Protein 1VGP (pdb70)

InterPro domains:
  IPR002020 Citrate synthase [PF00285] (6-356)
  IPR002020 Citrate synthase [PR00143] (120-133)
  IPR002020 Citrate synthase [PR00143] (169-184)
  IPR002020 Citrate synthase [PR00143] (191-219)
  IPR002020 Citrate synthase [PR00143] (244-264)
  IPR002020 Citrate synthase [PR00143] (306-322)
  IPR002020 Citrate synthase [PR00143] (326-340)
  IPR002020 Citrate synthase [PTHR11739] (3-372)
  IPR011278 2-methylcitrate synthase/citrate synthase type I [TIGR01800] (5-373)
  IPR016142 Citrate synthase-like, large alpha subdomain [G3DSA:1.10.580.10] (18-345)
  IPR016143 Citrate synthase-like, small alpha subdomain [G3DSA:1.10.230.10] (217-320)
  IPR019810 Citrate synthase active site [PS00480] (251-263)
  IPR024176 Citrate synthase, bacterial-type [PIRSF001369] (1-373)
  IPR036969 Citrate synthase superfamily [SSF48256] (4-373)

Secondary structure (DSSP, 8-state):
----TT-TT------SSEEEETTTTEEEETTEEHHHHHHH--HHHHHHHHHHSS---HHHHHHHHHHHHHT-PPPHHHHHHHHHS-TTS-HHHHHHHHHHHHHHH----SS-HHHHHHHHHHHHHHHHHHHHHHHTT-------TTS-HHHHHHHHHHSSPPPHHHHHHHHHHHHTTS--S--HHHHHHHHHHTTT--HHHHHHHHHHHHT-TTSSS---HHHHHHHHS-SSSSHHHHHHHHHHTT---TTB--SS-SS--HHHHHHHHHHHHHHHHH-SHHHHHHHHHHHHHHHHHHHHGGGT--B-HHHHHHHHHHHTT--GGGHHHHHHHHHHHHHHHHHHHHGGG-----------S--------STT-

B-factor: mean 41.41, std 12.24, range [12.58, 98.93]

CATH classification: 1.10.580.10 (+1 more: 1.10.230.10)

Radius of gyration: 22.1 Å; Cα contacts (8 Å, |Δi|>4): 525; chains: 1; bounding box: 68×58×56 Å

Sequence (373 aa):
MEIKKGLEDVYVKETEITYIDGELGRLYYRGYSIYDLAEFSNFEEVSYLILYGKLPNREELNWFQEKLREERYLPDFIIKFLREVRKDAQPMDILRTAVSLLGIEDSKNDERTDIKGIKLISKFPTIVANYARLRKGLDIIEPDPKLSHSENFLYMLYGDRPNEIKSKAMDVTLILHIDHEMNASTFASLVVASTFSDLYSSIVAGISALKGPLHGGANYEALKMFKEIGSPEKVNDYILNRLSNKQRIMGFGHRVYKTYDPRARILKQYAKLLAEKEGGEIYTLYQIAEKVEEIGIKYLGPKGIYPNVDFFSSIVFYSLGFEPDFFPAVFASARVVGWVAHIMEYIKDNKIIRPKAYYKGEIGKKYIPIDSR

Foldseek 3Di:
DDDCPPCVPPDPDDDQAWDAQLEVQFIDGLNHGLVCCLVPHWLLQLLCCRQPSHGDDPVRSVVRLLLLLVQQDADPVLLCVLLVDDLVDQLLVNLLVSLVVVVVVDDPPVDDLVSVLSNNLSNLLLSLLQNLQSSVVHHQDDFDSPDGRQQSSLCRNPVHGDDDLLSSLSTSLLSLLQDDDDFQLLVQLQLCLLVVDHNSVSLSSSSVRLPDQVTPDPPLCLLVVLVVQPALVSQVVVVVVCPVVPHDRPQKFDPRHLAENPLLVSSLVSLQVLLVVVPPSLVRSNVSLVSCQVVVCVVCVVVSMHGYNSNRLSSSCVSSPDDSSSSSSSSSSSHSSVSSSVSSVQPVVRDNDDDDDDDDDDDDDDDDDPVVD

Nearest PDB structures (foldseek):
  1vgp-assembly1_A-2  TM=1.003E+00  e=7.234E-57  Sulfurisphaera tokodaii
  1o7x-assembly2_D  TM=9.650E-01  e=1.429E-30  Saccharolobus solfataricus
  6abw-assembly1_A  TM=9.590E-01  e=2.821E-30  Metallosphaera sedula DSM 5348
  1vgm-assembly1_B  TM=9.555E-01  e=1.192E-30  Sulfurisphaera tokodaii
  8an1-assembly1_L  TM=9.464E-01  e=3.491E-27  Synechococcus elongatus PCC 7942 = FACHB-805

Organism: Sulfurisphaera tokodaii (strain DSM 16993 / JCM 10545 / NBRC 100140 / 7) (NCBI:txid273063)

Solvent-accessible surface area: 18914 Å² total; per-residue (Å²): 236,129,129,102,185,65,69,133,146,56,210,47,36,168,64,143,1,19,130,28,27,7,122,101,10,110,4,62,0,44,63,92,27,0,89,75,7,3,116,162,11,50,0,6,38,0,0,14,0,0,6,61,31,99,68,16,81,218,144,45,30,100,80,1,35,89,53,1,52,97,57,2,99,13,41,122,108,0,41,110,43,0,116,123,32,172,63,107,16,102,8,8,31,5,1,82,48,0,0,52,24,2,18,129,81,29,89,110,134,150,45,142,56,7,24,25,0,2,18,0,2,0,6,0,2,2,1,4,0,1,1,7,34,16,62,100,67,82,85,27,26,122,10,33,57,171,6,46,3,4,26,1,0,0,40,0,8,70,24,103,150,12,69,140,55,46,15,72,0,0,15,0,0,1,0,0,2,0,1,9,37,70,23,62,0,3,40,25,0,1,51,40,3,2,72,133,49,71,15,9,38,1,0,32,20,0,0,49,26,3,60,26,132,180,23,60,27,22,78,17,72,1,4,96,1,0,95,92,3,48,44,24,140,128,1,68,113,46,0,62,90,48,44,86,86,202,78,110,0,45,7,11,13,52,172,39,4,98,44,21,1,1,12,0,123,8,0,55,97,24,0,87,58,3,0,81,149,86,49,36,136,19,74,50,6,5,64,1,0,62,83,0,13,115,12,0,52,145,97,8,3,104,143,18,46,62,1,11,5,4,0,0,0,0,0,0,1,68,10,0,33,7,69,71,64,2,0,26,1,0,11,0,1,0,5,0,0,0,0,0,1,8,5,36,25,26,41,164,126,47,160,70,39,186,112,198,103,161,144,183,49,100,153,82,154,187,175,76,74,129,128,75,162

Structure (mmCIF, N/CA/C/O backbone):
data_1VGP
#
_entry.id   1VGP
#
_cell.length_a   121.600
_cell.length_b   121.600
_cell.length_c   108.830
_cell.angle_alpha   90.00
_cell.angle_beta   90.00
_cell.angle_gamma   90.00
#
_symmetry.space_group_name_H-M   'P 41 21 2'
#
loop_
_entity.id
_entity.type
_entity.pdbx_description
1 polymer '373aa long hypothetical citrate synthase'
2 water water
#
loop_
_atom_site.group_PDB
_atom_site.id
_atom_site.type_symbol
_atom_site.label_atom_id
_atom_site.label_alt_id
_atom_site.label_comp_id
_atom_site.label_asym_id
_atom_site.label_entity_id
_atom_site.label_seq_id
_atom_site.pdbx_PDB_ins_code
_atom_site.Cartn_x
_atom_site.Cartn_y
_atom_site.Cartn_z
_atom_site.occupancy
_atom_site.B_iso_or_equiv
_atom_site.auth_seq_id
_atom_site.auth_comp_id
_atom_site.auth_asym_id
_atom_site.auth_atom_id
_atom_site.pdbx_PDB_model_num
ATOM 1 N N . MET A 1 1 ? 13.124 96.968 23.956 1.00 84.82 1 MET A N 1
ATOM 2 C CA . MET A 1 1 ? 12.748 96.788 22.524 1.00 85.35 1 MET A CA 1
ATOM 3 C C . MET A 1 1 ? 13.801 97.349 21.570 1.00 82.67 1 MET A C 1
ATOM 4 O O . MET A 1 1 ? 13.665 97.224 20.348 1.00 82.18 1 MET A O 1
ATOM 9 N N . GLU A 1 2 ? 14.847 97.969 22.111 1.00 78.36 2 GLU A N 1
ATOM 10 C CA . GLU A 1 2 ? 15.958 98.376 21.262 1.00 73.56 2 GLU A CA 1
ATOM 11 C C . GLU A 1 2 ? 17.198 97.539 21.466 1.00 69.32 2 GLU A C 1
ATOM 12 O O . GLU A 1 2 ? 17.816 97.561 22.529 1.00 69.53 2 GLU A O 1
ATOM 18 N N . ILE A 1 3 ? 17.566 96.805 20.429 1.00 64.78 3 ILE A N 1
ATOM 19 C CA . ILE A 1 3 ? 18.716 95.925 20.501 1.00 60.89 3 ILE A CA 1
ATOM 20 C C . ILE A 1 3 ? 19.989 96.753 20.377 1.00 56.67 3 ILE A C 1
ATOM 21 O O . ILE A 1 3 ? 20.196 97.458 19.389 1.00 55.15 3 ILE A O 1
ATOM 26 N N . LYS A 1 4 ? 20.821 96.683 21.409 1.00 52.37 4 LYS A N 1
ATOM 27 C CA . LYS A 1 4 ? 22.043 97.470 21.490 1.00 48.22 4 LYS A CA 1
ATOM 28 C C . LYS A 1 4 ? 23.247 96.611 21.092 1.00 45.29 4 LYS A C 1
ATOM 29 O O . LYS A 1 4 ? 24.191 96.448 21.865 1.00 44.28 4 LYS A O 1
ATOM 35 N N . LYS A 1 5 ? 23.196 96.063 19.883 1.00 41.83 5 LYS A N 1
ATOM 36 C CA . LYS A 1 5 ? 24.220 95.165 19.386 1.00 38.81 5 LYS A CA 1
ATOM 37 C C . LYS A 1 5 ? 25.522 95.914 19.133 1.00 40.30 5 LYS A C 1
ATOM 38 O O . LYS A 1 5 ? 25.551 96.900 18.391 1.00 40.89 5 LYS A O 1
A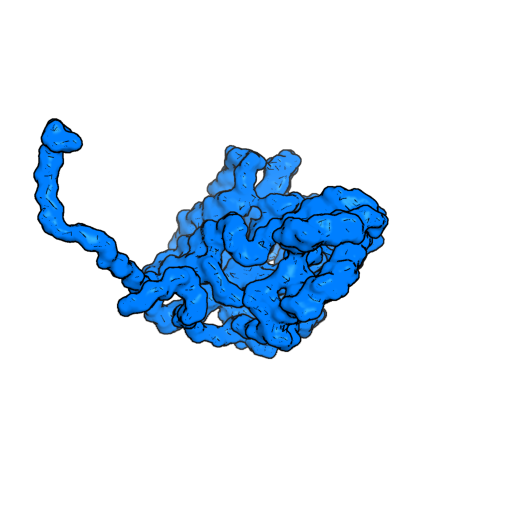TOM 44 N N . GLY A 1 6 ? 26.597 95.440 19.753 1.00 40.38 6 GLY A N 1
ATOM 45 C CA . GLY A 1 6 ? 27.868 96.132 19.673 1.00 40.11 6 GLY A CA 1
ATOM 46 C C . GLY A 1 6 ? 28.163 96.833 20.979 1.00 41.56 6 GLY A C 1
ATOM 47 O O . GLY A 1 6 ? 29.326 97.040 21.339 1.00 42.26 6 GLY A O 1
ATOM 48 N N . LEU A 1 7 ? 27.098 97.194 21.689 1.00 42.82 7 LEU A N 1
ATOM 49 C CA . LEU A 1 7 ? 27.208 97.839 22.987 1.00 45.45 7 LEU A CA 1
ATOM 50 C C . LEU A 1 7 ? 28.007 99.126 22.882 1.00 48.63 7 LEU A C 1
ATOM 51 O O . LEU A 1 7 ? 28.416 99.705 23.888 1.00 48.02 7 LEU A O 1
ATOM 56 N N . GLU A 1 8 ? 28.234 99.568 21.651 1.00 54.56 8 GLU A N 1
ATOM 57 C CA . GLU A 1 8 ? 28.665 100.940 21.398 1.00 60.02 8 GLU A CA 1
ATOM 58 C C . GLU A 1 8 ? 27.691 101.865 22.123 1.00 60.19 8 GLU A C 1
ATOM 59 O O . GLU A 1 8 ? 26.468 101.730 22.003 1.00 62.17 8 GLU A O 1
ATOM 65 N N . ASP A 1 9 ? 28.232 102.795 22.895 1.00 56.38 9 ASP A N 1
ATOM 66 C CA . ASP A 1 9 ? 27.388 103.723 23.654 1.00 55.64 9 ASP A CA 1
ATOM 67 C C . ASP A 1 9 ? 26.464 103.043 24.662 1.00 51.44 9 ASP A C 1
ATOM 68 O O . ASP A 1 9 ? 25.327 103.454 24.832 1.00 51.56 9 ASP A O 1
ATOM 73 N N . VAL A 1 10 ? 26.970 102.017 25.337 1.00 47.68 10 VAL A N 1
ATOM 74 C CA . VAL A 1 10 ? 26.397 101.566 26.600 1.00 42.55 10 VAL A CA 1
ATOM 75 C C . VAL A 1 10 ? 27.519 101.504 27.626 1.00 41.17 10 VAL A C 1
ATOM 76 O O . VAL A 1 10 ? 28.620 101.078 27.310 1.00 39.36 10 VAL A O 1
ATOM 80 N N . TYR A 1 11 ? 27.246 101.953 28.845 1.00 41.50 11 TYR A N 1
ATOM 81 C CA . TYR A 1 11 ? 28.276 101.996 29.884 1.00 40.18 11 TYR A CA 1
ATOM 82 C C . TYR A 1 11 ? 28.139 100.749 30.731 1.00 38.46 11 TYR A C 1
ATOM 83 O O . TYR A 1 11 ? 27.062 100.464 31.239 1.00 38.62 11 TYR A O 1
ATOM 92 N N . VAL A 1 12 ? 29.221 99.996 30.889 1.00 38.04 12 VAL A N 1
ATOM 93 C CA . VAL A 1 12 ? 29.133 98.742 31.633 1.00 34.48 12 VAL A CA 1
ATOM 94 C C . VAL A 1 12 ? 29.832 98.832 32.986 1.00 35.13 12 VAL A C 1
ATOM 95 O O . VAL A 1 12 ? 29.746 97.915 33.791 1.00 35.57 12 VAL A O 1
ATOM 99 N N . LYS A 1 13 ? 30.515 99.941 33.236 1.00 36.76 13 LYS A N 1
ATOM 100 C CA . LYS A 1 13 ? 31.010 100.200 34.574 1.00 38.23 13 LYS A CA 1
ATOM 101 C C . LYS A 1 13 ? 31.421 101.649 34.758 1.00 38.33 13 LYS A C 1
ATOM 102 O O . LYS A 1 13 ? 31.666 102.358 33.786 1.00 38.48 13 LYS A O 1
ATOM 108 N N . GLU A 1 14 ? 31.485 102.085 36.013 1.00 38.78 14 GLU A N 1
ATOM 109 C CA . GLU A 1 14 ? 32.234 103.278 36.361 1.00 37.81 14 GLU A CA 1
ATOM 110 C C . GLU A 1 14 ? 33.679 102.869 36.597 1.00 35.12 14 GLU A C 1
ATOM 111 O O . GLU A 1 14 ? 33.954 101.719 36.929 1.00 32.88 14 GLU A O 1
ATOM 117 N N . THR A 1 15 ? 34.598 103.812 36.437 1.00 34.10 15 THR A N 1
ATOM 118 C CA . THR A 1 15 ? 36.001 103.501 36.599 1.00 33.63 15 THR A CA 1
ATOM 119 C C . THR A 1 15 ? 36.797 104.685 37.131 1.00 34.81 15 THR A C 1
ATOM 120 O O . THR A 1 15 ? 36.404 105.839 36.961 1.00 36.27 15 THR A O 1
ATOM 124 N N . GLU A 1 16 ? 37.922 104.390 37.774 1.00 33.35 16 GLU A N 1
ATOM 125 C CA . GLU A 1 16 ? 38.815 105.434 38.250 1.00 35.33 16 GLU A CA 1
ATOM 126 C C . GLU A 1 16 ? 40.197 105.250 37.653 1.00 35.69 16 GLU A C 1
ATOM 127 O O . GLU A 1 16 ? 41.104 106.034 37.917 1.00 37.52 16 GLU A O 1
ATOM 133 N N . ILE A 1 17 ? 40.345 104.212 36.836 1.00 35.55 17 ILE A N 1
ATOM 134 C CA . ILE A 1 17 ? 41.655 103.778 36.367 1.00 34.45 17 ILE A CA 1
ATOM 135 C C . ILE A 1 17 ? 42.235 104.639 35.241 1.00 34.58 17 ILE A C 1
ATOM 136 O O . ILE A 1 17 ? 43.303 105.231 35.404 1.00 38.31 17 ILE A O 1
ATOM 141 N N . THR A 1 18 ? 41.552 104.700 34.104 1.00 31.68 18 THR A N 1
ATOM 142 C CA . THR A 1 18 ? 42.096 105.398 32.942 1.00 29.79 18 THR A CA 1
ATOM 143 C C . THR A 1 18 ? 41.069 106.377 32.386 1.00 30.06 18 THR A C 1
ATOM 144 O O . THR A 1 18 ? 39.887 106.041 32.283 1.00 31.16 18 THR A O 1
ATOM 148 N N . TYR A 1 19 ? 41.523 107.585 32.048 1.00 29.40 19 TYR A N 1
ATOM 149 C CA . TYR A 1 19 ? 40.679 108.601 31.428 1.00 30.45 19 TYR A CA 1
ATOM 150 C C . TYR A 1 19 ? 41.290 109.088 30.129 1.00 31.90 19 TYR A C 1
ATOM 151 O O . TYR A 1 19 ? 42.464 109.466 30.081 1.00 34.16 19 TYR A O 1
ATOM 160 N N . ILE A 1 20 ? 40.486 109.094 29.075 1.00 32.22 20 ILE A N 1
ATOM 161 C CA . ILE A 1 20 ? 40.927 109.576 27.771 1.00 32.40 20 ILE A CA 1
ATOM 162 C C . ILE A 1 20 ? 40.061 110.751 27.346 1.00 35.87 20 ILE A C 1
ATOM 163 O O . ILE A 1 20 ? 38.844 110.637 27.281 1.00 37.50 20 ILE A O 1
ATOM 168 N N . ASP A 1 21 ? 40.690 111.880 27.049 1.00 39.48 21 ASP A N 1
ATOM 169 C CA . ASP A 1 21 ? 40.013 112.965 26.349 1.00 42.65 21 ASP A CA 1
ATOM 170 C C . ASP A 1 21 ? 40.434 112.918 24.890 1.00 44.80 21 ASP A C 1
ATOM 171 O O . ASP A 1 21 ? 41.485 113.451 24.527 1.00 46.86 21 ASP A O 1
ATOM 176 N N . GLY A 1 22 ? 39.620 112.272 24.059 1.00 46.22 22 GLY A N 1
ATOM 177 C CA . GLY A 1 22 ? 39.935 112.168 22.647 1.00 46.11 22 GLY A CA 1
ATOM 178 C C . GLY A 1 22 ? 39.851 113.503 21.939 1.00 47.53 22 GLY A C 1
ATOM 179 O O . GLY A 1 22 ? 40.385 113.660 20.845 1.00 48.48 22 GLY A O 1
ATOM 180 N N . GLU A 1 23 ? 39.178 114.467 22.561 1.00 49.00 23 GLU A N 1
ATOM 181 C CA . GLU A 1 23 ? 39.040 115.804 21.993 1.00 50.39 23 GLU A CA 1
ATOM 182 C C . GLU A 1 23 ? 40.320 116.605 22.174 1.00 47.84 23 GLU A C 1
ATOM 183 O O . GLU A 1 23 ? 40.758 117.303 21.260 1.00 49.18 23 GLU A O 1
ATOM 189 N N . LEU A 1 24 ? 40.918 116.507 23.354 1.00 43.17 24 LEU A N 1
ATOM 190 C CA . LEU A 1 24 ? 42.102 117.296 23.655 1.00 40.40 24 LEU A CA 1
ATOM 191 C C . LEU A 1 24 ? 43.385 116.491 23.507 1.00 39.04 24 LEU A C 1
ATOM 192 O O . LEU A 1 24 ? 44.484 117.026 23.654 1.00 36.72 24 LEU A O 1
ATOM 197 N N . GLY A 1 25 ? 43.245 115.204 23.212 1.00 38.09 25 GLY A N 1
ATOM 198 C CA . GLY A 1 25 ? 44.414 114.352 23.084 1.00 37.59 25 GLY A CA 1
ATOM 199 C C . GLY A 1 25 ? 45.111 114.130 24.411 1.00 36.76 25 GLY A C 1
ATOM 200 O O . GLY A 1 25 ? 46.337 114.199 24.503 1.00 35.81 25 GLY A O 1
ATOM 201 N N . ARG A 1 26 ? 44.322 113.861 25.443 1.00 36.81 26 ARG A N 1
ATOM 202 C CA . ARG A 1 26 ? 44.860 113.707 26.785 1.00 39.32 26 ARG A CA 1
ATOM 203 C C . ARG A 1 26 ? 44.621 112.290 27.320 1.00 37.13 26 ARG A C 1
ATOM 204 O O . ARG A 1 26 ? 43.611 111.647 26.997 1.00 37.60 26 ARG A O 1
ATOM 212 N N . LEU A 1 27 ? 45.558 111.795 28.126 1.00 33.41 27 LEU A N 1
ATOM 213 C CA . LEU A 1 27 ? 45.464 110.433 28.641 1.00 31.35 27 LEU A CA 1
ATOM 214 C C . LEU A 1 27 ? 46.001 110.360 30.064 1.00 28.03 27 LEU A C 1
ATOM 215 O O . LEU A 1 27 ? 47.154 110.717 30.307 1.00 30.03 27 LEU A O 1
ATOM 220 N N . TYR A 1 28 ? 45.176 109.904 31.001 0.60 22.98 28 TYR A N 1
ATOM 221 C CA . TYR A 1 28 ? 45.600 109.822 32.394 0.60 18.85 28 TYR A CA 1
ATOM 222 C C . TYR A 1 28 ? 45.433 108.425 32.978 0.60 18.99 28 TYR A C 1
ATOM 223 O O . TYR A 1 28 ? 44.446 107.743 32.721 0.60 17.70 28 TYR A O 1
ATOM 232 N N . TYR A 1 29 ? 46.423 108.006 33.758 1.00 19.69 29 TYR A N 1
ATOM 233 C CA . TYR A 1 29 ? 46.339 106.789 34.561 1.00 23.27 29 TYR A CA 1
ATOM 234 C C . TYR A 1 29 ? 46.180 107.247 36.006 1.00 26.01 29 TYR A C 1
ATOM 235 O O . TYR A 1 29 ? 47.068 107.922 36.543 1.00 27.31 29 TYR A O 1
ATOM 244 N N . ARG A 1 30 ? 45.066 106.893 36.638 1.00 25.15 30 ARG A N 1
ATOM 245 C CA . ARG A 1 30 ? 44.807 107.354 38.002 1.00 28.18 30 ARG A CA 1
ATOM 246 C C . ARG A 1 30 ? 44.965 108.874 38.152 1.00 28.82 30 ARG A C 1
ATOM 247 O O . ARG A 1 30 ? 45.410 109.354 39.197 1.00 29.31 30 ARG A O 1
ATOM 255 N N . GLY A 1 31 ? 44.598 109.622 37.111 1.00 27.61 31 GLY A N 1
ATOM 256 C CA . GLY A 1 31 ? 44.678 111.070 37.174 1.00 28.04 31 GLY A CA 1
ATOM 257 C C . GLY A 1 31 ? 46.069 111.620 36.910 1.00 31.64 31 GLY A C 1
ATOM 258 O O . GLY A 1 31 ? 46.291 112.831 36.960 1.00 31.95 31 GLY A O 1
ATOM 259 N N . TYR A 1 32 ? 47.019 110.735 36.629 1.00 33.09 32 TYR A N 1
ATOM 260 C CA . TYR A 1 32 ? 48.355 111.177 36.276 1.00 31.61 32 TYR A CA 1
ATOM 261 C C . TYR A 1 32 ? 48.563 111.170 34.771 1.00 31.58 32 TYR A C 1
ATOM 262 O O . TYR A 1 32 ? 48.129 110.250 34.077 1.00 31.25 32 TYR A O 1
ATOM 271 N N . SER A 1 33 ? 49.216 112.215 34.273 1.00 32.36 33 SER A N 1
ATOM 272 C CA . SER A 1 33 ? 49.419 112.390 32.840 1.00 32.26 33 SER A CA 1
ATOM 273 C C . SER A 1 33 ? 50.415 111.370 32.299 1.00 31.63 33 SER A C 1
ATOM 274 O O . SER A 1 33 ? 51.486 111.157 32.879 1.00 28.34 33 SER A O 1
ATOM 277 N N . ILE A 1 34 ? 50.060 110.747 31.180 1.00 30.27 34 ILE A N 1
ATOM 278 C CA . ILE A 1 34 ? 50.912 109.721 30.612 1.00 29.94 34 ILE A CA 1
ATOM 279 C C . ILE A 1 34 ? 52.256 110.313 30.196 1.00 31.07 34 ILE A C 1
ATOM 280 O O . ILE A 1 34 ? 53.280 109.632 30.216 1.00 31.55 34 ILE A O 1
ATOM 285 N N . TYR A 1 35 ? 52.254 111.596 29.845 1.00 31.11 35 TYR A N 1
ATOM 286 C CA . TYR A 1 35 ? 53.505 112.283 29.566 1.00 30.48 35 TYR A CA 1
ATOM 287 C C . TYR A 1 35 ? 54.438 112.228 30.773 1.00 32.25 35 TYR A C 1
ATOM 288 O O . TYR A 1 35 ? 55.596 111.831 30.646 1.00 34.53 35 TYR A O 1
ATOM 297 N N . ASP A 1 36 ? 53.928 112.623 31.939 1.00 33.78 36 ASP A N 1
ATOM 298 C CA . ASP A 1 36 ? 54.708 112.598 33.180 1.00 33.72 36 ASP A CA 1
ATOM 299 C C . ASP A 1 36 ? 55.112 111.196 33.584 1.00 33.40 36 ASP A C 1
ATOM 300 O O . ASP A 1 36 ? 56.207 110.978 34.097 1.00 34.07 36 ASP A O 1
ATOM 305 N N . LEU A 1 37 ? 54.223 110.238 33.371 1.00 32.01 37 LEU A N 1
ATOM 306 C CA . 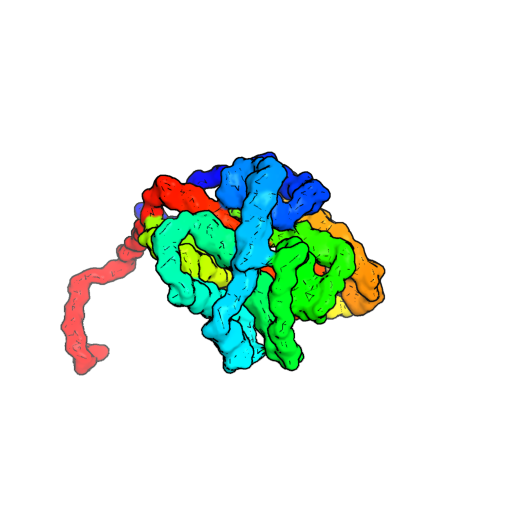LEU A 1 37 ? 54.544 108.873 33.736 1.00 31.42 37 LEU A CA 1
ATOM 307 C C . LEU A 1 37 ? 55.638 108.363 32.816 1.00 31.49 37 LEU A C 1
ATOM 308 O O . LEU A 1 37 ? 56.633 107.809 33.279 1.00 31.56 37 LEU A O 1
ATOM 313 N N . ALA A 1 38 ? 55.465 108.571 31.513 1.00 29.34 38 ALA A N 1
ATOM 314 C CA . ALA A 1 38 ? 56.488 108.160 30.558 1.00 33.15 38 ALA A CA 1
ATOM 315 C C . ALA A 1 38 ? 57.836 108.747 30.954 1.00 33.98 38 ALA A C 1
ATOM 316 O O . ALA A 1 38 ? 58.854 108.061 30.910 1.00 35.02 38 ALA A O 1
ATOM 318 N N . GLU A 1 39 ? 57.841 110.015 31.345 1.00 33.65 39 GLU A N 1
ATOM 319 C CA . GLU A 1 39 ? 59.084 110.737 31.586 1.00 34.93 39 GLU A CA 1
ATOM 320 C C . GLU A 1 39 ? 59.682 110.438 32.967 1.00 33.39 39 GLU A C 1
ATOM 321 O O . GLU A 1 39 ? 60.894 110.322 33.100 1.00 34.49 39 GLU A O 1
ATOM 327 N N . PHE A 1 40 ? 58.840 110.310 33.989 1.00 31.19 40 PHE A N 1
ATOM 328 C CA . PHE A 1 40 ? 59.341 110.262 35.356 1.00 31.25 40 PHE A CA 1
ATOM 329 C C . PHE A 1 40 ? 59.179 108.916 36.041 1.00 31.90 40 PHE A C 1
ATOM 330 O O . PHE A 1 40 ? 59.812 108.655 37.066 1.00 32.76 40 PHE A O 1
ATOM 338 N N . SER A 1 41 ? 58.331 108.057 35.489 1.00 31.15 41 SER A N 1
ATOM 339 C CA . SER A 1 41 ? 58.057 106.772 36.126 1.00 28.56 41 SER A CA 1
ATOM 340 C C . SER A 1 41 ? 58.703 105.594 35.397 1.00 28.77 41 SER A C 1
ATOM 341 O O . SER A 1 41 ? 59.572 105.775 34.534 1.00 26.57 41 SER A O 1
ATOM 344 N N . ASN A 1 42 ? 58.266 104.391 35.767 1.00 28.42 42 ASN A N 1
ATOM 345 C CA . ASN A 1 42 ? 58.659 103.156 35.096 1.00 28.95 42 ASN A CA 1
ATOM 346 C C . ASN A 1 42 ? 57.515 102.159 35.122 1.00 30.83 42 ASN A C 1
ATOM 347 O O . ASN A 1 42 ? 56.467 102.403 35.750 1.00 27.98 42 ASN A O 1
ATOM 352 N N . PHE A 1 43 ? 57.721 101.021 34.459 1.00 30.95 43 PHE A N 1
ATOM 353 C CA . PHE A 1 43 ? 56.663 100.020 34.353 1.00 30.73 43 PHE A CA 1
ATOM 354 C C . PHE A 1 43 ? 56.166 99.570 35.721 1.00 29.93 43 PHE A C 1
ATOM 355 O O . PHE A 1 43 ? 54.966 99.557 35.970 1.00 29.10 43 PHE A O 1
ATOM 363 N N . GLU A 1 44 ? 57.094 99.197 36.597 1.00 30.75 44 GLU A N 1
ATOM 364 C CA . GLU A 1 44 ? 56.740 98.753 37.938 1.00 32.70 44 GLU A CA 1
ATOM 365 C C . GLU A 1 44 ? 55.915 99.770 38.716 1.00 32.93 44 GLU A C 1
ATOM 366 O O . GLU A 1 44 ? 54.864 99.426 39.269 1.00 33.42 44 GLU A O 1
ATOM 372 N N . GLU A 1 45 ? 56.376 101.019 38.765 1.00 31.36 45 GLU A N 1
ATOM 373 C CA . GLU A 1 45 ? 55.653 102.046 39.502 1.00 30.90 45 GLU A CA 1
ATOM 374 C C . GLU A 1 45 ? 54.293 102.320 38.879 1.00 31.76 45 GLU A C 1
ATOM 375 O O . GLU A 1 45 ? 53.294 102.426 39.594 1.00 32.78 45 GLU A O 1
ATOM 381 N N . VAL A 1 46 ? 54.247 102.433 37.553 1.00 31.59 46 VAL A N 1
ATOM 382 C CA . VAL A 1 46 ? 52.979 102.674 36.858 1.00 31.00 46 VAL A CA 1
ATOM 383 C C . VAL A 1 46 ? 51.978 101.535 37.054 1.00 30.99 46 VAL A C 1
ATOM 384 O O . VAL A 1 46 ? 50.771 101.770 37.184 1.00 32.30 46 VAL A O 1
ATOM 388 N N . SER A 1 47 ? 52.475 100.305 37.086 1.00 29.67 47 SER A N 1
ATOM 389 C CA . SER A 1 47 ? 51.620 99.156 37.350 1.00 31.58 47 SER A CA 1
ATOM 390 C C . SER A 1 47 ? 50.980 99.227 38.738 1.00 32.06 47 SER A C 1
ATOM 391 O O . SER A 1 47 ? 49.782 98.957 38.897 1.00 34.28 47 SER A O 1
ATOM 394 N N . TYR A 1 48 ? 51.776 99.588 39.740 1.00 31.08 48 TYR A N 1
ATOM 395 C CA . TYR A 1 48 ? 51.272 99.761 41.098 1.00 31.82 48 TYR A CA 1
ATOM 396 C C . TYR A 1 48 ? 50.220 100.872 41.140 1.00 31.64 48 TYR A C 1
ATOM 397 O O . TYR A 1 48 ? 49.161 100.718 41.752 1.00 29.37 48 TYR A O 1
ATOM 406 N N . LEU A 1 49 ? 50.524 101.992 40.490 1.00 31.15 49 LEU A N 1
ATOM 407 C CA . LEU A 1 49 ? 49.586 103.101 40.404 1.00 31.50 49 LEU A CA 1
ATOM 408 C C . LEU A 1 49 ? 48.247 102.583 39.917 1.00 33.16 49 LEU A C 1
ATOM 409 O O . LEU A 1 49 ? 47.189 102.902 40.461 1.00 31.70 49 LEU A O 1
ATOM 414 N N . ILE A 1 50 ? 48.305 101.768 38.876 1.00 34.60 50 ILE A N 1
ATOM 415 C CA . ILE A 1 50 ? 47.106 101.390 38.165 1.00 34.03 50 ILE A CA 1
ATOM 416 C C . ILE A 1 50 ? 46.361 100.300 38.915 1.00 34.60 50 ILE A C 1
ATOM 417 O O . ILE A 1 50 ? 45.136 100.333 38.985 1.00 35.26 50 ILE A O 1
ATOM 422 N N . LEU A 1 51 ? 47.088 99.354 39.502 1.00 33.67 51 LEU A N 1
ATOM 423 C CA . LEU A 1 51 ? 46.432 98.331 40.312 1.00 35.11 51 LEU A CA 1
ATOM 424 C C . LEU A 1 51 ? 45.798 98.919 41.578 1.00 35.15 51 LEU A C 1
ATOM 425 O O . LEU A 1 51 ? 44.686 98.560 41.943 1.00 35.80 51 LEU A O 1
ATOM 430 N N . TYR A 1 52 ? 46.504 99.819 42.251 1.00 36.03 52 TYR A N 1
ATOM 431 C CA . TYR A 1 52 ? 46.098 100.238 43.590 1.00 35.48 52 TYR A CA 1
ATOM 432 C C . TYR A 1 52 ? 45.569 101.662 43.668 1.00 35.29 52 TYR A C 1
ATOM 433 O O . TYR A 1 52 ? 45.041 102.069 44.694 1.00 37.13 52 TYR A O 1
ATOM 442 N N . GLY A 1 53 ? 45.720 102.427 42.592 1.00 35.15 53 GLY A N 1
ATOM 443 C CA . GLY A 1 53 ? 45.077 103.731 42.531 1.00 35.12 53 GLY A CA 1
ATOM 444 C C . GLY A 1 53 ? 45.864 104.870 43.159 1.00 35.89 53 GLY A C 1
ATOM 445 O O . GLY A 1 53 ? 45.336 105.966 43.318 1.00 36.55 53 GLY A O 1
ATOM 446 N N . LYS A 1 54 ? 47.121 104.630 43.518 1.00 37.03 54 LYS A N 1
ATOM 447 C CA . LYS A 1 54 ? 47.984 105.726 43.946 1.00 37.92 54 LYS A CA 1
ATOM 448 C C . LYS A 1 54 ? 49.458 105.379 43.769 1.00 36.70 54 LYS A C 1
ATOM 449 O O . LYS A 1 54 ? 49.823 104.203 43.749 1.00 36.08 54 LYS A O 1
ATOM 455 N N . LEU A 1 55 ? 50.293 106.408 43.627 1.00 35.26 55 LEU A N 1
ATOM 456 C CA . LEU A 1 55 ? 51.735 106.219 43.549 1.00 34.05 55 LEU A CA 1
ATOM 457 C C . LEU A 1 55 ? 52.206 105.623 44.863 1.00 35.51 55 LEU A C 1
ATOM 458 O O . LEU A 1 55 ? 51.759 106.044 45.930 1.00 34.22 55 LEU A O 1
ATOM 463 N N . PRO A 1 56 ? 53.107 104.626 44.803 1.00 37.44 56 PRO A N 1
ATOM 464 C CA . PRO A 1 56 ? 53.621 103.922 45.986 1.00 39.63 56 PRO A CA 1
ATOM 465 C C . PRO A 1 56 ? 54.700 104.746 46.683 1.00 42.00 56 PRO A C 1
ATOM 466 O O . PRO A 1 56 ? 55.451 105.465 46.021 1.00 45.46 56 PRO A O 1
ATOM 470 N N . ASN A 1 57 ? 54.795 104.649 48.004 1.00 41.70 57 ASN A N 1
ATOM 471 C CA . ASN A 1 57 ? 55.983 105.163 48.673 1.00 44.20 57 ASN A CA 1
ATOM 472 C C . ASN A 1 57 ? 57.086 104.127 48.536 1.00 46.47 57 ASN A C 1
ATOM 473 O O . ASN A 1 57 ? 56.852 103.037 48.022 1.00 46.69 57 ASN A O 1
ATOM 478 N N . ARG A 1 58 ? 58.286 104.465 48.993 1.00 49.37 58 ARG A N 1
ATOM 479 C CA . ARG A 1 58 ? 59.449 103.621 48.742 1.00 52.04 58 ARG A CA 1
ATOM 480 C C . ARG A 1 58 ? 59.288 102.199 49.272 1.00 51.66 58 ARG A C 1
ATOM 481 O O . ARG A 1 58 ? 59.801 101.249 48.676 1.00 50.84 58 ARG A O 1
ATOM 489 N N . GLU A 1 59 ? 58.583 102.049 50.390 1.00 51.80 59 GLU A N 1
ATOM 490 C CA . GLU A 1 59 ? 58.391 100.732 50.988 1.00 52.52 59 GLU A CA 1
ATOM 491 C C . GLU A 1 59 ? 57.357 99.922 50.220 1.00 50.98 59 GLU A C 1
ATOM 492 O O . GLU A 1 59 ? 57.529 98.717 50.018 1.00 49.91 59 GLU A O 1
ATOM 498 N N . GLU A 1 60 ? 56.283 100.582 49.794 1.00 49.14 60 GLU A N 1
ATOM 499 C CA . GLU A 1 60 ? 55.247 99.907 49.028 1.00 47.42 60 GLU A CA 1
ATOM 500 C C . GLU A 1 60 ? 55.792 99.424 47.684 1.00 48.07 60 GLU A C 1
ATOM 501 O O . GLU A 1 60 ? 55.630 98.254 47.325 1.00 49.87 60 GLU A O 1
ATOM 507 N N . LEU A 1 61 ? 56.453 100.310 46.946 1.00 46.02 61 LEU A N 1
ATOM 508 C CA . LEU A 1 61 ? 57.036 99.925 45.666 1.00 45.66 61 LEU A CA 1
ATOM 509 C C . LEU A 1 61 ? 58.086 98.830 45.831 1.00 48.66 61 LEU A C 1
ATOM 510 O O . LEU A 1 61 ? 58.239 97.959 44.972 1.00 48.64 61 LEU A O 1
ATOM 515 N N . ASN A 1 62 ? 58.821 98.887 46.935 1.00 51.00 62 ASN A N 1
ATOM 516 C CA . ASN A 1 62 ? 59.895 97.935 47.169 1.00 52.01 62 ASN A CA 1
ATOM 517 C C . ASN A 1 62 ? 59.280 96.555 47.372 1.00 51.38 62 ASN A C 1
ATOM 518 O O . ASN A 1 62 ? 59.789 95.556 46.860 1.00 50.45 62 ASN A O 1
ATOM 523 N N . TRP A 1 63 ? 58.178 96.513 48.116 1.00 50.04 63 TRP A N 1
ATOM 524 C CA . TRP A 1 63 ? 57.403 95.300 48.249 1.00 49.49 63 TRP A CA 1
ATOM 525 C C . TRP A 1 63 ? 56.886 94.852 46.890 1.00 48.95 63 TRP A C 1
ATOM 526 O O . TRP A 1 63 ? 56.851 93.659 46.586 1.00 49.17 63 TRP A O 1
ATOM 537 N N . PHE A 1 64 ? 56.480 95.819 46.075 1.00 47.71 64 PHE A N 1
ATOM 538 C CA . PHE A 1 64 ? 55.742 95.519 44.860 1.00 45.72 64 PHE A CA 1
ATOM 539 C C . PHE A 1 64 ? 56.639 94.905 43.802 1.00 46.27 64 PHE A C 1
ATOM 540 O O . PHE A 1 64 ? 56.308 93.881 43.212 1.00 45.87 64 PHE A O 1
ATOM 548 N N . GLN A 1 65 ? 57.781 95.529 43.553 1.00 48.01 65 GLN A N 1
ATOM 549 C CA . GLN A 1 65 ? 58.708 94.980 42.577 1.00 50.75 65 GLN A CA 1
ATOM 550 C C . GLN A 1 65 ? 59.456 93.788 43.143 1.00 50.76 65 GLN A C 1
ATOM 551 O O . GLN A 1 65 ? 60.188 93.118 42.429 1.00 51.53 65 GLN A O 1
ATOM 557 N N . GLU A 1 66 ? 59.273 93.516 44.425 1.00 52.35 66 GLU A N 1
ATOM 558 C CA . GLU A 1 66 ? 59.821 92.298 45.006 1.00 54.70 66 GLU A CA 1
ATOM 559 C C . GLU A 1 66 ? 58.979 91.109 44.546 1.00 54.95 66 GLU A C 1
ATOM 560 O O . GLU A 1 66 ? 59.512 90.103 44.085 1.00 54.21 66 GLU A O 1
ATOM 566 N N . LYS A 1 67 ? 57.661 91.243 44.659 1.00 55.21 67 LYS A N 1
ATOM 567 C CA . LYS A 1 67 ? 56.750 90.211 44.189 1.00 56.03 67 LYS A CA 1
ATOM 568 C C . LYS A 1 67 ? 56.965 89.967 42.696 1.00 56.14 67 LYS A C 1
ATOM 569 O O . LYS A 1 67 ? 56.821 88.840 42.205 1.00 56.30 67 LYS A O 1
ATOM 575 N N . LEU A 1 68 ? 57.319 91.033 41.986 1.00 55.37 68 LEU A N 1
ATOM 576 C CA . LEU A 1 68 ? 57.332 91.021 40.534 1.00 56.10 68 LEU A CA 1
ATOM 577 C C . LEU A 1 68 ? 58.515 90.241 39.968 1.00 58.24 68 LEU A C 1
ATOM 578 O O . LEU A 1 68 ? 58.396 89.624 38.905 1.00 59.77 68 LEU A O 1
ATOM 583 N N . ARG A 1 69 ? 59.652 90.272 40.665 1.00 59.29 69 ARG A N 1
ATOM 584 C CA . ARG A 1 69 ? 60.815 89.482 40.259 1.00 59.98 69 ARG A CA 1
ATOM 585 C C . ARG A 1 69 ? 60.738 88.077 40.842 1.00 60.28 69 ARG A C 1
ATOM 586 O O . ARG A 1 69 ? 61.256 87.120 40.259 1.00 59.34 69 ARG A O 1
ATOM 594 N N . GLU A 1 70 ? 60.089 87.970 41.998 1.00 60.96 70 GLU A N 1
ATOM 595 C CA . GLU A 1 70 ? 59.972 86.716 42.732 1.00 62.05 70 GLU A CA 1
ATOM 596 C C . GLU A 1 70 ? 59.271 85.632 41.919 1.00 61.71 70 GLU A C 1
ATOM 597 O O . GLU A 1 70 ? 59.562 84.452 42.080 1.00 62.93 70 GLU A O 1
ATOM 603 N N . GLU A 1 71 ? 58.349 86.026 41.047 1.00 60.60 71 GLU A N 1
ATOM 604 C CA . GLU A 1 71 ? 57.453 85.061 40.413 1.00 58.98 71 GLU A CA 1
ATOM 605 C C . GLU A 1 71 ? 57.542 85.039 38.890 1.00 55.44 71 GLU A C 1
ATOM 606 O O . GLU A 1 71 ? 56.557 84.748 38.220 1.00 55.63 71 GLU A O 1
ATOM 612 N N . ARG A 1 72 ? 58.714 85.342 38.346 1.00 52.63 72 ARG A N 1
ATOM 613 C CA . ARG A 1 72 ? 58.879 85.416 36.897 1.00 50.26 72 ARG A CA 1
ATOM 614 C C . ARG A 1 72 ? 59.046 84.032 36.300 1.00 49.05 72 ARG A C 1
ATOM 615 O O . ARG A 1 72 ? 58.881 83.841 35.094 1.00 48.62 72 ARG A O 1
ATOM 623 N N . TYR A 1 73 ? 59.383 83.068 37.148 1.00 47.32 73 TYR A N 1
ATOM 624 C CA . TYR A 1 73 ? 59.739 81.743 36.681 1.00 46.58 73 TYR A CA 1
ATOM 625 C C . TYR A 1 73 ? 58.486 80.956 36.307 1.00 45.18 73 TYR A C 1
ATOM 626 O O . TYR A 1 73 ? 57.492 80.971 37.037 1.00 45.00 73 TYR A O 1
ATOM 635 N N . LEU A 1 74 ? 58.536 80.281 35.162 1.00 42.87 74 LEU A N 1
ATOM 636 C CA . LEU A 1 74 ? 57.470 79.384 34.730 1.00 40.44 74 LEU A CA 1
ATOM 637 C C . LEU A 1 74 ? 57.691 77.971 35.271 1.00 41.33 74 LEU A C 1
ATOM 638 O O . LEU A 1 74 ? 58.830 77.499 35.347 1.00 38.60 74 LEU A O 1
ATOM 643 N N . PRO A 1 75 ? 56.606 77.271 35.654 1.00 43.03 75 PRO A N 1
ATOM 644 C CA . PRO A 1 75 ? 56.769 75.872 36.076 1.00 42.68 75 PRO A CA 1
ATOM 645 C C . PRO A 1 75 ? 57.191 74.971 34.923 1.00 44.13 75 PRO A C 1
ATOM 646 O O . PRO A 1 75 ? 57.022 75.320 33.752 1.00 46.90 75 PRO A O 1
ATOM 650 N N . ASP A 1 76 ? 57.743 73.811 35.256 1.00 44.31 76 ASP A N 1
ATOM 651 C CA . ASP A 1 76 ? 58.372 72.956 34.253 1.00 44.93 76 ASP A CA 1
ATOM 652 C C . ASP A 1 76 ? 57.387 72.482 33.192 1.00 43.77 76 ASP A C 1
ATOM 653 O O . ASP A 1 76 ? 57.747 72.337 32.017 1.00 43.48 76 ASP A O 1
ATOM 658 N N . PHE A 1 77 ? 56.152 72.228 33.613 1.00 42.50 77 PHE A N 1
ATOM 659 C CA . PHE A 1 77 ? 55.151 71.716 32.703 1.00 41.72 77 PHE A CA 1
ATOM 660 C C . PHE A 1 77 ? 54.952 72.687 31.547 1.00 41.19 77 PHE A C 1
ATOM 661 O O . PHE A 1 77 ? 55.000 72.288 30.384 1.00 39.81 77 PHE A O 1
ATOM 669 N N . ILE A 1 78 ? 54.753 73.966 31.854 1.00 40.99 78 ILE A N 1
ATOM 670 C CA . ILE A 1 78 ? 54.503 74.931 30.788 1.00 43.06 78 ILE A CA 1
ATOM 671 C C . ILE A 1 78 ? 55.769 75.213 29.962 1.00 41.04 78 ILE A C 1
ATOM 672 O O . ILE A 1 78 ? 55.696 75.424 28.745 1.00 40.89 78 ILE A O 1
ATOM 677 N N . ILE A 1 79 ? 56.933 75.180 30.604 1.00 39.60 79 ILE A N 1
ATOM 678 C CA . ILE A 1 79 ? 58.193 75.258 29.854 1.00 39.24 79 ILE A CA 1
ATOM 679 C C . ILE A 1 79 ? 58.345 74.061 28.914 1.00 38.70 79 ILE A C 1
ATOM 680 O O . ILE A 1 79 ? 58.823 74.193 27.783 1.00 37.36 79 ILE A O 1
ATOM 685 N N . LYS A 1 80 ? 57.919 72.896 29.391 1.00 38.51 80 LYS A N 1
ATOM 686 C CA . LYS A 1 80 ? 57.881 71.680 28.585 1.00 40.71 80 LYS A CA 1
ATOM 687 C C . LYS A 1 80 ? 56.955 71.883 27.392 1.00 42.54 80 LYS A C 1
ATOM 688 O O . LYS A 1 80 ? 57.262 71.498 26.258 1.00 42.20 80 LYS A O 1
ATOM 694 N N . PHE A 1 81 ? 55.812 72.497 27.675 1.00 42.42 81 PHE A N 1
ATOM 695 C CA . PHE A 1 81 ? 54.861 72.882 26.646 1.00 41.08 81 PHE A CA 1
ATOM 696 C C . PHE A 1 81 ? 55.542 73.714 25.568 1.00 39.42 81 PHE A C 1
ATOM 697 O O . PHE A 1 81 ? 55.371 73.460 24.375 1.00 36.07 81 PHE A O 1
ATOM 705 N N . LEU A 1 82 ? 56.309 74.712 25.998 1.00 39.44 82 LEU A N 1
ATOM 706 C CA . LEU A 1 82 ? 56.845 75.689 25.069 1.00 40.58 82 LEU A CA 1
ATOM 707 C C . LEU A 1 82 ? 57.804 75.032 24.080 1.00 43.11 82 LEU A C 1
ATOM 708 O O . LEU A 1 82 ? 57.669 75.202 22.860 1.00 42.74 82 LEU A O 1
ATOM 713 N N . ARG A 1 83 ? 58.761 74.262 24.595 1.00 44.48 83 ARG A N 1
ATOM 714 C CA . ARG A 1 83 ? 59.759 73.668 23.715 1.00 46.87 83 ARG A CA 1
ATOM 715 C C . ARG A 1 83 ? 59.240 72.452 22.956 1.00 46.72 83 ARG A C 1
ATOM 716 O O . ARG A 1 83 ? 59.810 72.062 21.938 1.00 52.56 83 ARG A O 1
ATOM 724 N N . GLU A 1 84 ? 58.151 71.868 23.440 1.00 44.56 84 GLU A N 1
ATOM 725 C CA . GLU A 1 84 ? 57.582 70.706 22.778 1.00 43.00 84 GLU A CA 1
ATOM 726 C C . GLU A 1 84 ? 56.601 71.091 21.676 1.00 41.43 84 GLU A C 1
ATOM 727 O O . GLU A 1 84 ? 56.360 70.312 20.759 1.00 40.49 84 GLU A O 1
ATOM 733 N N . VAL A 1 85 ? 56.055 72.299 21.764 1.00 40.36 85 VAL A N 1
ATOM 734 C CA . VAL A 1 85 ? 54.941 72.709 20.917 1.00 40.72 85 VAL A CA 1
ATOM 735 C C . VAL A 1 85 ? 55.323 73.016 19.459 1.00 43.33 85 VAL A C 1
ATOM 736 O O . VAL A 1 85 ? 56.452 73.415 19.159 1.00 42.64 85 VAL A O 1
ATOM 740 N N . ARG A 1 86 ? 54.368 72.807 18.558 1.00 46.22 86 ARG A N 1
ATOM 741 C CA . ARG A 1 86 ? 54.419 73.360 17.210 1.00 47.79 86 ARG A CA 1
ATOM 742 C C . ARG A 1 86 ? 55.115 74.717 17.238 1.00 48.89 86 ARG A C 1
ATOM 743 O O . ARG A 1 86 ? 54.748 75.594 18.018 1.00 49.70 86 ARG A O 1
ATOM 751 N N . LYS A 1 87 ? 56.129 74.896 16.398 1.00 49.55 87 LYS A N 1
ATOM 752 C CA . LYS A 1 87 ? 56.887 76.144 16.413 1.00 48.32 87 LYS A CA 1
ATOM 753 C C . LYS A 1 87 ? 56.436 77.121 15.337 1.00 46.96 87 LYS A C 1
ATOM 754 O O . LYS A 1 87 ? 57.019 78.193 15.183 1.00 47.72 87 LYS A O 1
ATOM 760 N N . ASP A 1 88 ? 55.387 76.761 14.604 1.00 45.30 88 ASP A N 1
ATOM 761 C CA . ASP A 1 88 ? 54.737 77.714 13.714 1.00 42.91 88 ASP A CA 1
ATOM 762 C C . ASP A 1 88 ? 53.402 78.152 14.307 1.00 40.92 88 ASP A C 1
ATOM 763 O O . ASP A 1 88 ? 52.502 78.585 13.588 1.00 38.99 88 ASP A O 1
ATOM 768 N N . ALA A 1 89 ? 53.282 78.027 15.626 1.00 38.72 89 ALA A N 1
ATOM 769 C CA . ALA A 1 89 ? 52.104 78.485 16.349 1.00 38.15 89 ALA A CA 1
ATOM 770 C C . ALA A 1 89 ? 52.089 80.007 16.455 1.00 37.83 89 ALA A C 1
ATOM 771 O O . ALA A 1 89 ? 53.142 80.640 16.520 1.00 39.39 89 ALA A O 1
ATOM 773 N N . GLN A 1 90 ? 50.893 80.587 16.471 1.00 35.87 90 GLN A N 1
ATOM 774 C CA . GLN A 1 90 ? 50.736 82.011 16.751 1.00 33.84 90 GLN A CA 1
ATOM 775 C C . GLN A 1 90 ? 51.133 82.323 18.187 1.00 32.28 90 GLN A C 1
ATOM 776 O O . GLN A 1 90 ? 50.606 81.730 19.126 1.00 33.53 90 GLN A O 1
ATOM 782 N N . PRO A 1 91 ? 52.080 83.260 18.380 1.00 31.79 91 PRO A N 1
ATOM 783 C CA . PRO A 1 91 ? 52.490 83.618 19.749 1.00 28.85 91 PRO A CA 1
ATOM 784 C C . PRO A 1 91 ? 51.317 83.920 20.700 1.00 28.11 91 PRO A C 1
ATOM 785 O O . PRO A 1 91 ? 51.392 83.619 21.887 1.00 27.65 91 PRO A O 1
ATOM 789 N N . MET A 1 92 ? 50.236 84.503 20.179 1.00 29.35 92 MET A N 1
ATOM 790 C CA . MET A 1 92 ? 49.043 84.747 20.996 1.00 29.46 92 MET A CA 1
ATOM 791 C C . MET A 1 92 ? 48.440 83.451 21.507 1.00 29.63 92 MET A C 1
ATOM 792 O O . MET A 1 92 ? 48.071 83.351 22.675 1.00 29.63 92 MET A O 1
ATOM 797 N N . ASP A 1 93 ? 48.338 82.460 20.628 1.00 31.11 93 ASP A N 1
ATOM 798 C CA . ASP A 1 93 ? 47.806 81.161 21.028 1.00 32.54 93 ASP A CA 1
ATOM 799 C C . ASP A 1 93 ? 48.745 80.481 22.023 1.00 33.45 93 ASP A C 1
ATOM 800 O O . ASP A 1 93 ? 48.300 79.759 22.924 1.00 34.04 93 ASP A O 1
ATOM 805 N N . ILE A 1 94 ? 50.041 80.717 21.874 1.00 30.71 94 ILE A N 1
ATOM 806 C CA . ILE A 1 94 ? 50.980 80.213 22.861 1.00 31.60 94 ILE A CA 1
ATOM 807 C C . ILE A 1 94 ? 50.652 80.854 24.201 1.00 32.40 94 ILE A C 1
ATOM 808 O O . ILE A 1 94 ? 50.520 80.169 25.219 1.00 34.43 94 ILE A O 1
ATOM 813 N N . LEU A 1 95 ? 50.508 82.174 24.182 1.00 30.83 95 LEU A N 1
ATOM 814 C CA . LEU A 1 95 ? 50.275 82.938 25.394 1.00 30.77 95 LEU A CA 1
ATOM 815 C C . LEU A 1 95 ? 48.967 82.502 26.071 1.00 30.53 95 LEU A C 1
ATOM 816 O O . LEU A 1 95 ? 48.904 82.324 27.294 1.00 31.64 95 LEU A O 1
ATOM 821 N N . ARG A 1 96 ? 47.930 82.333 25.263 1.00 28.78 96 ARG A N 1
ATOM 822 C CA . ARG A 1 96 ? 46.625 81.893 25.740 1.00 30.17 96 ARG A CA 1
ATOM 823 C C . ARG A 1 96 ? 46.730 80.556 26.465 1.00 30.70 96 ARG A C 1
ATOM 824 O O . ARG A 1 96 ? 46.254 80.398 27.594 1.00 30.53 96 ARG A O 1
ATOM 832 N N . THR A 1 97 ? 47.356 79.593 25.805 1.00 31.85 97 THR A N 1
ATOM 833 C CA . THR A 1 97 ? 47.486 78.260 26.353 1.00 32.06 97 THR A CA 1
ATOM 834 C C . THR A 1 97 ? 48.343 78.266 27.627 1.00 32.86 97 THR A C 1
ATOM 835 O O . THR A 1 97 ? 47.996 77.634 28.642 1.00 32.83 97 THR A O 1
ATOM 839 N N . ALA A 1 98 ? 49.459 78.987 27.584 1.00 30.46 98 ALA A N 1
ATOM 840 C CA . ALA A 1 98 ? 50.379 79.011 28.712 1.00 28.34 98 ALA A CA 1
ATOM 841 C C . ALA A 1 98 ? 49.690 79.582 29.950 1.00 30.01 98 ALA A C 1
ATOM 842 O O . ALA A 1 98 ? 49.836 79.057 31.056 1.00 29.43 98 ALA A O 1
ATOM 844 N N . VAL A 1 99 ? 48.942 80.666 29.771 1.00 31.17 99 VAL A N 1
ATOM 845 C CA . VAL A 1 99 ? 48.213 81.258 30.890 1.00 30.73 99 VAL A CA 1
ATOM 846 C C . VAL A 1 99 ? 47.188 80.257 31.431 1.00 30.48 99 VAL A C 1
ATOM 847 O O . VAL A 1 99 ? 46.984 80.144 32.637 1.00 29.37 99 VAL A O 1
ATOM 851 N N . SER A 1 100 ? 46.548 79.531 30.523 1.00 30.32 100 SER A N 1
ATOM 852 C CA . SER A 1 100 ? 45.591 78.503 30.903 1.00 30.41 100 SER A CA 1
ATOM 853 C C . SER A 1 100 ? 46.282 77.427 31.739 1.00 31.08 100 SER A C 1
ATOM 854 O O . SER A 1 100 ? 45.758 76.994 32.765 1.00 28.25 100 SER A O 1
ATOM 857 N N . LEU A 1 101 ? 47.461 77.000 31.289 1.00 32.31 101 LEU A N 1
ATOM 858 C CA . LEU A 1 101 ? 48.246 76.005 32.013 1.00 31.12 101 LEU A CA 1
ATOM 859 C C . LEU A 1 101 ? 48.674 76.550 33.368 1.00 32.01 101 LEU A C 1
ATOM 860 O O . LEU A 1 101 ? 48.635 75.845 34.379 1.00 33.85 101 LEU A O 1
ATOM 865 N N . LEU A 1 102 ? 49.075 77.814 33.395 1.00 32.32 102 LEU A N 1
ATOM 866 C CA . LEU A 1 102 ? 49.456 78.440 34.650 1.00 32.90 102 LEU A CA 1
ATOM 867 C C . LEU A 1 102 ? 48.335 78.298 35.672 1.00 33.28 102 LEU A C 1
ATOM 868 O O . LEU A 1 102 ? 48.591 78.068 36.855 1.00 34.74 102 LEU A O 1
ATOM 873 N N . GLY A 1 103 ? 47.094 78.423 35.208 1.00 32.81 103 GLY A N 1
ATOM 874 C CA . GLY A 1 103 ? 45.952 78.246 36.088 1.00 33.72 103 GLY A CA 1
ATOM 875 C C . GLY A 1 103 ? 45.906 76.870 36.726 1.00 34.26 103 GLY A C 1
ATOM 876 O O . GLY A 1 103 ? 45.707 76.733 37.933 1.00 35.24 103 GLY A O 1
ATOM 877 N N . ILE A 1 104 ? 46.098 75.841 35.910 1.00 35.51 104 ILE A N 1
ATOM 878 C CA . ILE A 1 104 ? 46.156 74.474 36.406 1.00 37.30 104 ILE A CA 1
ATOM 879 C C . ILE A 1 104 ? 47.256 74.272 37.446 1.00 39.25 104 ILE A C 1
ATOM 880 O O . ILE A 1 104 ? 47.032 73.640 38.481 1.00 40.46 104 ILE A O 1
ATOM 885 N N . GLU A 1 105 ? 48.439 74.813 37.180 1.00 42.01 105 GLU A N 1
ATOM 886 C CA . GLU A 1 105 ? 49.573 74.606 38.076 1.00 45.79 105 GLU A CA 1
ATOM 887 C C . GLU A 1 105 ? 49.465 75.403 39.369 1.00 46.82 105 GLU A C 1
ATOM 888 O O . GLU A 1 105 ? 50.207 75.151 40.316 1.00 49.60 105 GLU A O 1
ATOM 894 N N . ASP A 1 106 ? 48.541 76.358 39.411 1.00 47.70 106 ASP A N 1
ATOM 895 C CA . ASP A 1 106 ? 48.302 77.156 40.614 1.00 50.33 106 ASP A CA 1
ATOM 896 C C . ASP A 1 106 ? 47.270 76.493 41.532 1.00 52.96 106 ASP A C 1
ATOM 897 O O . ASP A 1 106 ? 46.144 76.204 41.122 1.00 53.21 106 ASP A O 1
ATOM 902 N N . SER A 1 107 ? 47.661 76.263 42.781 1.00 57.71 107 SER A N 1
ATOM 903 C CA . SER A 1 107 ? 46.804 75.578 43.744 1.00 62.31 107 SER A CA 1
ATOM 904 C C . SER A 1 107 ? 46.537 76.415 44.997 1.00 64.73 107 SER A C 1
ATOM 905 O O . SER A 1 107 ? 45.813 75.980 45.892 1.00 65.77 107 SER A O 1
ATOM 908 N N . LYS A 1 108 ? 47.126 77.608 45.061 1.00 66.92 108 LYS A N 1
ATOM 909 C CA . LYS A 1 108 ? 46.839 78.541 46.145 1.00 70.52 108 LYS A CA 1
ATOM 910 C C . LYS A 1 108 ? 45.498 79.208 45.884 1.00 73.61 108 LYS A C 1
ATOM 911 O O . LYS A 1 108 ? 45.358 79.964 44.921 1.00 76.06 108 LYS A O 1
ATOM 917 N N . ASN A 1 109 ? 44.512 78.932 46.731 1.00 76.86 109 ASN A N 1
ATOM 918 C CA . ASN A 1 109 ? 43.154 79.427 46.506 1.00 80.74 109 ASN A CA 1
ATOM 919 C C . ASN A 1 109 ? 42.819 80.458 47.565 1.00 82.38 109 ASN A C 1
ATOM 920 O O . ASN A 1 109 ? 41.744 81.058 47.558 1.00 84.71 109 ASN A O 1
ATOM 925 N N . ASP A 1 110 ? 43.768 80.648 48.470 1.00 82.96 110 ASP A N 1
ATOM 926 C CA . ASP A 1 110 ? 43.601 81.534 49.612 1.00 83.02 110 ASP A CA 1
ATOM 927 C C . ASP A 1 110 ? 44.187 82.887 49.232 1.00 80.85 110 ASP A C 1
ATOM 928 O O . ASP A 1 110 ? 44.214 83.821 50.039 1.00 81.23 110 ASP A O 1
ATOM 933 N N . GLU A 1 111 ? 44.649 82.979 47.988 1.00 76.48 111 GLU A N 1
ATOM 934 C CA . GLU A 1 111 ? 45.453 84.108 47.537 1.00 72.04 111 GLU A CA 1
ATOM 935 C C . GLU A 1 111 ? 44.606 85.273 47.077 1.00 68.79 111 GLU A C 1
ATOM 936 O O . GLU A 1 111 ? 43.729 85.115 46.230 1.00 69.24 111 GLU A O 1
ATOM 942 N N . ARG A 1 112 ? 44.889 86.445 47.640 1.00 64.95 112 ARG A N 1
ATOM 943 C CA . ARG A 1 112 ? 44.350 87.710 47.148 1.00 60.89 112 ARG A CA 1
ATOM 944 C C . ARG A 1 112 ? 44.464 87.804 45.630 1.00 57.54 112 ARG A C 1
ATOM 945 O O . ARG A 1 112 ? 45.502 87.473 45.051 1.00 56.35 112 ARG A O 1
ATOM 953 N N . THR A 1 113 ? 43.400 88.276 44.991 1.00 53.25 113 THR A N 1
ATOM 954 C CA . THR A 1 113 ? 43.384 88.381 43.542 1.00 50.89 113 THR A CA 1
ATOM 955 C C . THR A 1 113 ? 44.438 89.344 42.967 1.00 48.94 113 THR A C 1
ATOM 956 O O . THR A 1 113 ? 44.852 89.192 41.820 1.00 47.90 113 THR A O 1
ATOM 960 N N . ASP A 1 114 ? 44.899 90.319 43.751 1.00 46.62 114 ASP A N 1
ATOM 961 C CA . ASP A 1 114 ? 45.967 91.210 43.277 1.00 44.00 114 ASP A CA 1
ATOM 962 C C . ASP A 1 114 ? 47.346 90.548 43.309 1.00 43.36 114 ASP A C 1
ATOM 963 O O . ASP A 1 114 ? 48.156 90.748 42.406 1.00 41.37 114 ASP A O 1
ATOM 968 N N . ILE A 1 115 ? 47.606 89.759 44.346 1.00 43.46 115 ILE A N 1
ATOM 969 C CA . ILE A 1 115 ? 48.830 88.965 44.418 1.00 42.79 115 ILE A CA 1
ATOM 970 C C . ILE A 1 115 ? 48.906 87.958 43.280 1.00 41.39 115 ILE A C 1
ATOM 971 O O . ILE A 1 115 ? 49.922 87.863 42.595 1.00 42.86 115 ILE A O 1
ATOM 976 N N . LYS A 1 116 ? 47.830 87.199 43.101 1.00 40.65 116 LYS A N 1
ATOM 977 C CA . LYS A 1 116 ? 47.659 86.343 41.936 1.00 38.89 116 LYS A CA 1
ATOM 978 C C . LYS A 1 116 ? 47.914 87.160 40.660 1.00 38.75 116 LYS A C 1
ATOM 979 O O . LYS A 1 116 ? 48.581 86.702 39.733 1.00 39.23 116 LYS A O 1
ATOM 985 N N . GLY A 1 117 ? 47.400 88.385 40.628 1.00 38.56 117 GLY A N 1
ATOM 986 C CA . GLY A 1 117 ? 47.653 89.260 39.492 1.00 36.48 117 GLY A CA 1
ATOM 987 C C . GLY A 1 117 ? 49.118 89.597 39.243 1.00 35.31 117 GLY A C 1
ATOM 988 O O . GLY A 1 117 ? 49.575 89.504 38.104 1.00 34.12 117 GLY A O 1
ATOM 989 N N . ILE A 1 118 ? 49.845 89.997 40.288 1.00 33.85 118 ILE A N 1
ATOM 990 C CA . ILE A 1 118 ? 51.265 90.305 40.157 1.00 35.84 118 ILE A CA 1
ATOM 991 C C . ILE A 1 118 ? 51.996 89.174 39.451 1.00 38.40 118 ILE A C 1
ATOM 992 O O . ILE A 1 118 ? 52.687 89.384 38.450 1.00 35.90 118 ILE A O 1
ATOM 997 N N . LYS A 1 119 ? 51.844 87.965 39.985 1.00 40.69 119 LYS A N 1
ATOM 998 C CA . LYS A 1 119 ? 52.602 86.817 39.500 1.00 42.72 119 LYS A CA 1
ATOM 999 C C . LYS A 1 119 ? 52.292 86.525 38.028 1.00 40.10 119 LYS A C 1
ATOM 1000 O O . LYS A 1 119 ? 53.199 86.287 37.228 1.00 39.91 119 LYS A O 1
ATOM 1006 N N . LEU A 1 120 ? 51.015 86.557 37.669 1.00 37.68 120 LEU A N 1
ATOM 1007 C CA . LEU A 1 120 ? 50.623 86.416 36.273 1.00 36.18 120 LEU A CA 1
ATOM 1008 C C . LEU A 1 120 ? 51.335 87.440 35.395 1.00 36.04 120 LEU A C 1
ATOM 1009 O O . LEU A 1 120 ? 51.926 87.088 34.370 1.00 34.65 120 LEU A O 1
ATOM 1014 N N . ILE A 1 121 ? 51.265 88.705 35.811 1.00 34.79 121 ILE A N 1
ATOM 1015 C CA . ILE A 1 121 ? 51.807 89.824 35.044 1.00 34.95 121 ILE A CA 1
ATOM 1016 C C . ILE A 1 121 ? 53.305 89.620 34.799 1.00 36.14 121 ILE A C 1
ATOM 1017 O O . ILE A 1 121 ? 53.821 89.887 33.714 1.00 37.42 121 ILE A O 1
ATOM 1022 N N . SER A 1 122 ? 53.985 89.131 35.824 1.00 36.67 122 SER A N 1
ATOM 1023 C CA . SER A 1 122 ? 55.421 88.965 35.783 1.00 37.01 122 SER A CA 1
ATOM 1024 C C . SER A 1 122 ? 55.877 87.829 34.865 1.00 36.48 122 SER A C 1
ATOM 1025 O O . SER A 1 122 ? 57.018 87.827 34.390 1.00 37.95 122 SER A O 1
ATOM 1028 N N . LYS A 1 123 ? 54.994 86.869 34.610 1.00 34.09 123 LYS A N 1
ATOM 1029 C CA . LYS A 1 123 ? 55.354 85.715 33.792 1.00 31.53 123 LYS A CA 1
ATOM 1030 C C . LYS A 1 123 ? 55.114 85.911 32.300 1.00 32.30 123 LYS A C 1
ATOM 1031 O O . LYS A 1 123 ? 55.671 85.174 31.485 1.00 33.47 123 LYS A O 1
ATOM 1037 N N . PHE A 1 124 ? 54.283 86.886 31.933 1.00 32.84 124 PHE A N 1
ATOM 1038 C CA . PHE A 1 124 ? 53.973 87.107 30.521 1.00 30.75 124 PHE A CA 1
ATOM 1039 C C . PHE A 1 124 ? 55.255 87.281 29.724 1.00 29.82 124 PHE A C 1
ATOM 1040 O O . PHE A 1 124 ? 55.479 86.595 28.732 1.00 28.15 124 PHE A O 1
ATOM 1048 N N . PRO A 1 125 ? 56.130 88.198 30.161 1.00 30.70 125 PRO A N 1
ATOM 1049 C CA . PRO A 1 125 ? 57.371 88.392 29.401 1.00 31.86 125 PRO A CA 1
ATOM 1050 C C . PRO A 1 125 ? 58.225 87.120 29.289 1.00 31.40 125 PRO A C 1
ATOM 1051 O O . PRO A 1 125 ? 58.834 86.866 28.245 1.00 31.30 125 PRO A O 1
ATOM 1055 N N . THR A 1 126 ? 58.239 86.316 30.354 1.00 31.22 126 THR A N 1
ATOM 1056 C CA . THR A 1 126 ? 58.956 85.041 30.367 1.00 30.43 126 THR A CA 1
ATOM 1057 C C . THR A 1 126 ? 58.384 84.066 29.347 1.00 30.66 126 THR A C 1
ATOM 1058 O O . THR A 1 126 ? 59.133 83.387 28.644 1.00 31.46 126 THR A O 1
ATOM 1062 N N . ILE A 1 127 ? 57.056 83.986 29.273 1.00 30.22 127 ILE A N 1
ATOM 1063 C CA . ILE A 1 127 ? 56.404 83.168 28.246 1.00 29.33 127 ILE A CA 1
ATOM 1064 C C . ILE A 1 127 ? 56.799 83.676 26.861 1.00 30.42 127 ILE A C 1
ATOM 1065 O O . ILE A 1 127 ? 57.199 82.904 25.993 1.00 30.54 127 ILE A O 1
ATOM 1070 N N . VAL A 1 128 ? 56.689 84.985 26.665 1.00 29.56 128 VAL A N 1
ATOM 1071 C CA . VAL A 1 128 ? 56.903 85.556 25.350 1.00 32.76 128 VAL A CA 1
ATOM 1072 C C . VAL A 1 128 ? 58.358 85.372 24.906 1.00 35.11 128 VAL A C 1
ATOM 1073 O O . VAL A 1 128 ? 58.622 84.829 23.831 1.00 33.31 128 VAL A O 1
ATOM 1077 N N . ALA A 1 129 ? 59.303 85.804 25.735 1.00 35.71 129 ALA A N 1
ATOM 1078 C CA . ALA A 1 129 ? 60.714 85.715 25.361 1.00 35.94 129 ALA A CA 1
ATOM 1079 C C . ALA A 1 129 ? 61.149 84.260 25.133 1.00 36.95 129 ALA A C 1
ATOM 1080 O O . ALA A 1 129 ? 61.858 83.960 24.166 1.00 36.41 129 ALA A O 1
ATOM 1082 N N . ASN A 1 130 ? 60.715 83.363 26.020 1.00 37.18 130 ASN A N 1
ATOM 1083 C CA . ASN A 1 130 ? 61.086 81.953 25.940 1.00 36.42 130 ASN A CA 1
ATOM 1084 C C . ASN A 1 130 ? 60.619 81.335 24.634 1.00 36.01 130 ASN A C 1
ATOM 1085 O O . ASN A 1 130 ? 61.332 80.547 24.015 1.00 36.56 130 ASN A O 1
ATOM 1090 N N . TYR A 1 131 ? 59.418 81.693 24.204 1.00 36.50 131 TYR A N 1
ATOM 1091 C CA . TYR A 1 131 ? 58.900 81.120 22.976 1.00 37.17 131 TYR A CA 1
ATOM 1092 C C . TYR A 1 131 ? 59.663 81.638 21.766 1.00 37.98 131 TYR A C 1
ATOM 1093 O O . TYR A 1 131 ? 59.905 80.892 20.814 1.00 35.13 131 TYR A O 1
ATOM 1102 N N . ALA A 1 132 ? 60.035 82.916 21.811 1.00 39.25 132 ALA A N 1
ATOM 1103 C CA . ALA A 1 132 ? 60.740 83.553 20.711 1.00 40.20 132 ALA A CA 1
ATOM 1104 C C . ALA A 1 132 ? 62.108 82.903 20.471 1.00 42.20 132 ALA A C 1
ATOM 1105 O O . ALA A 1 132 ? 62.517 82.705 19.320 1.00 43.26 132 ALA A O 1
ATOM 1107 N N . ARG A 1 133 ? 62.807 82.568 21.555 1.00 41.28 133 ARG A N 1
ATOM 1108 C CA . ARG A 1 133 ? 64.089 81.877 21.459 1.00 42.10 133 ARG A CA 1
ATOM 1109 C C . ARG A 1 133 ? 63.895 80.466 20.929 1.00 41.15 133 ARG A C 1
ATOM 1110 O O . ARG A 1 133 ? 64.484 80.076 19.922 1.00 35.63 133 ARG A O 1
ATOM 1118 N N . LEU A 1 134 ? 63.064 79.700 21.626 1.00 43.06 134 LEU A N 1
ATOM 1119 C CA . LEU A 1 134 ? 62.741 78.336 21.217 1.00 45.40 134 LEU A CA 1
ATOM 1120 C C . LEU A 1 134 ? 62.329 78.278 19.750 1.00 46.65 134 LEU A C 1
ATOM 1121 O O . LEU A 1 134 ? 62.705 77.368 19.022 1.00 47.04 134 LEU A O 1
ATOM 1126 N N . ARG A 1 135 ? 61.547 79.256 19.323 1.00 49.45 135 ARG A N 1
ATOM 1127 C CA . ARG A 1 135 ? 61.062 79.283 17.958 1.00 51.23 135 ARG A CA 1
ATOM 1128 C C . ARG A 1 135 ? 62.242 79.469 17.011 1.00 52.36 135 ARG A C 1
ATOM 1129 O O . ARG A 1 135 ? 62.297 78.853 15.950 1.00 53.50 135 ARG A O 1
ATOM 1137 N N . LYS A 1 136 ? 63.188 80.317 17.406 1.00 52.89 136 LYS A N 1
ATOM 1138 C CA . LYS A 1 136 ? 64.372 80.581 16.595 1.00 53.39 136 LYS A CA 1
ATOM 1139 C C . LYS A 1 136 ? 65.456 79.531 16.820 1.00 53.72 136 LYS A C 1
ATOM 1140 O O . LYS A 1 136 ? 66.587 79.705 16.379 1.00 55.57 136 LYS A O 1
ATOM 1146 N N . GLY A 1 137 ? 65.115 78.446 17.509 1.00 53.51 137 GLY A N 1
ATOM 1147 C CA . GLY A 1 137 ? 66.055 77.352 17.674 1.00 53.54 137 GLY A CA 1
ATOM 1148 C C . GLY A 1 137 ? 67.119 77.597 18.731 1.00 54.02 137 GLY A C 1
ATOM 1149 O O . GLY A 1 137 ? 68.058 76.816 18.871 1.00 54.53 137 GLY A O 1
ATOM 1150 N N . LEU A 1 138 ? 66.982 78.688 19.475 1.00 54.98 138 LEU A N 1
ATOM 1151 C CA . LEU A 1 138 ? 67.885 78.980 20.583 1.00 54.26 138 LEU A CA 1
ATOM 1152 C C . LEU A 1 138 ? 67.339 78.318 21.838 1.00 54.96 138 LEU A C 1
ATOM 1153 O O . LEU A 1 138 ? 66.390 77.536 21.763 1.00 55.58 138 LEU A O 1
ATOM 1158 N N . ASP A 1 139 ? 67.926 78.622 22.989 1.00 54.64 139 ASP A N 1
ATOM 1159 C CA . ASP A 1 139 ? 67.455 78.007 24.219 1.00 56.27 139 ASP A CA 1
ATOM 1160 C C . ASP A 1 139 ? 66.865 78.997 25.206 1.00 54.93 139 ASP A C 1
ATOM 1161 O O . ASP A 1 139 ? 67.251 80.166 25.246 1.00 52.88 139 ASP A O 1
ATOM 1166 N N . ILE A 1 140 ? 65.916 78.515 25.999 1.00 54.22 140 ILE A N 1
ATOM 1167 C CA . ILE A 1 140 ? 65.407 79.288 27.116 1.00 53.66 140 ILE A CA 1
ATOM 1168 C C . ILE A 1 140 ? 66.581 79.881 27.875 1.00 54.14 140 ILE A C 1
ATOM 1169 O O . ILE A 1 140 ? 67.500 79.178 28.281 1.00 55.57 140 ILE A O 1
ATOM 1174 N N . ILE A 1 141 ? 66.544 81.189 28.041 1.00 52.94 141 ILE A N 1
ATOM 1175 C CA . ILE A 1 141 ? 67.472 81.870 28.902 1.00 53.20 141 ILE A CA 1
ATOM 1176 C C . ILE A 1 141 ? 66.622 82.463 30.017 1.00 53.02 141 ILE A C 1
ATOM 1177 O O . ILE A 1 141 ? 65.686 83.211 29.746 1.00 53.35 141 ILE A O 1
ATOM 1182 N N . GLU A 1 142 ? 66.926 82.098 31.262 1.00 53.32 142 GLU A N 1
ATOM 1183 C CA . GLU A 1 142 ? 66.011 82.307 32.387 1.00 53.20 142 GLU A CA 1
ATOM 1184 C C . GLU A 1 142 ? 65.924 83.753 32.868 1.00 51.33 142 GLU A C 1
ATOM 1185 O O . GLU A 1 142 ? 66.822 84.559 32.629 1.00 51.89 142 GLU A O 1
ATOM 1191 N N . PRO A 1 143 ? 64.835 84.099 33.565 1.00 48.95 143 PRO A N 1
ATOM 1192 C CA . PRO A 1 143 ? 64.756 85.460 34.083 1.00 48.64 143 PRO A CA 1
ATOM 1193 C C . PRO A 1 143 ? 65.797 85.700 35.160 1.00 49.25 143 PRO A C 1
ATOM 1194 O O . PRO A 1 143 ? 66.069 84.825 35.980 1.00 48.90 143 PRO A O 1
ATOM 1198 N N . ASP A 1 144 ? 66.367 86.903 35.138 1.00 48.71 144 ASP A N 1
ATOM 1199 C CA . ASP A 1 144 ? 67.409 87.352 36.061 1.00 46.81 144 ASP A CA 1
ATOM 1200 C C . ASP A 1 144 ? 66.710 88.166 37.149 1.00 47.77 144 ASP A C 1
ATOM 1201 O O . ASP A 1 144 ? 66.242 89.269 36.892 1.00 45.27 144 ASP A O 1
ATOM 1206 N N . PRO A 1 145 ? 66.636 87.640 38.384 1.00 50.25 145 PRO A N 1
ATOM 1207 C CA . PRO A 1 145 ? 65.846 88.370 39.382 1.00 51.51 145 PRO A CA 1
ATOM 1208 C C . PRO A 1 145 ? 66.440 89.737 39.702 1.00 52.34 145 PRO A C 1
ATOM 1209 O O . PRO A 1 145 ? 65.735 90.655 40.123 1.00 52.73 145 PRO A O 1
ATOM 1213 N N . LYS A 1 146 ? 67.743 89.865 39.491 1.00 53.86 146 LYS A N 1
ATOM 1214 C CA . LYS A 1 146 ? 68.450 91.111 39.753 1.00 54.97 146 LYS A CA 1
ATOM 1215 C C . LYS A 1 146 ? 67.945 92.276 38.896 1.00 53.53 146 LYS A C 1
ATOM 1216 O O . LYS A 1 146 ? 68.015 93.426 39.315 1.00 53.59 146 LYS A O 1
ATOM 1222 N N . LEU A 1 147 ? 67.445 91.983 37.698 1.00 51.56 147 LEU A N 1
ATOM 1223 C CA . LEU A 1 147 ? 67.056 93.034 36.759 1.00 48.55 147 LEU A CA 1
ATOM 1224 C C . LEU A 1 147 ? 65.635 93.558 36.981 1.00 47.71 147 LEU A C 1
ATOM 1225 O O . LEU A 1 147 ? 64.808 92.905 37.612 1.00 46.17 147 LEU A O 1
ATOM 1230 N N . SER A 1 148 ? 65.362 94.748 36.455 1.00 47.28 148 SER A N 1
ATOM 1231 C CA . SER A 1 148 ? 64.022 95.331 36.515 1.00 44.71 148 SER A CA 1
ATOM 1232 C C . SER A 1 148 ? 63.192 94.797 35.351 1.00 43.10 148 SER A C 1
ATOM 1233 O O . SER A 1 148 ? 63.738 94.236 34.401 1.00 42.04 148 SER A O 1
ATOM 1236 N N . HIS A 1 149 ? 61.879 94.984 35.434 1.00 41.37 149 HIS A N 1
ATOM 1237 C CA . HIS A 1 149 ? 60.938 94.303 34.553 1.00 38.70 149 HIS A CA 1
ATOM 1238 C C . HIS A 1 149 ? 61.316 94.425 33.085 1.00 37.91 149 HIS A C 1
ATOM 1239 O O . HIS A 1 149 ? 61.483 93.421 32.393 1.00 36.60 149 HIS A O 1
ATOM 1246 N N . SER A 1 150 ? 61.453 95.662 32.611 1.00 38.96 150 SER A N 1
ATOM 1247 C CA . SER A 1 150 ? 61.633 95.923 31.188 1.00 38.37 150 SER A CA 1
ATOM 1248 C C . SER A 1 150 ? 63.004 95.520 30.681 1.00 36.81 150 SER A C 1
ATOM 1249 O O . SER A 1 150 ? 63.134 95.031 29.560 1.00 35.76 150 SER A O 1
ATOM 1252 N N . GLU A 1 151 ? 64.028 95.729 31.500 1.00 37.60 151 GLU A N 1
ATOM 1253 C CA . GLU A 1 151 ? 65.369 95.297 31.144 1.00 36.75 151 GLU A CA 1
ATOM 1254 C C . GLU A 1 151 ? 65.398 93.780 31.005 1.00 36.82 151 GLU A C 1
ATOM 1255 O O . GLU A 1 151 ? 65.970 93.243 30.043 1.00 35.56 151 GLU A O 1
ATOM 1261 N N . ASN A 1 152 ? 64.765 93.092 31.954 1.00 35.41 152 ASN A N 1
ATOM 1262 C CA . ASN A 1 152 ? 64.781 91.631 31.976 1.00 35.11 152 ASN A CA 1
ATOM 1263 C C . ASN A 1 152 ? 64.056 91.046 30.767 1.00 35.30 152 ASN A C 1
ATOM 1264 O O . ASN A 1 152 ? 64.450 90.003 30.242 1.00 33.57 152 ASN A O 1
ATOM 1269 N N . PHE A 1 153 ? 62.998 91.722 30.328 1.00 35.80 153 PHE A N 1
ATOM 1270 C CA . PHE A 1 153 ? 62.295 91.302 29.124 1.00 36.36 153 PHE A CA 1
ATOM 1271 C C . PHE A 1 153 ? 63.276 91.212 27.966 1.00 34.82 153 PHE A C 1
ATOM 1272 O O . PHE A 1 153 ? 63.382 90.177 27.320 1.00 35.99 153 PHE A O 1
ATOM 1280 N N . LEU A 1 154 ? 64.003 92.291 27.710 1.00 35.42 154 LEU A N 1
ATOM 1281 C CA . LEU A 1 154 ? 64.944 92.314 26.595 1.00 36.72 154 LEU A CA 1
ATOM 1282 C C . LEU A 1 154 ? 66.109 91.357 26.844 1.00 37.75 154 LEU A C 1
ATOM 1283 O O . LEU A 1 154 ? 66.616 90.712 25.915 1.00 35.10 154 LEU A O 1
ATOM 1288 N N . TYR A 1 155 ? 66.522 91.268 28.105 1.00 38.06 155 TYR A N 1
ATOM 1289 C CA . TYR A 1 155 ? 67.533 90.303 28.504 1.00 38.32 155 TYR A CA 1
ATOM 1290 C C . TYR A 1 155 ? 67.182 88.887 28.051 1.00 38.44 155 TYR A C 1
ATOM 1291 O O . TYR A 1 155 ? 67.992 88.222 27.392 1.00 37.53 155 TYR A O 1
ATOM 1300 N N . MET A 1 156 ? 65.984 88.428 28.415 1.00 37.50 156 MET A N 1
ATOM 1301 C CA . MET A 1 156 ? 65.570 87.060 28.115 1.00 37.03 156 MET A CA 1
ATOM 1302 C C . MET A 1 156 ? 65.371 86.863 26.620 1.00 36.46 156 MET A C 1
ATOM 1303 O O . MET A 1 156 ? 65.267 85.740 26.149 1.00 35.28 156 MET A O 1
ATOM 1308 N N . LEU A 1 157 ? 65.312 87.958 25.875 1.00 38.25 157 LEU A N 1
ATOM 1309 C CA . LEU A 1 157 ? 65.152 87.871 24.431 1.00 40.61 157 LEU A CA 1
ATOM 1310 C C . LEU A 1 157 ? 66.519 87.767 23.782 1.00 43.23 157 LEU A C 1
ATOM 1311 O O . LEU A 1 157 ? 66.755 86.888 22.947 1.00 41.78 157 LEU A O 1
ATOM 1316 N N . TYR A 1 158 ? 67.429 88.659 24.176 1.00 45.97 158 TYR A N 1
ATOM 1317 C CA . TYR A 1 158 ? 68.764 88.715 23.565 1.00 47.38 158 TYR A CA 1
ATOM 1318 C C . TYR A 1 158 ? 69.731 87.674 24.167 1.00 47.77 158 TYR A C 1
ATOM 1319 O O . TYR A 1 158 ? 70.641 87.197 23.490 1.00 47.63 158 TYR A O 1
ATOM 1328 N N . GLY A 1 159 ? 69.552 87.350 25.443 1.00 47.11 159 GLY A N 1
ATOM 1329 C CA . GLY A 1 159 ? 70.560 86.567 26.127 1.00 49.13 159 GLY A CA 1
ATOM 1330 C C . GLY A 1 159 ? 71.600 87.424 26.826 1.00 50.75 159 GLY A C 1
ATOM 1331 O O . GLY A 1 159 ? 72.329 86.945 27.692 1.00 51.78 159 GLY A O 1
ATOM 1332 N N . ASP A 1 160 ? 71.665 88.697 26.451 1.00 52.38 160 ASP A N 1
ATOM 1333 C CA . ASP A 1 160 ? 72.553 89.657 27.101 1.00 52.45 160 ASP A CA 1
ATOM 1334 C C . ASP A 1 160 ? 71.778 90.873 27.590 1.00 51.72 160 ASP A C 1
ATOM 1335 O O . ASP A 1 160 ? 70.684 91.153 27.096 1.00 51.80 160 ASP A O 1
ATOM 1340 N N . ARG A 1 161 ? 72.345 91.599 28.550 1.00 51.12 161 ARG A N 1
ATOM 1341 C CA . ARG A 1 161 ? 71.715 92.821 29.028 1.00 50.12 161 ARG A CA 1
ATOM 1342 C C . ARG A 1 161 ? 71.640 93.814 27.878 1.00 49.40 161 ARG A C 1
ATOM 1343 O O . ARG A 1 161 ? 72.596 93.974 27.118 1.00 49.25 161 ARG A O 1
ATOM 1351 N N . PRO A 1 162 ? 70.485 94.473 27.720 1.00 47.08 162 PRO A N 1
ATOM 1352 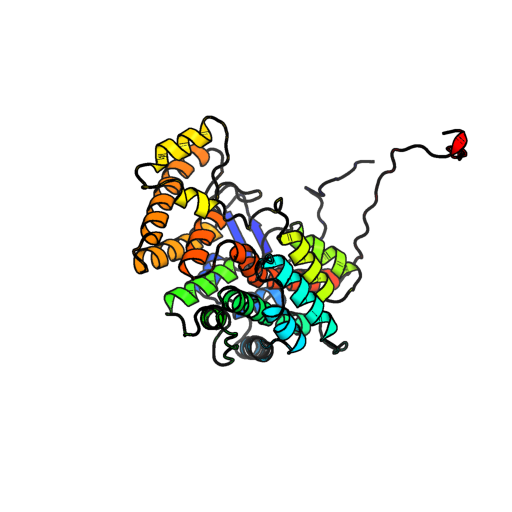C CA . PRO A 1 162 ? 70.326 95.510 26.699 1.00 46.32 162 PRO A CA 1
ATOM 1353 C C . PRO A 1 162 ? 70.961 96.826 27.134 1.00 44.60 162 PRO A C 1
ATOM 1354 O O . PRO A 1 162 ? 71.003 97.128 28.323 1.00 44.79 162 PRO A O 1
ATOM 1358 N N . ASN A 1 163 ? 71.450 97.604 26.168 1.00 43.17 163 ASN A N 1
ATOM 1359 C CA . ASN A 1 163 ? 71.915 98.953 26.461 1.00 45.14 163 ASN A CA 1
ATOM 1360 C C . ASN A 1 163 ? 70.768 99.786 27.007 1.00 44.31 163 ASN A C 1
ATOM 1361 O O . ASN A 1 163 ? 69.603 99.436 26.842 1.00 44.20 163 ASN A O 1
ATOM 1366 N N . GLU A 1 164 ? 71.088 100.897 27.653 1.00 43.11 164 GLU A N 1
ATOM 1367 C CA . GLU A 1 164 ? 70.093 101.578 28.454 1.00 42.82 164 GLU A CA 1
ATOM 1368 C C . GLU A 1 164 ? 69.006 102.301 27.668 1.00 41.53 164 GLU A C 1
ATOM 1369 O O . GLU A 1 164 ? 67.917 102.507 28.195 1.00 41.90 164 GLU A O 1
ATOM 1375 N N . ILE A 1 165 ? 69.276 102.692 26.422 1.00 40.66 165 ILE A N 1
ATOM 1376 C CA . ILE A 1 165 ? 68.235 103.358 25.644 1.00 40.42 165 ILE A CA 1
ATOM 1377 C C . ILE A 1 165 ? 67.184 102.337 25.239 1.00 37.28 165 ILE A C 1
ATOM 1378 O O . ILE A 1 165 ? 65.991 102.638 25.178 1.00 35.54 165 ILE A O 1
ATOM 1383 N N . LYS A 1 166 ? 67.629 101.116 24.978 1.00 35.19 166 LYS A N 1
ATOM 1384 C CA . LYS A 1 166 ? 66.719 100.067 24.539 1.00 33.89 166 LYS A CA 1
ATOM 1385 C C . LYS A 1 166 ? 65.737 99.684 25.645 1.00 32.82 166 LYS A C 1
ATOM 1386 O O . LYS A 1 166 ? 64.548 99.503 25.395 1.00 32.07 166 LYS A O 1
ATOM 1392 N N . SER A 1 167 ? 66.241 99.567 26.868 1.00 33.07 167 SER A N 1
ATOM 1393 C CA . SER A 1 167 ? 65.405 99.151 27.983 1.00 32.65 167 SER A CA 1
ATOM 1394 C C . SER A 1 167 ? 64.523 100.299 28.471 1.00 31.75 167 SER A C 1
ATOM 1395 O O . SER A 1 167 ? 63.459 100.073 29.034 1.00 31.92 167 SER A O 1
ATOM 1398 N N . LYS A 1 168 ? 64.976 101.529 28.264 1.00 30.66 168 LYS A N 1
ATOM 1399 C CA . LYS A 1 168 ? 64.155 102.704 28.536 1.00 29.87 168 LYS A CA 1
ATOM 1400 C C . LYS A 1 168 ? 62.957 102.670 27.605 1.00 29.87 168 LYS A C 1
ATOM 1401 O O . LYS A 1 168 ? 61.801 102.779 28.037 1.00 25.57 168 LYS A O 1
ATOM 1407 N N . ALA A 1 169 ? 63.273 102.516 26.320 1.00 30.48 169 ALA A N 1
ATOM 1408 C CA . ALA A 1 169 ? 62.298 102.461 25.248 1.00 30.90 169 ALA A CA 1
ATOM 1409 C C . ALA A 1 169 ? 61.313 101.332 25.491 1.00 32.52 169 ALA A C 1
ATOM 1410 O O . ALA A 1 169 ? 60.104 101.503 25.330 1.00 33.99 169 ALA A O 1
ATOM 1412 N N . MET A 1 170 ? 61.826 100.174 25.883 1.00 32.31 170 MET A N 1
ATOM 1413 C CA . MET A 1 170 ? 60.950 99.053 26.176 1.00 32.55 170 MET A CA 1
ATOM 1414 C C . MET A 1 170 ? 60.016 99.449 27.313 1.00 31.53 170 MET A C 1
ATOM 1415 O O . MET A 1 170 ? 58.806 99.216 27.254 1.00 31.54 170 MET A O 1
ATOM 1420 N N . ASP A 1 171 ? 60.592 100.062 28.340 1.00 30.76 171 ASP A N 1
ATOM 1421 C CA . ASP A 1 171 ? 59.855 100.390 29.544 1.00 29.85 171 ASP A CA 1
ATOM 1422 C C . ASP A 1 171 ? 58.744 101.398 29.238 1.00 31.24 171 ASP A C 1
ATOM 1423 O O . ASP A 1 171 ? 57.585 101.228 29.647 1.00 28.72 171 ASP A O 1
ATOM 1428 N N . VAL A 1 172 ? 59.095 102.451 28.509 1.00 30.95 172 VAL A N 1
ATOM 1429 C CA . VAL A 1 172 ? 58.110 103.459 28.203 1.00 31.58 172 VAL A CA 1
ATOM 1430 C C . VAL A 1 172 ? 57.074 102.853 27.257 1.00 30.55 172 VAL A C 1
ATOM 1431 O O . VAL A 1 172 ? 55.888 103.152 27.366 1.00 32.76 172 VAL A O 1
ATOM 1435 N N . THR A 1 173 ? 57.507 101.976 26.357 1.00 29.96 173 THR A N 1
ATOM 1436 C CA . THR A 1 173 ? 56.582 101.357 25.413 1.00 29.70 173 THR A CA 1
ATOM 1437 C C . THR A 1 173 ? 55.527 100.529 26.135 1.00 30.33 173 THR A C 1
ATOM 1438 O O . THR A 1 173 ? 54.331 100.574 25.799 1.00 29.39 173 THR A O 1
ATOM 1442 N N . LEU A 1 174 ? 55.964 99.760 27.127 1.00 29.35 174 LEU A N 1
ATOM 1443 C CA . LEU A 1 174 ? 55.020 98.954 27.900 1.00 27.56 174 LEU A CA 1
ATOM 1444 C C . LEU A 1 174 ? 54.103 99.853 28.729 1.00 29.07 174 LEU A C 1
ATOM 1445 O O . LEU A 1 174 ? 52.915 99.567 28.856 1.00 28.67 174 LEU A O 1
ATOM 1450 N N . ILE A 1 175 ? 54.655 100.933 29.289 1.00 27.88 175 ILE A N 1
ATOM 1451 C CA . ILE A 1 175 ? 53.861 101.877 30.070 1.00 25.48 175 ILE A CA 1
ATOM 1452 C C . ILE A 1 175 ? 52.696 102.389 29.220 1.00 26.61 175 ILE A C 1
ATOM 1453 O O . ILE A 1 175 ? 51.547 102.417 29.669 1.00 24.16 175 ILE A O 1
ATOM 1458 N N . LEU A 1 176 ? 53.013 102.768 27.984 1.00 26.68 176 LEU A N 1
ATOM 1459 C CA . LEU A 1 176 ? 52.034 103.325 27.060 1.00 27.05 176 LEU A CA 1
ATOM 1460 C C . LEU A 1 176 ? 50.923 102.347 26.673 1.00 27.72 176 LEU A C 1
ATOM 1461 O O . LEU A 1 176 ? 49.913 102.757 26.103 1.00 28.39 176 LEU A O 1
ATOM 1466 N N . HIS A 1 177 ? 51.101 101.062 26.974 1.00 28.85 177 HIS A N 1
ATOM 1467 C CA . HIS A 1 177 ? 50.103 100.060 26.596 1.00 28.44 177 HIS A CA 1
ATOM 1468 C C . HIS A 1 177 ? 49.361 99.396 27.759 1.00 29.23 177 HIS A C 1
ATOM 1469 O O . HIS A 1 177 ? 48.515 98.538 27.541 1.00 28.66 177 HIS A O 1
ATOM 1476 N N . ILE A 1 178 ? 49.670 99.795 28.989 1.00 28.65 178 ILE A N 1
ATOM 1477 C CA . ILE A 1 178 ? 49.092 99.134 30.151 1.00 27.86 178 ILE A CA 1
ATOM 1478 C C . ILE A 1 178 ? 47.552 99.156 30.126 1.00 30.56 178 ILE A C 1
ATOM 1479 O O . ILE A 1 178 ? 46.906 98.117 30.304 1.00 28.83 178 ILE A O 1
ATOM 1484 N N . ASP A 1 179 ? 46.964 100.326 29.887 1.00 32.59 179 ASP A N 1
ATOM 1485 C CA . ASP A 1 179 ? 45.516 100.421 29.749 1.00 32.93 179 ASP A CA 1
ATOM 1486 C C . ASP A 1 179 ? 45.079 101.527 28.792 1.00 34.12 179 ASP A C 1
ATOM 1487 O O . ASP A 1 179 ? 45.862 102.408 28.466 1.00 35.37 179 ASP A O 1
ATOM 1492 N N . HIS A 1 180 ? 43.828 101.473 28.345 1.00 35.31 180 HIS A N 1
ATOM 1493 C CA . HIS A 1 180 ? 43.263 102.496 27.471 1.00 39.60 180 HIS A CA 1
ATOM 1494 C C . HIS A 1 180 ? 41.741 102.443 27.532 1.00 43.02 180 HIS A C 1
ATOM 1495 O O . HIS A 1 180 ? 41.186 102.127 28.582 1.00 44.93 180 HIS A O 1
ATOM 1502 N N . GLU A 1 181 ? 41.042 102.740 26.441 1.00 47.52 181 GLU A N 1
ATOM 1503 C CA . GLU A 1 181 ? 39.580 102.792 26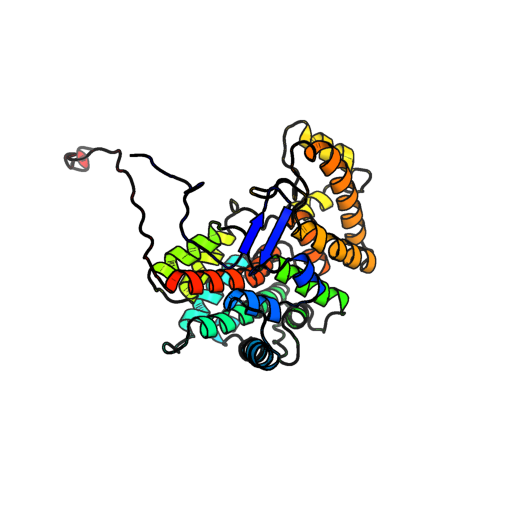.489 1.00 54.92 181 GLU A CA 1
ATOM 1504 C C . GLU A 1 181 ? 38.937 101.400 26.569 1.00 53.99 181 GLU A C 1
ATOM 1505 O O . GLU A 1 181 ? 39.425 100.445 25.958 1.00 55.64 181 GLU A O 1
ATOM 1511 N N . MET A 1 182 ? 37.846 101.287 27.328 1.00 49.17 182 MET A N 1
ATOM 1512 C CA . MET A 1 182 ? 37.052 100.069 27.370 1.00 44.15 182 MET A CA 1
ATOM 1513 C C . MET A 1 182 ? 36.927 99.471 25.973 1.00 43.29 182 MET A C 1
ATOM 1514 O O . MET A 1 182 ? 36.620 100.178 25.020 1.00 43.16 182 MET A O 1
ATOM 1519 N N . ASN A 1 183 ? 37.169 98.166 25.865 1.00 39.78 183 ASN A N 1
ATOM 1520 C CA . ASN A 1 183 ? 37.168 97.486 24.579 1.00 39.09 183 ASN A CA 1
ATOM 1521 C C . ASN A 1 183 ? 36.813 96.012 24.701 1.00 38.01 183 ASN A C 1
ATOM 1522 O O . ASN A 1 183 ? 36.577 95.509 25.796 1.00 39.23 183 ASN A O 1
ATOM 1527 N N . ALA A 1 184 ? 36.791 95.328 23.559 1.00 36.73 184 ALA A N 1
ATOM 1528 C CA . ALA A 1 184 ? 36.391 93.929 23.500 1.00 35.34 184 ALA A CA 1
ATOM 1529 C C . ALA A 1 184 ? 37.193 93.058 24.459 1.00 35.46 184 ALA A C 1
ATOM 1530 O O . ALA A 1 184 ? 36.625 92.215 25.151 1.00 36.65 184 ALA A O 1
ATOM 1532 N N . SER A 1 185 ? 38.509 93.253 24.509 1.00 34.91 185 SER A N 1
ATOM 1533 C CA . SER A 1 185 ? 39.358 92.348 25.282 1.00 34.81 185 SER A CA 1
ATOM 1534 C C . SER A 1 185 ? 39.286 92.614 26.789 1.00 34.53 185 SER A C 1
ATOM 1535 O O . SER A 1 185 ? 39.207 91.685 27.587 1.00 34.24 185 SER A O 1
ATOM 1538 N N . THR A 1 186 ? 39.309 93.881 27.179 1.00 33.53 186 THR A N 1
ATOM 1539 C CA . THR A 1 186 ? 39.147 94.229 28.583 1.00 32.68 186 THR A CA 1
ATOM 1540 C C . THR A 1 186 ? 37.772 93.788 29.050 1.00 32.36 186 THR A C 1
ATOM 1541 O O . THR A 1 186 ? 37.599 93.356 30.190 1.00 34.41 186 THR A O 1
ATOM 1545 N N . PHE A 1 187 ? 36.795 93.900 28.162 1.00 29.90 187 PHE A N 1
ATOM 1546 C CA . PHE A 1 187 ? 35.425 93.560 28.503 1.00 30.63 187 PHE A CA 1
ATOM 1547 C C . PHE A 1 187 ? 35.231 92.031 28.554 1.00 31.36 187 PHE A C 1
ATOM 1548 O O . PHE A 1 187 ? 34.511 91.511 29.413 1.00 30.25 187 PHE A O 1
ATOM 1556 N N . ALA A 1 188 ? 35.880 91.314 27.641 1.00 30.46 188 ALA A N 1
ATOM 1557 C CA . ALA A 1 188 ? 35.826 89.855 27.659 1.00 30.57 188 ALA A CA 1
ATOM 1558 C C . ALA A 1 188 ? 36.338 89.354 29.008 1.00 30.68 188 ALA A C 1
ATOM 1559 O O . ALA A 1 188 ? 35.753 88.444 29.599 1.00 30.11 188 ALA A O 1
ATOM 1561 N N . SER A 1 189 ? 37.426 89.964 29.480 1.00 27.91 189 SER A N 1
ATOM 1562 C CA . SER A 1 189 ? 37.973 89.727 30.818 1.00 28.97 189 SER A CA 1
ATOM 1563 C C . SER A 1 189 ? 36.909 89.884 31.892 1.00 28.91 189 SER A C 1
ATOM 1564 O O . SER A 1 189 ? 36.738 89.018 32.748 1.00 27.66 189 SER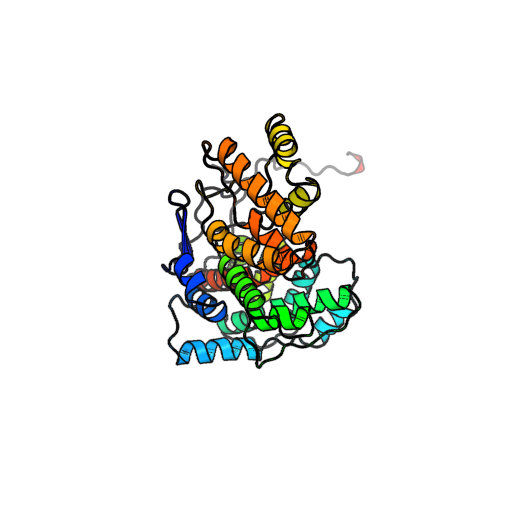 A O 1
ATOM 1567 N N . LEU A 1 190 ? 36.223 91.023 31.838 1.00 28.29 190 LEU A N 1
ATOM 1568 C CA . LEU A 1 190 ? 35.267 91.409 32.855 1.00 27.53 190 LEU A CA 1
ATOM 1569 C C . LEU A 1 190 ? 34.063 90.455 32.858 1.00 26.92 190 LEU A C 1
ATOM 1570 O O . LEU A 1 190 ? 33.524 90.121 33.920 1.00 27.31 190 LEU A O 1
ATOM 1575 N N . VAL A 1 191 ? 33.647 90.015 31.677 1.00 22.49 191 VAL A N 1
ATOM 1576 C CA . VAL A 1 191 ? 32.540 89.087 31.598 1.00 25.60 191 VAL A CA 1
ATOM 1577 C C . VAL A 1 191 ? 32.873 87.806 32.354 1.00 27.94 191 VAL A C 1
ATOM 1578 O O . VAL A 1 191 ? 32.072 87.310 33.154 1.00 28.61 191 VAL A O 1
ATOM 1582 N N . VAL A 1 192 ? 34.058 87.263 32.105 1.00 26.71 192 VAL A N 1
ATOM 1583 C CA . VAL A 1 192 ? 34.472 86.057 32.801 1.00 27.89 192 VAL A CA 1
ATOM 1584 C C . VAL A 1 192 ? 34.651 86.352 34.297 1.00 29.52 192 VAL A C 1
ATOM 1585 O O . VAL A 1 192 ? 34.180 85.595 35.152 1.00 30.91 192 VAL A O 1
ATOM 1589 N N . ALA A 1 193 ? 35.312 87.460 34.612 1.00 27.78 193 ALA A N 1
ATOM 1590 C CA . ALA A 1 193 ? 35.575 87.787 35.999 1.00 28.04 193 ALA A CA 1
ATOM 1591 C C . ALA A 1 193 ? 34.279 87.961 36.789 1.00 29.38 193 ALA A C 1
ATOM 1592 O O . ALA A 1 193 ? 34.226 87.657 37.981 1.00 30.82 193 ALA A O 1
ATOM 1594 N N . SER A 1 194 ? 33.228 88.438 36.131 1.00 31.36 194 SER A N 1
ATOM 1595 C CA . SER A 1 194 ? 32.009 88.799 36.846 1.00 31.83 194 SER A CA 1
ATOM 1596 C C . SER A 1 194 ? 31.231 87.565 37.268 1.00 32.72 194 SER A C 1
ATOM 1597 O O . SER A 1 194 ? 30.232 87.666 37.978 1.00 33.92 194 SER A O 1
ATOM 1600 N N . THR A 1 195 ? 31.686 86.395 36.830 1.00 33.75 195 THR A N 1
ATOM 1601 C CA . THR A 1 195 ? 31.116 85.135 37.307 1.00 32.68 195 THR A CA 1
ATOM 1602 C C . THR A 1 195 ? 31.994 84.572 38.417 1.00 32.99 195 THR A C 1
ATOM 1603 O O . THR A 1 195 ? 31.728 83.493 38.946 1.00 35.51 195 THR A O 1
ATOM 1607 N N . PHE A 1 196 ? 33.042 85.320 38.753 1.00 31.48 196 PHE A N 1
ATOM 1608 C CA . PHE A 1 196 ? 33.997 84.936 39.784 1.00 31.46 196 PHE A CA 1
ATOM 1609 C C . PHE A 1 196 ? 34.761 83.674 39.446 1.00 30.30 196 PHE A C 1
ATOM 1610 O O . PHE A 1 196 ? 35.317 83.024 40.331 1.00 30.91 196 PHE A O 1
ATOM 1618 N N . SER A 1 197 ? 34.801 83.340 38.160 1.00 28.78 197 SER A N 1
ATOM 1619 C CA . SER A 1 197 ? 35.795 82.402 37.654 1.00 27.08 197 SER A CA 1
ATOM 1620 C C . SER A 1 197 ? 37.184 82.891 38.051 1.00 27.24 197 SER A C 1
ATOM 1621 O O . SER A 1 197 ? 37.358 84.046 38.457 1.00 26.53 197 SER A O 1
ATOM 1624 N N . ASP A 1 198 ? 38.175 82.015 37.946 1.00 25.48 198 ASP A N 1
ATOM 1625 C CA . ASP A 1 198 ? 39.521 82.346 38.408 1.00 24.67 198 ASP A CA 1
ATOM 1626 C C . ASP A 1 198 ? 40.201 83.363 37.504 1.00 25.67 198 ASP A C 1
ATOM 1627 O O . ASP A 1 198 ? 39.866 83.501 36.323 1.00 26.41 198 ASP A O 1
ATOM 1632 N N . LEU A 1 199 ? 41.190 84.046 38.061 1.00 25.85 199 LEU A N 1
ATOM 1633 C CA . LEU A 1 199 ? 41.914 85.077 37.336 1.00 27.00 199 LEU A CA 1
ATOM 1634 C C . LEU A 1 199 ? 42.462 84.572 36.011 1.00 27.54 199 LEU A C 1
ATOM 1635 O O . LEU A 1 199 ? 42.392 85.272 35.008 1.00 29.29 199 LEU A O 1
ATOM 1640 N N . TYR A 1 200 ? 43.006 83.362 36.007 1.00 27.93 200 TYR A N 1
ATOM 1641 C CA . TYR A 1 200 ? 43.624 82.831 34.796 1.00 30.12 200 TYR A CA 1
ATOM 1642 C C . TYR A 1 200 ? 42.581 82.733 33.697 1.00 31.83 200 TYR A C 1
ATOM 1643 O O . TYR A 1 200 ? 42.849 83.066 32.536 1.00 34.72 200 TYR A O 1
ATOM 1652 N N . SER A 1 201 ? 41.387 82.282 34.068 1.00 29.60 201 SER A N 1
ATOM 1653 C CA . SER A 1 201 ? 40.295 82.191 33.122 1.00 28.72 201 SER A CA 1
ATOM 1654 C C . SER A 1 201 ? 40.048 83.560 32.480 1.00 28.52 201 SER A C 1
ATOM 1655 O O . SER A 1 201 ? 39.969 83.685 31.257 1.00 27.43 201 SER A O 1
ATOM 1658 N N . SER A 1 202 ? 39.932 84.584 33.316 1.00 27.18 202 SER A N 1
ATOM 1659 C CA . SER A 1 202 ? 39.592 85.917 32.856 1.00 27.05 202 SER A CA 1
ATOM 1660 C C . SER A 1 202 ? 40.621 86.428 31.862 1.00 29.32 202 SER A C 1
ATOM 1661 O O . SER A 1 202 ? 40.276 86.997 30.820 1.00 27.90 202 SER A O 1
ATOM 1664 N N . ILE A 1 203 ? 41.893 86.227 32.203 1.00 29.30 203 ILE A N 1
ATOM 1665 C CA . ILE A 1 203 ? 43.010 86.663 31.376 1.00 27.40 203 ILE A CA 1
ATOM 1666 C C . ILE A 1 203 ? 43.104 85.889 30.065 1.00 26.52 203 ILE A C 1
ATOM 1667 O O . ILE A 1 203 ? 43.492 86.452 29.035 1.00 27.24 203 ILE A O 1
ATOM 1672 N N . VAL A 1 204 ? 42.754 84.604 30.101 1.00 24.40 204 VAL A N 1
ATOM 1673 C CA . VAL A 1 204 ? 42.653 83.804 28.880 1.00 25.39 204 VAL A CA 1
ATOM 1674 C C . VAL A 1 204 ? 41.618 84.411 27.931 1.00 25.39 204 VAL A C 1
ATOM 1675 O O . VAL A 1 204 ? 41.830 84.465 26.714 1.00 23.82 204 VAL A O 1
ATOM 1679 N N . ALA A 1 205 ? 40.497 84.860 28.493 1.00 25.74 205 ALA A N 1
ATOM 1680 C CA . ALA A 1 205 ? 39.456 85.516 27.702 1.00 25.64 205 ALA A CA 1
ATOM 1681 C C . ALA A 1 205 ? 39.969 86.846 27.141 1.00 26.47 205 ALA A C 1
ATOM 1682 O O . ALA A 1 205 ? 39.704 87.177 25.989 1.00 27.02 205 ALA A O 1
ATOM 1684 N N . GLY A 1 206 ? 40.716 87.589 27.956 1.00 25.77 206 GLY A N 1
ATOM 1685 C CA . GLY A 1 206 ? 41.318 88.824 27.491 1.00 27.16 206 GLY A CA 1
ATOM 1686 C C . GLY A 1 206 ? 42.202 88.635 26.270 1.00 30.42 206 GLY A C 1
ATOM 1687 O O . GLY A 1 206 ? 42.025 89.308 25.248 1.00 29.82 206 GLY A O 1
ATOM 1688 N N . ILE A 1 207 ? 43.164 87.720 26.374 1.00 31.46 207 ILE A N 1
ATOM 1689 C CA . ILE A 1 207 ? 44.026 87.371 25.246 1.00 29.57 207 ILE A CA 1
ATOM 1690 C C . ILE A 1 207 ? 43.216 86.878 24.046 1.00 28.85 207 ILE A C 1
ATOM 1691 O O . ILE A 1 207 ? 43.499 87.250 22.910 1.00 29.01 207 ILE A O 1
ATOM 1696 N N . SER A 1 208 ? 42.214 86.041 24.306 1.00 27.81 208 SER A N 1
ATOM 1697 C CA . SER A 1 208 ? 41.412 85.442 23.246 1.00 27.60 208 SER A CA 1
ATOM 1698 C C . SER A 1 208 ? 40.713 86.506 22.419 1.00 28.34 208 SER A C 1
ATOM 1699 O O . SER A 1 208 ? 40.508 86.336 21.217 1.00 28.62 208 SER A O 1
ATOM 1702 N N . ALA A 1 209 ? 40.339 87.605 23.067 1.00 26.13 209 ALA A N 1
ATOM 1703 C CA . ALA A 1 209 ? 39.686 88.700 22.365 1.00 25.81 209 ALA A CA 1
ATOM 1704 C C . ALA A 1 209 ? 40.728 89.603 21.714 1.00 24.90 209 ALA A C 1
ATOM 1705 O O . ALA A 1 209 ? 40.558 90.035 20.573 1.00 23.09 209 ALA A O 1
ATOM 1707 N N . LEU A 1 210 ? 41.807 89.885 22.434 1.00 24.89 210 LEU A N 1
ATOM 1708 C CA . LEU A 1 210 ? 42.813 90.814 21.943 1.00 26.18 210 LEU A CA 1
ATOM 1709 C C . LEU A 1 210 ? 43.424 90.388 20.604 1.00 28.46 210 LEU A C 1
ATOM 1710 O O . LEU A 1 210 ? 43.725 91.240 19.763 1.00 28.15 210 LEU A O 1
ATOM 1715 N N . LYS A 1 211 ? 43.594 89.083 20.398 1.00 28.79 211 LYS A N 1
ATOM 1716 C CA . LYS A 1 211 ? 44.194 88.597 19.166 1.00 30.70 211 LYS A CA 1
ATOM 1717 C C . LYS A 1 211 ? 43.213 88.647 18.001 1.00 31.83 211 LYS A C 1
ATOM 1718 O O . LYS A 1 211 ? 43.590 88.390 16.866 1.00 32.86 211 LYS A O 1
ATOM 1724 N N . GLY A 1 212 ? 41.955 88.971 18.277 1.00 33.80 212 GLY A N 1
ATOM 1725 C CA . GLY A 1 212 ? 40.995 89.145 17.202 1.00 36.18 212 GLY A CA 1
ATOM 1726 C C . GLY A 1 212 ? 41.459 90.203 16.211 1.00 38.27 212 GLY A C 1
ATOM 1727 O O . GLY A 1 212 ? 41.940 91.268 16.610 1.00 40.21 212 GLY A O 1
ATOM 1728 N N . PRO A 1 213 ? 41.336 89.941 14.901 1.00 38.88 213 PRO A N 1
ATOM 1729 C CA . PRO A 1 213 ? 41.767 90.878 13.851 1.00 38.80 213 PRO A CA 1
ATOM 1730 C C . PRO A 1 213 ? 40.947 92.165 13.800 1.00 40.38 213 PRO A C 1
ATOM 1731 O O . PRO A 1 213 ? 41.434 93.193 13.358 1.00 43.87 213 PRO A O 1
ATOM 1735 N N . LEU A 1 214 ? 39.706 92.097 14.268 1.00 42.71 214 LEU A N 1
ATOM 1736 C CA . LEU A 1 214 ? 38.788 93.232 14.202 1.00 42.38 214 LEU A CA 1
ATOM 1737 C C . LEU A 1 214 ? 39.002 94.210 15.358 1.00 43.94 214 LEU A C 1
ATOM 1738 O O . LEU A 1 214 ? 38.354 95.251 15.422 1.00 45.58 214 LEU A O 1
ATOM 1743 N N . HIS A 1 215 ? 39.909 93.857 16.264 1.00 45.88 215 HIS A N 1
ATOM 1744 C CA . HIS A 1 215 ? 40.141 94.609 17.495 1.00 49.31 215 HIS A CA 1
ATOM 1745 C C . HIS A 1 215 ? 40.900 95.901 17.179 1.00 52.27 215 HIS A C 1
ATOM 1746 O O . HIS A 1 215 ? 41.864 95.880 16.420 1.00 53.29 215 HIS A O 1
ATOM 1753 N N . GLY A 1 216 ? 40.464 97.019 17.752 1.00 55.13 216 GLY A N 1
ATOM 1754 C CA . GLY A 1 216 ? 41.200 98.260 17.577 1.00 59.59 216 GLY A CA 1
ATOM 1755 C C . GLY A 1 216 ? 42.611 98.154 18.130 1.00 62.40 216 GLY A C 1
ATOM 1756 O O . GLY A 1 216 ? 42.850 97.429 19.091 1.00 65.00 216 GLY A O 1
ATOM 1757 N N . GLY A 1 217 ? 43.548 98.873 17.515 1.00 62.72 217 GLY A N 1
ATOM 1758 C CA . GLY A 1 217 ? 44.942 98.749 17.904 1.00 63.67 217 GLY A CA 1
ATOM 1759 C C . GLY A 1 217 ? 45.525 97.363 17.712 1.00 64.67 217 GLY A C 1
ATOM 1760 O O . GLY A 1 217 ? 44.846 96.445 17.245 1.00 66.03 217 GLY A O 1
ATOM 1761 N N . ALA A 1 218 ? 46.794 97.215 18.087 1.00 64.97 218 ALA A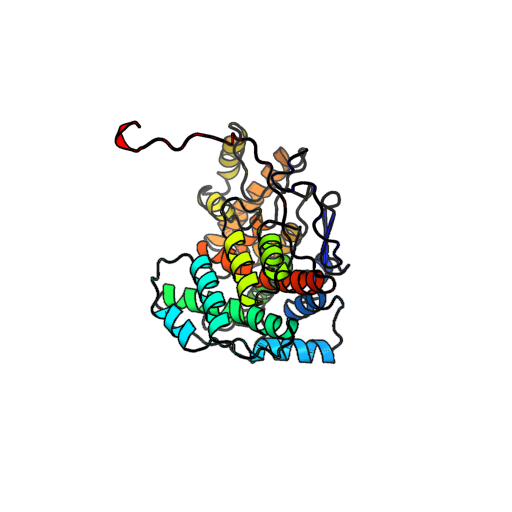 N 1
ATOM 1762 C CA . ALA A 1 218 ? 47.562 95.999 17.806 1.00 66.68 218 ALA A CA 1
ATOM 1763 C C . ALA A 1 218 ? 47.532 95.691 16.328 1.00 66.45 218 ALA A C 1
ATOM 1764 O O . ALA A 1 218 ? 47.151 94.591 15.925 1.00 65.35 218 ALA A O 1
ATOM 1766 N N . ASN A 1 219 ? 47.927 96.662 15.512 1.00 67.22 219 ASN A N 1
ATOM 1767 C CA . ASN A 1 219 ? 47.776 96.522 14.074 1.00 69.41 219 ASN A CA 1
ATOM 1768 C C . ASN A 1 219 ? 49.078 96.124 13.427 1.00 69.75 219 ASN A C 1
ATOM 1769 O O . ASN A 1 219 ? 49.207 95.007 12.916 1.00 72.24 219 ASN A O 1
ATOM 1774 N N . TYR A 1 220 ? 50.053 97.029 13.454 1.00 66.80 220 TYR A N 1
ATOM 1775 C CA . TYR A 1 220 ? 51.420 96.694 13.028 1.00 63.65 220 TYR A CA 1
ATOM 1776 C C . TYR A 1 220 ? 51.500 96.402 11.534 1.00 61.52 220 TYR A C 1
ATOM 1777 O O . TYR A 1 220 ? 52.486 95.849 11.051 1.00 59.47 220 TYR A O 1
ATOM 1786 N N . GLU A 1 221 ? 50.455 96.795 10.810 1.00 59.83 221 GLU A N 1
ATOM 1787 C CA . GLU A 1 221 ? 50.478 96.768 9.356 1.00 57.51 221 GLU A CA 1
ATOM 1788 C C . GLU A 1 221 ? 51.316 97.942 8.866 1.00 54.21 221 GLU A C 1
ATOM 1789 O O . GLU A 1 221 ? 51.721 97.990 7.703 1.00 53.91 221 GLU A O 1
ATOM 1795 N N . ALA A 1 222 ? 51.582 98.875 9.779 1.00 50.37 222 ALA A N 1
ATOM 1796 C CA . ALA A 1 222 ? 52.370 100.072 9.505 1.00 47.14 222 ALA A CA 1
ATOM 1797 C C . ALA A 1 222 ? 53.813 99.763 9.135 1.00 45.68 222 ALA A C 1
ATOM 1798 O O . ALA A 1 222 ? 54.369 100.381 8.223 1.00 45.06 222 ALA A O 1
ATOM 1800 N N . LEU A 1 223 ? 54.422 98.818 9.849 1.00 45.50 223 LEU A N 1
ATOM 1801 C CA . LEU A 1 223 ? 55.771 98.358 9.528 1.00 44.62 223 LEU A CA 1
ATOM 1802 C C . LEU A 1 223 ? 55.810 97.802 8.110 1.00 45.57 223 LEU A C 1
ATOM 1803 O O . LEU A 1 223 ? 56.754 98.051 7.358 1.00 43.47 223 LEU A O 1
ATOM 1808 N N . LYS A 1 224 ? 54.769 97.048 7.761 1.00 47.61 224 LYS A N 1
ATOM 1809 C CA . LYS A 1 224 ? 54.636 96.445 6.439 1.00 50.16 224 LYS A CA 1
ATOM 1810 C C . LYS A 1 224 ? 54.573 97.535 5.378 1.00 49.60 224 LYS A C 1
ATOM 1811 O O . LYS A 1 224 ? 55.231 97.449 4.337 1.00 47.29 224 LYS A O 1
ATOM 1817 N N . MET A 1 225 ? 53.782 98.567 5.655 1.00 49.25 225 MET A N 1
ATOM 1818 C CA . MET A 1 225 ? 53.668 99.699 4.748 1.00 48.15 225 MET A CA 1
ATOM 1819 C C . MET A 1 225 ? 55.009 100.400 4.531 1.00 48.18 225 MET A C 1
ATOM 1820 O O . MET A 1 225 ? 55.400 100.659 3.392 1.00 48.41 225 MET A O 1
ATOM 1825 N N . PHE A 1 226 ? 55.716 100.710 5.616 1.00 46.31 226 PHE A N 1
ATOM 1826 C CA . PHE A 1 226 ? 57.036 101.323 5.485 1.00 46.58 226 PHE A CA 1
ATOM 1827 C C . PHE A 1 226 ? 57.937 100.436 4.629 1.00 45.90 226 PHE A C 1
ATOM 1828 O O . PHE A 1 226 ? 58.759 100.925 3.863 1.00 43.56 226 PHE A O 1
ATOM 1836 N N . LYS A 1 227 ? 57.786 99.126 4.780 1.00 47.25 227 LYS A N 1
ATOM 1837 C CA . LYS A 1 227 ? 58.625 98.192 4.055 1.00 48.61 227 LYS A CA 1
ATOM 1838 C C . LYS A 1 227 ? 58.357 98.259 2.555 1.00 49.21 227 LYS A C 1
ATOM 1839 O O . LYS A 1 227 ? 59.293 98.362 1.762 1.00 47.67 227 LYS A O 1
ATOM 1845 N N . GLU A 1 228 ? 57.086 98.222 2.156 1.00 49.36 228 GLU A N 1
ATOM 1846 C CA . GLU A 1 228 ? 56.786 98.175 0.734 1.00 51.63 228 GLU A CA 1
ATOM 1847 C C . GLU A 1 228 ? 56.967 99.509 0.014 1.00 52.84 228 GLU A C 1
ATOM 1848 O O . GLU A 1 228 ? 57.313 99.531 -1.165 1.00 54.47 228 GLU A O 1
ATOM 1854 N N . ILE A 1 229 ? 56.762 100.623 0.711 1.00 53.25 229 ILE A N 1
ATOM 1855 C CA . ILE A 1 229 ? 57.347 101.884 0.246 1.00 54.06 229 ILE A CA 1
ATOM 1856 C C . ILE A 1 229 ? 58.855 101.722 0.322 1.00 56.46 229 ILE A C 1
ATOM 1857 O O . ILE A 1 229 ? 59.413 101.603 1.406 1.00 61.94 229 ILE A O 1
ATOM 1862 N N . GLY A 1 230 ? 59.530 101.711 -0.816 1.00 56.51 230 GLY A N 1
ATOM 1863 C CA . GLY A 1 230 ? 60.935 101.333 -0.784 1.00 56.95 230 GLY A CA 1
ATOM 1864 C C . GLY A 1 230 ? 61.853 102.412 -0.231 1.00 54.72 230 GLY A C 1
ATOM 1865 O O . GLY A 1 230 ? 62.382 102.300 0.872 1.00 51.44 230 GLY A O 1
ATOM 1866 N N . SER A 1 231 ? 62.055 103.450 -1.033 1.00 55.96 231 SER A N 1
ATOM 1867 C CA . SER A 1 231 ? 62.744 104.648 -0.603 1.00 54.00 231 SER A CA 1
ATOM 1868 C C . SER A 1 231 ? 61.712 105.562 0.051 1.00 52.75 231 SER A C 1
ATOM 1869 O O . SER A 1 231 ? 60.517 105.287 0.016 1.00 51.25 231 SER A O 1
ATOM 1872 N N . PRO A 1 232 ? 62.170 106.651 0.681 1.00 52.53 232 PRO A N 1
ATOM 1873 C CA . PRO A 1 232 ? 61.264 107.701 1.148 1.00 53.44 232 PRO A CA 1
ATOM 1874 C C . PRO A 1 232 ? 61.069 108.764 0.072 1.00 53.90 232 PRO A C 1
ATOM 1875 O O . PRO A 1 232 ? 60.678 109.885 0.359 1.00 57.68 232 PRO A O 1
ATOM 1879 N N . GLU A 1 233 ? 61.370 108.399 -1.165 1.00 55.61 233 GLU A N 1
ATOM 1880 C CA . GLU A 1 233 ? 61.202 109.290 -2.308 1.00 57.79 233 GLU A CA 1
ATOM 1881 C C . GLU A 1 233 ? 59.918 108.826 -2.961 1.00 56.79 233 GLU A C 1
ATOM 1882 O O . GLU A 1 233 ? 59.323 109.498 -3.802 1.00 57.13 233 GLU A O 1
ATOM 1888 N N . LYS A 1 234 ? 59.493 107.663 -2.492 1.00 55.46 234 LYS A N 1
ATOM 1889 C CA . LYS A 1 234 ? 58.528 106.806 -3.152 1.00 54.98 234 LYS A CA 1
ATOM 1890 C C . LYS A 1 234 ? 57.214 106.988 -2.396 1.00 52.41 234 LYS A C 1
ATOM 1891 O O . LYS A 1 234 ? 56.143 106.585 -2.857 1.00 50.22 234 LYS A O 1
ATOM 1897 N N . VAL A 1 235 ? 57.324 107.621 -1.230 1.00 50.92 235 VAL A N 1
ATOM 1898 C CA . VAL A 1 235 ? 56.277 107.604 -0.222 1.00 49.86 235 VAL A CA 1
ATOM 1899 C C . VAL A 1 235 ? 55.055 108.408 -0.656 1.00 48.65 235 VAL A C 1
ATOM 1900 O O . VAL A 1 235 ? 53.916 107.972 -0.472 1.00 48.65 235 VAL A O 1
ATOM 1904 N N . ASN A 1 236 ? 55.282 109.572 -1.252 1.00 47.86 236 ASN A N 1
ATOM 1905 C CA . ASN A 1 236 ? 54.162 110.410 -1.669 1.00 47.38 236 ASN A CA 1
ATOM 1906 C C . ASN A 1 236 ? 53.275 109.820 -2.768 1.00 47.25 236 ASN A C 1
ATOM 1907 O O . ASN A 1 236 ? 52.062 110.007 -2.716 1.00 47.44 236 ASN A O 1
ATOM 1912 N N . ASP A 1 237 ? 53.837 109.118 -3.757 1.00 45.05 237 ASP A N 1
ATOM 1913 C CA . ASP A 1 237 ? 52.973 108.492 -4.763 1.00 43.55 237 ASP A CA 1
ATOM 1914 C C . ASP A 1 237 ? 52.214 107.353 -4.109 1.00 41.82 237 ASP A C 1
ATOM 1915 O O . ASP A 1 237 ? 51.037 107.135 -4.394 1.00 42.37 237 ASP A O 1
ATOM 1920 N N . TYR A 1 238 ? 52.900 106.627 -3.234 1.00 39.37 238 TYR A N 1
ATOM 1921 C CA . TYR A 1 238 ? 52.305 105.489 -2.551 1.00 39.40 238 TYR A CA 1
ATOM 1922 C C . TYR A 1 238 ? 51.064 105.937 -1.775 1.00 40.70 238 TYR A C 1
ATOM 1923 O O . TYR A 1 238 ? 49.973 105.409 -1.978 1.00 42.42 238 TYR A O 1
ATOM 1932 N N . ILE A 1 239 ? 51.237 106.924 -0.899 1.00 40.90 239 ILE A N 1
ATOM 1933 C CA . ILE A 1 239 ? 50.167 107.348 -0.014 1.00 39.31 239 ILE A CA 1
ATOM 1934 C C . ILE A 1 239 ? 49.052 108.020 -0.797 1.00 38.44 239 ILE A C 1
ATOM 1935 O O . ILE A 1 239 ? 47.865 107.784 -0.544 1.00 38.51 239 ILE A O 1
ATOM 1940 N N . LEU A 1 240 ? 49.427 108.860 -1.752 1.00 36.98 240 LEU A N 1
ATOM 1941 C CA . LEU A 1 240 ? 48.435 109.568 -2.541 1.00 35.64 240 LEU A CA 1
ATOM 1942 C C . LEU A 1 240 ? 47.665 108.584 -3.399 1.00 36.07 240 LEU A C 1
ATOM 1943 O O . LEU A 1 240 ? 46.463 108.743 -3.631 1.00 36.22 240 LEU A O 1
ATOM 1948 N N . ASN A 1 241 ? 48.342 107.539 -3.853 1.00 37.72 241 ASN A N 1
ATOM 1949 C CA . ASN A 1 241 ? 47.644 106.488 -4.567 1.00 38.67 241 ASN A CA 1
ATOM 1950 C C . ASN A 1 241 ? 46.637 105.804 -3.654 1.00 39.05 241 ASN A C 1
ATOM 1951 O O . ASN A 1 241 ? 45.524 105.474 -4.065 1.00 40.53 241 ASN A O 1
ATOM 1956 N N . ARG A 1 242 ? 47.036 105.592 -2.411 1.00 38.27 242 ARG A N 1
ATOM 1957 C CA . ARG A 1 242 ? 46.196 104.899 -1.459 1.00 38.58 242 ARG A CA 1
ATOM 1958 C C . ARG A 1 242 ? 44.931 105.724 -1.199 1.00 40.06 242 ARG A C 1
ATOM 1959 O O 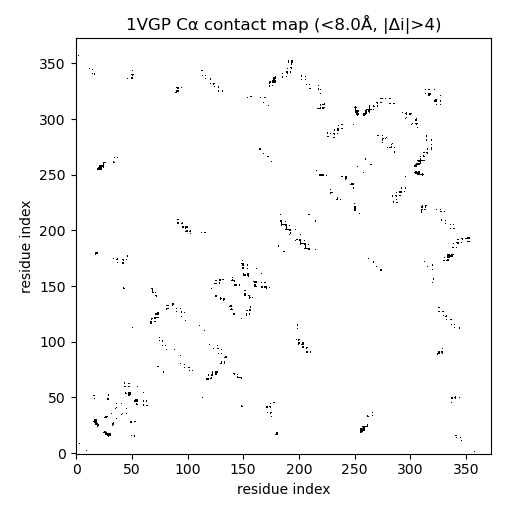. ARG A 1 242 ? 43.820 105.193 -1.166 1.00 39.13 242 ARG A O 1
ATOM 1967 N N . LEU A 1 243 ? 45.106 107.031 -1.036 1.00 41.62 243 LEU A N 1
ATOM 1968 C CA . LEU A 1 243 ? 44.005 107.910 -0.655 1.00 41.69 243 LEU A CA 1
ATOM 1969 C C . LEU A 1 243 ? 42.997 108.072 -1.782 1.00 44.72 243 LEU A C 1
ATOM 1970 O O . LEU A 1 243 ? 41.796 108.221 -1.545 1.00 45.36 243 LEU A O 1
ATOM 1975 N N . SER A 1 244 ? 43.492 108.041 -3.013 1.00 47.46 244 SER A N 1
ATOM 1976 C CA . SER A 1 244 ? 42.661 108.330 -4.172 1.00 48.85 244 SER A CA 1
ATOM 1977 C C . SER A 1 244 ? 41.628 107.242 -4.412 1.00 48.05 244 SER A C 1
ATOM 1978 O O . SER A 1 244 ? 40.546 107.513 -4.923 1.00 49.78 244 SER A O 1
ATOM 1981 N N . ASN A 1 245 ? 41.953 106.003 -4.065 1.00 46.07 245 ASN A N 1
ATOM 1982 C CA . ASN A 1 245 ? 40.940 104.956 -4.117 1.00 47.14 245 ASN A CA 1
ATOM 1983 C C . ASN A 1 245 ? 40.692 104.381 -2.756 1.00 45.45 245 ASN A C 1
ATOM 1984 O O . ASN A 1 245 ? 41.182 103.307 -2.403 1.00 46.14 245 ASN A O 1
ATOM 1989 N N . LYS A 1 246 ? 39.843 105.073 -2.015 1.00 45.22 246 LYS A N 1
ATOM 1990 C CA . LYS A 1 246 ? 39.963 105.332 -0.598 1.00 44.12 246 LYS A CA 1
ATOM 1991 C C . LYS A 1 246 ? 40.426 104.175 0.274 1.00 42.74 246 LYS A C 1
ATOM 1992 O O . LYS A 1 246 ? 39.606 103.452 0.851 1.00 40.11 246 LYS A O 1
ATOM 1998 N N . GLN A 1 247 ? 41.739 103.994 0.403 1.00 42.67 247 GLN A N 1
ATOM 1999 C CA . GLN A 1 247 ? 42.313 102.966 1.252 1.00 42.41 247 GLN A CA 1
ATOM 2000 C C . GLN A 1 247 ? 42.934 103.573 2.513 1.00 45.82 247 GLN A C 1
ATOM 2001 O O . GLN A 1 247 ? 43.531 104.651 2.464 1.00 45.39 247 GLN A O 1
ATOM 2007 N N . ARG A 1 248 ? 42.795 102.879 3.643 1.00 46.66 248 ARG A N 1
ATOM 2008 C CA . ARG A 1 248 ? 43.306 103.369 4.927 1.00 48.05 248 ARG A CA 1
ATOM 2009 C C . ARG A 1 248 ? 44.822 103.625 4.909 1.00 46.00 248 ARG A C 1
ATOM 2010 O O . ARG A 1 248 ? 45.560 103.019 4.137 1.00 44.90 248 ARG A O 1
ATOM 2018 N N . ILE A 1 249 ? 45.280 104.537 5.760 1.00 44.31 249 ILE A N 1
ATOM 2019 C CA . ILE A 1 249 ? 46.709 104.706 5.994 1.00 42.59 249 ILE A CA 1
ATOM 2020 C C . ILE A 1 249 ? 47.063 104.110 7.343 1.00 42.17 249 ILE A C 1
ATOM 2021 O O . ILE A 1 249 ? 46.664 104.638 8.374 1.00 44.67 249 ILE A O 1
ATOM 2026 N N . MET A 1 250 ? 47.804 103.006 7.327 1.00 41.09 250 MET A N 1
ATOM 2027 C CA . MET A 1 250 ? 48.133 102.268 8.543 1.00 39.32 250 MET A CA 1
ATOM 2028 C C . MET A 1 250 ? 48.798 103.163 9.570 1.00 38.42 250 MET A C 1
ATOM 2029 O O . MET A 1 250 ? 49.687 103.951 9.241 1.00 37.92 250 MET A O 1
ATOM 2034 N N . GLY A 1 251 ? 48.358 103.038 10.818 1.00 37.61 251 GLY A N 1
ATOM 2035 C CA . GLY A 1 251 ? 48.916 103.839 11.892 1.00 37.45 251 GLY A CA 1
ATOM 2036 C C . GLY A 1 251 ? 48.304 105.223 11.978 1.00 37.85 251 GLY A C 1
ATOM 2037 O O . GLY A 1 251 ? 48.811 106.095 12.687 1.00 37.29 251 GLY A O 1
ATOM 2038 N N . PHE A 1 252 ? 47.213 105.436 11.253 1.00 37.66 252 PHE A N 1
ATOM 2039 C CA . PHE A 1 252 ? 46.498 106.699 11.343 1.00 38.06 252 PHE A CA 1
ATOM 2040 C C . PHE A 1 252 ? 45.075 106.476 11.811 1.00 39.67 252 PHE A C 1
ATOM 2041 O O . PHE A 1 252 ? 44.563 105.363 11.750 1.00 41.89 252 PHE A O 1
ATOM 2049 N N . GLY A 1 253 ? 44.437 107.541 12.277 1.00 43.39 253 GLY A N 1
ATOM 2050 C CA . GLY A 1 253 ? 43.053 107.445 12.692 1.00 44.00 253 GLY A CA 1
ATOM 2051 C C . GLY A 1 253 ? 42.903 106.769 14.036 1.00 44.02 253 GLY A C 1
ATOM 2052 O O . GLY A 1 253 ? 43.771 106.007 14.457 1.00 44.11 253 GLY A O 1
ATOM 2053 N N . HIS A 1 254 ? 41.803 107.055 14.721 1.00 44.72 254 HIS A N 1
ATOM 2054 C CA . HIS A 1 254 ? 41.537 106.442 16.010 1.00 43.06 254 HIS A CA 1
ATOM 2055 C C . HIS A 1 254 ? 40.103 106.653 16.482 1.00 42.82 254 HIS A C 1
ATOM 2056 O O . HIS A 1 254 ? 39.531 107.728 16.317 1.00 43.14 254 HIS A O 1
ATOM 2063 N N . ARG A 1 255 ? 39.540 105.609 17.079 1.00 42.94 255 ARG A N 1
ATOM 2064 C CA . ARG A 1 255 ? 38.148 105.605 17.493 1.00 43.35 255 ARG A CA 1
ATOM 2065 C C . ARG A 1 255 ? 37.832 106.713 18.494 1.00 43.02 255 ARG A C 1
ATOM 2066 O O . ARG A 1 255 ? 36.708 107.205 18.541 1.00 43.00 255 ARG A O 1
ATOM 2074 N N . VAL A 1 256 ? 38.818 107.105 19.296 1.00 41.87 256 VAL A N 1
ATOM 2075 C CA . VAL A 1 256 ? 38.569 108.084 20.342 1.00 39.92 256 VAL A CA 1
ATOM 2076 C C . VAL A 1 256 ? 39.343 109.370 20.120 1.00 40.45 256 VAL A C 1
ATOM 2077 O O . VAL A 1 256 ? 38.773 110.459 20.233 1.00 40.56 256 VAL A O 1
ATOM 2081 N N . TYR A 1 257 ? 40.633 109.254 19.810 1.00 40.37 257 TYR A N 1
ATOM 2082 C CA . TYR A 1 257 ? 41.445 110.444 19.574 1.00 40.68 257 TYR A CA 1
ATOM 2083 C C . TYR A 1 257 ? 41.058 111.095 18.252 1.00 42.20 257 TYR A C 1
ATOM 2084 O O . TYR A 1 257 ? 40.927 110.429 17.224 1.00 40.94 257 TYR A O 1
ATOM 2093 N N . LYS A 1 258 ? 40.860 112.406 18.300 1.00 43.58 258 LYS A N 1
ATOM 2094 C CA . LYS A 1 258 ? 40.634 113.184 17.099 1.00 45.56 258 LYS A CA 1
ATOM 2095 C C . LYS A 1 258 ? 41.832 114.102 16.916 1.00 44.16 258 LYS A C 1
ATOM 2096 O O . LYS A 1 258 ? 41.818 115.028 16.116 1.00 44.20 258 LYS A O 1
ATOM 2102 N N . THR A 1 259 ? 42.877 113.814 17.681 1.00 43.53 259 THR A N 1
ATOM 2103 C CA . THR A 1 259 ? 44.132 114.550 17.622 1.00 40.79 259 THR A CA 1
ATOM 2104 C C . THR A 1 259 ? 45.289 113.551 17.515 1.00 39.68 259 THR A C 1
ATOM 2105 O O . THR A 1 259 ? 45.075 112.338 17.490 1.00 41.68 259 THR A O 1
ATOM 2109 N N . TYR A 1 260 ? 46.514 114.058 17.447 1.00 37.19 260 TYR A N 1
ATOM 2110 C CA . TYR A 1 260 ? 47.701 113.206 17.564 1.00 34.05 260 TYR A CA 1
ATOM 2111 C C . TYR A 1 260 ? 47.584 112.389 18.851 1.00 31.53 260 TYR A C 1
ATOM 2112 O O . TYR A 1 260 ? 47.269 112.934 19.908 1.00 28.78 260 TYR A O 1
ATOM 2121 N N . ASP A 1 261 ? 47.827 111.088 18.752 1.00 30.20 261 ASP A N 1
ATOM 2122 C CA . ASP A 1 261 ? 47.737 110.188 19.894 1.00 29.60 261 ASP A CA 1
ATOM 2123 C C . ASP A 1 261 ? 48.857 110.549 20.853 1.00 28.90 261 ASP A C 1
ATOM 2124 O O . ASP A 1 261 ? 50.025 110.537 20.469 1.00 28.03 261 ASP A O 1
ATOM 2129 N N . PRO A 1 262 ? 48.526 110.885 22.112 1.00 29.13 262 PRO A N 1
ATOM 2130 C CA . PRO A 1 262 ? 49.586 111.267 23.051 1.00 27.89 262 PRO A CA 1
ATOM 2131 C C . PRO A 1 262 ? 50.636 110.172 23.220 1.00 28.12 262 PRO A C 1
ATOM 2132 O O . PRO A 1 262 ? 51.812 110.456 23.422 1.00 27.90 262 PRO A O 1
ATOM 2136 N N . ARG A 1 263 ? 50.205 108.920 23.123 1.00 28.69 263 ARG A N 1
ATOM 2137 C CA . ARG A 1 263 ? 51.128 107.788 23.191 1.00 27.13 263 ARG A CA 1
ATOM 2138 C C . ARG A 1 263 ? 52.063 107.759 21.979 1.00 27.42 263 ARG A C 1
ATOM 2139 O O . ARG A 1 263 ? 53.243 107.468 22.107 1.00 26.26 263 ARG A O 1
ATOM 2147 N N . ALA A 1 264 ? 51.528 108.077 20.805 1.00 27.08 264 ALA A N 1
ATOM 2148 C CA . ALA A 1 264 ? 52.343 108.178 19.600 1.00 25.88 264 ALA A CA 1
ATOM 2149 C C . ALA A 1 264 ? 53.364 109.303 19.720 1.00 28.32 264 ALA A C 1
ATOM 2150 O O . ALA A 1 264 ? 54.528 109.146 19.335 1.00 29.24 264 ALA A O 1
ATOM 2152 N N . ARG A 1 265 ? 52.934 110.441 20.252 1.00 29.51 265 ARG A N 1
ATOM 2153 C CA . ARG A 1 265 ? 53.843 111.566 20.398 1.00 32.29 265 ARG A CA 1
ATOM 2154 C C . ARG A 1 265 ? 55.019 111.169 21.290 1.00 32.20 265 ARG A C 1
ATOM 2155 O O . ARG A 1 265 ? 56.172 111.452 20.975 1.00 32.29 265 ARG A O 1
ATOM 2163 N N . ILE A 1 266 ? 54.721 110.493 22.395 1.00 31.42 266 ILE A N 1
ATOM 2164 C CA . ILE A 1 266 ? 55.752 110.069 23.328 1.00 32.06 266 ILE A CA 1
ATOM 2165 C C . ILE A 1 266 ? 56.652 109.003 22.708 1.00 33.90 266 ILE A C 1
ATOM 2166 O O . ILE A 1 266 ? 57.870 109.055 22.857 1.00 37.13 266 ILE A O 1
ATOM 2171 N N . LEU A 1 267 ? 56.050 108.045 22.012 1.00 32.20 267 LEU A N 1
ATOM 2172 C CA . LEU A 1 267 ? 56.794 106.919 21.469 1.00 33.10 267 LEU A CA 1
ATOM 2173 C C . LEU A 1 267 ? 57.675 107.326 20.285 1.00 33.40 267 LEU A C 1
ATOM 2174 O O . LEU A 1 267 ? 58.701 106.691 20.014 1.00 32.19 267 LEU A O 1
ATOM 2179 N N . LYS A 1 268 ? 57.277 108.384 19.583 1.00 34.37 268 LYS A N 1
ATOM 2180 C CA . LYS A 1 268 ? 58.020 108.835 18.409 1.00 35.29 268 LYS A CA 1
ATOM 2181 C C . LYS A 1 268 ? 59.478 109.134 18.729 1.00 35.54 268 LYS A C 1
ATOM 2182 O O . LYS A 1 268 ? 60.362 108.906 17.904 1.00 35.72 268 LYS A O 1
ATOM 2188 N N . GLN A 1 269 ? 59.731 109.654 19.923 1.00 36.45 269 GLN A N 1
ATOM 2189 C CA . GLN A 1 269 ? 61.087 110.052 20.270 1.00 37.56 269 GLN A CA 1
ATOM 2190 C C . GLN A 1 269 ? 61.984 108.823 20.326 1.00 34.37 269 GLN A C 1
ATOM 2191 O O . GLN A 1 269 ? 63.155 108.888 19.952 1.00 35.60 269 GLN A O 1
ATOM 2197 N N . TYR A 1 270 ? 61.429 107.699 20.776 1.00 31.71 270 TYR A N 1
ATOM 2198 C CA . TYR A 1 270 ? 62.211 106.461 20.919 1.00 31.38 270 TYR A CA 1
ATOM 2199 C C . TYR A 1 270 ? 62.333 105.697 19.604 1.00 30.17 270 TYR A C 1
ATOM 2200 O O . TYR A 1 270 ? 63.344 105.044 19.350 1.00 28.21 270 TYR A O 1
ATOM 2209 N N . ALA A 1 271 ? 61.300 105.781 18.773 1.00 30.69 271 ALA A N 1
ATOM 2210 C CA . ALA A 1 271 ? 61.373 105.225 17.432 1.00 31.41 271 ALA A CA 1
ATOM 2211 C C . ALA A 1 271 ? 62.555 105.887 16.727 1.00 31.62 271 ALA A C 1
ATOM 2212 O O . ALA A 1 271 ? 63.449 105.230 16.206 1.00 31.46 271 ALA A O 1
ATOM 2214 N N . LYS A 1 272 ? 62.547 107.210 16.748 1.00 32.20 272 LYS A N 1
ATOM 2215 C CA . LYS A 1 272 ? 63.600 108.008 16.158 1.00 32.43 272 LYS A CA 1
ATOM 2216 C C . LYS A 1 272 ? 64.980 107.701 16.754 1.00 34.79 272 LYS A C 1
ATOM 2217 O O . LYS A 1 272 ? 65.938 107.490 16.008 1.00 36.36 272 LYS A O 1
ATOM 2223 N N . LEU A 1 273 ? 65.096 107.671 18.083 1.00 35.06 273 LEU A N 1
ATOM 2224 C CA . LEU A 1 273 ? 66.398 107.433 18.715 1.00 34.76 273 LEU A CA 1
ATOM 2225 C C . LEU A 1 273 ? 66.948 106.056 18.365 1.00 34.19 273 LEU A C 1
ATOM 2226 O O . LEU A 1 273 ? 68.095 105.931 17.945 1.00 34.59 273 LEU A O 1
ATOM 2231 N N . LEU A 1 274 ? 66.127 105.028 18.545 1.00 34.13 274 LEU A N 1
ATOM 2232 C CA . LEU A 1 274 ? 66.534 103.660 18.254 1.00 33.65 274 LEU A CA 1
ATOM 2233 C C . LEU A 1 274 ? 66.967 103.529 16.795 1.00 33.99 274 LEU A C 1
ATOM 2234 O O . LEU A 1 274 ? 68.036 102.985 16.494 1.00 33.42 274 LEU A O 1
ATOM 2239 N N . ALA A 1 275 ? 66.131 104.043 15.898 1.00 32.81 275 ALA A N 1
ATOM 2240 C CA . ALA A 1 275 ? 66.389 103.956 14.473 1.00 32.25 275 ALA A CA 1
ATOM 2241 C C . ALA A 1 275 ? 67.738 104.558 14.136 1.00 33.22 275 ALA A C 1
ATOM 2242 O O . ALA A 1 275 ? 68.556 103.925 13.471 1.00 32.60 275 ALA A O 1
ATOM 2244 N N . GLU A 1 276 ? 67.977 105.783 14.587 1.00 33.69 276 GLU A N 1
ATOM 2245 C CA . GLU A 1 276 ? 69.180 106.472 14.175 1.00 36.61 276 GLU A CA 1
ATOM 2246 C C . GLU A 1 276 ? 70.419 105.919 14.880 1.00 36.45 276 GLU A C 1
ATOM 2247 O O . GLU A 1 276 ? 71.551 106.164 14.467 1.00 37.65 276 GLU A O 1
ATOM 2253 N N . LYS A 1 277 ? 70.203 105.138 15.926 1.00 38.44 277 LYS A N 1
ATOM 2254 C CA . LYS A 1 277 ? 71.303 104.467 16.606 1.00 40.63 277 LYS A CA 1
ATOM 2255 C C . LYS A 1 277 ? 71.587 103.105 15.970 1.00 43.55 277 LYS A C 1
ATOM 2256 O O . LYS A 1 277 ? 72.678 102.564 16.123 1.00 45.19 277 LYS A O 1
ATOM 2262 N N . GLU A 1 278 ? 70.601 102.553 15.263 1.00 46.49 278 GLU A N 1
ATOM 2263 C CA . GLU A 1 278 ? 70.786 101.327 14.481 1.00 48.29 278 GLU A CA 1
ATOM 2264 C C . GLU A 1 278 ? 71.431 101.653 13.145 1.00 49.56 278 GLU A C 1
ATOM 2265 O O . GLU A 1 278 ? 72.427 101.053 12.758 1.00 49.27 278 GLU A O 1
ATOM 2271 N N . GLY A 1 279 ? 70.833 102.600 12.434 1.00 51.31 279 GLY A N 1
ATOM 2272 C CA . GLY A 1 279 ? 71.454 103.146 11.244 1.00 53.54 279 GLY A CA 1
ATOM 2273 C C . GLY A 1 279 ? 71.208 102.369 9.960 1.00 55.45 279 GLY A C 1
ATOM 2274 O O . GLY A 1 279 ? 71.660 102.785 8.887 1.00 57.80 279 GLY A O 1
ATOM 2275 N N . GLY A 1 280 ? 70.498 101.249 10.042 1.00 53.42 280 GLY A N 1
ATOM 2276 C CA . GLY A 1 280 ? 70.469 100.363 8.892 1.00 53.45 280 GLY A CA 1
ATOM 2277 C C . GLY A 1 280 ? 69.280 100.501 7.959 1.00 52.32 280 GLY A C 1
ATOM 2278 O O . GLY A 1 280 ? 68.838 101.596 7.623 1.00 51.50 280 GLY A O 1
ATOM 2279 N N . GLU A 1 281 ? 68.771 99.359 7.524 1.00 53.29 281 GLU A N 1
ATOM 2280 C CA . GLU A 1 281 ? 67.521 99.308 6.791 1.00 56.11 281 GLU A CA 1
ATOM 2281 C C . GLU A 1 281 ? 66.429 99.894 7.687 1.00 55.01 281 GLU A C 1
ATOM 2282 O O . GLU A 1 281 ? 65.379 100.345 7.217 1.00 54.16 281 GLU A O 1
ATOM 2288 N N . ILE A 1 282 ? 66.697 99.896 8.986 1.00 53.35 282 ILE A N 1
ATOM 2289 C CA . ILE A 1 282 ? 65.686 100.247 9.968 1.00 51.15 282 ILE A CA 1
ATOM 2290 C C . ILE A 1 282 ? 65.688 101.754 10.217 1.00 47.93 282 ILE A C 1
ATOM 2291 O O . ILE A 1 282 ? 64.702 102.318 10.671 1.00 47.02 282 ILE A O 1
ATOM 2296 N N . TYR A 1 283 ? 66.796 102.407 9.894 1.00 45.57 283 TYR A N 1
ATOM 2297 C CA . TYR A 1 283 ? 66.818 103.859 9.904 1.00 43.30 283 TYR A CA 1
ATOM 2298 C C . TYR A 1 283 ? 66.111 104.397 8.672 1.00 43.28 283 TYR A C 1
ATOM 2299 O O . TYR A 1 283 ? 65.460 105.445 8.721 1.00 43.04 283 TYR A O 1
ATOM 2308 N N . THR A 1 284 ? 66.233 103.688 7.556 1.00 40.84 284 THR A N 1
ATOM 2309 C CA . THR A 1 284 ? 65.545 104.136 6.356 1.00 41.51 284 THR A CA 1
ATOM 2310 C C . THR A 1 284 ? 64.038 103.952 6.508 1.00 39.52 284 THR A C 1
ATOM 2311 O O . THR A 1 284 ? 63.262 104.785 6.057 1.00 40.12 284 THR A O 1
ATOM 2315 N N . LEU A 1 285 ? 63.621 102.881 7.172 1.00 38.12 285 LEU A N 1
ATOM 2316 C CA . LEU A 1 285 ? 62.216 102.735 7.537 1.00 39.43 285 LEU A CA 1
ATOM 2317 C C . LEU A 1 285 ? 61.708 103.952 8.297 1.00 40.81 285 LEU A C 1
ATOM 2318 O O . LEU A 1 285 ? 60.613 104.458 8.034 1.00 42.34 285 LEU A O 1
ATOM 2323 N N . TYR A 1 286 ? 62.499 104.411 9.263 1.00 39.97 286 TYR A N 1
ATOM 2324 C CA . TYR A 1 286 ? 62.072 105.537 10.068 1.00 39.17 286 TYR A CA 1
ATOM 2325 C C . TYR A 1 286 ? 61.942 106.777 9.187 1.00 40.28 286 TYR A C 1
ATOM 2326 O O . TYR A 1 286 ? 61.005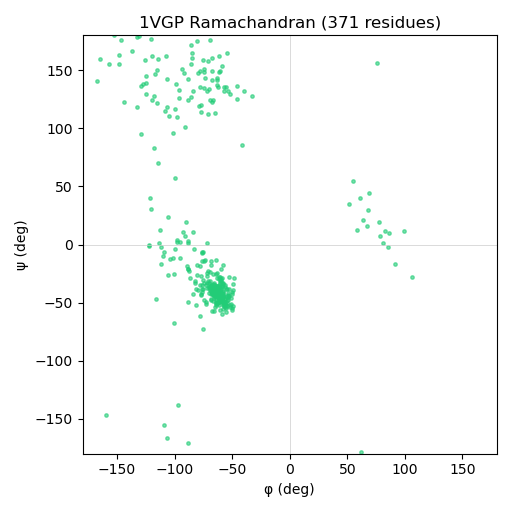 107.570 9.343 1.00 39.84 286 TYR A O 1
ATOM 2335 N N . GLN A 1 287 ? 62.875 106.935 8.252 1.00 40.58 287 GLN A N 1
ATOM 2336 C CA . GLN A 1 287 ? 62.809 108.046 7.312 1.00 41.08 287 GLN A CA 1
ATOM 2337 C C . GLN A 1 287 ? 61.546 107.980 6.464 1.00 40.46 287 GLN A C 1
ATOM 2338 O O . GLN A 1 287 ? 60.911 109.005 6.224 1.00 41.31 287 GLN A O 1
ATOM 2344 N N . ILE A 1 288 ? 61.193 106.775 6.010 1.00 40.69 288 ILE A N 1
ATOM 2345 C CA . ILE A 1 288 ? 59.909 106.523 5.342 1.00 39.83 288 ILE A CA 1
ATOM 2346 C C . ILE A 1 288 ? 58.780 107.075 6.196 1.00 38.42 288 ILE A C 1
ATOM 2347 O O . ILE A 1 288 ? 57.916 107.815 5.721 1.00 35.81 288 ILE A O 1
ATOM 2352 N N . ALA A 1 289 ? 58.801 106.690 7.468 1.00 38.83 289 ALA A N 1
ATOM 2353 C CA . ALA A 1 289 ? 57.712 106.953 8.402 1.00 39.59 289 ALA A CA 1
ATOM 2354 C C . ALA A 1 289 ? 57.493 108.453 8.633 1.00 40.04 289 ALA A C 1
ATOM 2355 O O . ALA A 1 289 ? 56.355 108.924 8.711 1.00 39.64 289 ALA A O 1
ATOM 2357 N N . GLU A 1 290 ? 58.578 109.208 8.741 1.00 40.30 290 GLU A N 1
ATOM 2358 C CA . GLU A 1 290 ? 58.446 110.647 8.895 1.00 42.18 290 GLU A CA 1
ATOM 2359 C C . GLU A 1 290 ? 57.804 111.257 7.661 1.00 40.14 290 GLU A C 1
ATOM 2360 O O . GLU A 1 290 ? 56.872 112.053 7.764 1.00 41.51 290 GLU A O 1
ATOM 2366 N N . LYS A 1 291 ? 58.297 110.863 6.495 1.00 38.70 291 LYS A N 1
ATOM 2367 C CA . LYS A 1 291 ? 57.704 111.280 5.235 1.00 37.09 291 LYS A CA 1
ATOM 2368 C C . LYS A 1 291 ? 56.208 110.973 5.166 1.00 34.25 291 LYS A C 1
ATOM 2369 O O . LYS A 1 291 ? 55.410 111.811 4.731 1.00 31.28 291 LYS A O 1
ATOM 2375 N N . VAL A 1 292 ? 55.831 109.772 5.590 1.00 31.49 292 VAL A N 1
ATOM 2376 C CA . VAL A 1 292 ? 54.423 109.388 5.633 1.00 32.54 292 VAL A CA 1
ATOM 2377 C C . VAL A 1 292 ? 53.662 110.219 6.667 1.00 33.42 292 VAL A C 1
ATOM 2378 O O . VAL A 1 292 ? 52.544 110.657 6.401 1.00 33.35 292 VAL A O 1
ATOM 2382 N N . GLU A 1 293 ? 54.272 110.437 7.835 1.00 32.15 293 GLU A N 1
ATOM 2383 C CA . GLU A 1 293 ? 53.657 111.250 8.878 1.00 31.80 293 GLU A CA 1
ATOM 2384 C C . GLU A 1 293 ? 53.363 112.642 8.335 1.00 32.23 293 GLU A C 1
ATOM 2385 O O . GLU A 1 293 ? 52.280 113.204 8.540 1.00 30.48 293 GLU A O 1
ATOM 2391 N N . GLU A 1 294 ? 54.348 113.191 7.635 1.00 33.17 294 GLU A N 1
ATOM 2392 C CA . GLU A 1 294 ? 54.257 114.538 7.095 1.00 33.60 294 GLU A CA 1
ATOM 2393 C C . GLU A 1 294 ? 53.064 114.666 6.143 1.00 33.94 294 GLU A C 1
ATOM 2394 O O . GLU A 1 294 ? 52.155 115.469 6.379 1.00 33.04 294 GLU A O 1
ATOM 2400 N N . ILE A 1 295 ? 53.060 113.871 5.075 1.00 33.21 295 ILE A N 1
ATOM 2401 C CA . ILE A 1 295 ? 52.017 113.989 4.057 1.00 33.18 295 ILE A CA 1
ATOM 2402 C C . ILE A 1 295 ? 50.690 113.468 4.606 1.00 34.24 295 ILE A C 1
ATOM 2403 O O . ILE A 1 295 ? 49.613 113.958 4.236 1.00 33.70 295 ILE A O 1
ATOM 2408 N N . GLY A 1 296 ? 50.778 112.481 5.494 1.00 32.53 296 GLY A N 1
ATOM 2409 C CA . GLY A 1 296 ? 49.586 111.943 6.120 1.00 31.67 296 GLY A CA 1
ATOM 2410 C C . GLY A 1 296 ? 48.845 112.985 6.931 1.00 33.56 296 GLY A C 1
ATOM 2411 O O . GLY A 1 296 ? 47.636 113.173 6.754 1.00 32.16 296 GLY A O 1
ATOM 2412 N N . ILE A 1 297 ? 49.565 113.664 7.822 1.00 33.24 297 ILE A N 1
ATOM 2413 C CA . ILE A 1 297 ? 48.971 114.753 8.597 1.00 33.81 297 ILE A CA 1
ATOM 2414 C C . ILE A 1 297 ? 48.405 115.855 7.685 1.00 34.02 297 ILE A C 1
ATOM 2415 O O . ILE A 1 297 ? 47.322 116.386 7.936 1.00 34.04 297 ILE A O 1
ATOM 2420 N N . LYS A 1 298 ? 49.141 116.177 6.624 1.00 34.33 298 LYS A N 1
ATOM 2421 C CA . LYS A 1 298 ? 48.716 117.199 5.678 1.00 33.89 298 LYS A CA 1
ATOM 2422 C C . LYS A 1 298 ? 47.331 116.891 5.124 1.00 34.54 298 LYS A C 1
ATOM 2423 O O . LYS A 1 298 ? 46.409 117.692 5.271 1.00 35.42 298 LYS A O 1
ATOM 2429 N N . TYR A 1 299 ? 47.175 115.728 4.497 1.00 34.34 299 TYR A N 1
ATOM 2430 C CA . TYR A 1 299 ? 45.912 115.383 3.844 1.00 34.78 299 TYR A CA 1
ATOM 2431 C C . TYR A 1 299 ? 44.805 114.926 4.786 1.00 36.18 299 TYR A C 1
ATOM 2432 O O . TYR A 1 299 ? 43.629 115.210 4.554 1.00 35.91 299 TYR A O 1
ATOM 2441 N N . LEU A 1 300 ? 45.171 114.224 5.852 1.00 38.50 300 LEU A N 1
ATOM 2442 C CA . LEU A 1 300 ? 44.181 113.594 6.721 1.00 37.37 300 LEU A CA 1
ATOM 2443 C C . LEU A 1 300 ? 43.917 114.397 7.980 1.00 37.36 300 LEU A C 1
ATOM 2444 O O . LEU A 1 300 ? 42.846 114.291 8.585 1.00 33.89 300 LEU A O 1
ATOM 2449 N N . GLY A 1 301 ? 44.899 115.200 8.385 1.00 38.01 301 GLY A N 1
ATOM 2450 C CA . GLY A 1 301 ? 44.803 115.907 9.659 1.00 38.38 301 GLY A CA 1
ATOM 2451 C C . GLY A 1 301 ? 43.554 116.764 9.769 1.00 38.27 301 GLY A C 1
ATOM 2452 O O . GLY A 1 301 ? 42.877 116.733 10.787 1.00 37.11 301 GLY A O 1
ATOM 2453 N N . PRO A 1 302 ? 43.233 117.556 8.733 1.00 37.65 302 PRO A N 1
ATOM 2454 C CA . PRO A 1 302 ? 42.011 118.361 8.715 1.00 37.56 302 PRO A CA 1
ATOM 2455 C C . PRO A 1 302 ? 40.702 117.587 8.873 1.00 37.63 302 PRO A C 1
ATOM 2456 O O . PRO A 1 302 ? 39.673 118.182 9.189 1.00 38.54 302 PRO A O 1
ATOM 2460 N N . LYS A 1 303 ? 40.731 116.271 8.658 1.00 38.77 303 LYS A N 1
ATOM 2461 C CA . LYS A 1 303 ? 39.580 115.429 8.995 1.00 38.60 303 LYS A CA 1
ATOM 2462 C C . LYS A 1 303 ? 39.715 114.859 10.400 1.00 37.84 303 LYS A C 1
ATOM 2463 O O . LYS A 1 303 ? 38.957 113.973 10.796 1.00 39.92 303 LYS A O 1
ATOM 2469 N N . GLY A 1 304 ? 40.689 115.366 11.147 1.00 35.12 304 GLY A N 1
ATOM 2470 C CA . GLY A 1 304 ? 40.882 114.916 12.509 1.00 35.70 304 GLY A CA 1
ATOM 2471 C C . GLY A 1 304 ? 41.358 113.478 12.620 1.00 38.84 304 GLY A C 1
ATOM 2472 O O . GLY A 1 304 ? 41.059 112.799 13.601 1.00 39.64 304 GLY A O 1
ATOM 2473 N N . ILE A 1 305 ? 42.102 112.998 11.630 1.00 39.29 305 ILE A N 1
ATOM 2474 C CA . ILE A 1 305 ? 42.792 111.732 11.792 1.00 40.77 305 ILE A CA 1
ATOM 2475 C C . ILE A 1 305 ? 44.301 111.912 11.690 1.00 38.32 305 ILE A C 1
ATOM 2476 O O . ILE A 1 305 ? 44.801 112.516 10.751 1.00 37.40 305 ILE A O 1
ATOM 2481 N N . TYR A 1 306 ? 45.013 111.398 12.691 1.00 38.29 306 TYR A N 1
ATOM 2482 C CA . TYR A 1 306 ? 46.448 111.634 12.849 1.00 36.16 306 TYR A CA 1
ATOM 2483 C C . TYR A 1 306 ? 47.142 110.307 13.132 1.00 35.57 306 TYR A C 1
ATOM 2484 O O . TYR A 1 306 ? 46.498 109.262 13.224 1.00 35.24 306 TYR A O 1
ATOM 2493 N N . PRO A 1 307 ? 48.475 110.326 13.269 1.00 35.18 307 PRO A N 1
ATOM 2494 C CA . PRO A 1 307 ? 49.121 109.051 13.599 1.00 36.09 307 PRO A CA 1
ATOM 2495 C C . PRO A 1 307 ? 48.742 108.577 15.004 1.00 35.04 307 PRO A C 1
ATOM 2496 O O . PRO A 1 307 ? 48.478 109.385 15.885 1.00 36.68 307 PRO A O 1
ATOM 2500 N N . ASN A 1 308 ? 48.703 107.265 15.199 1.00 34.22 308 ASN A N 1
ATOM 2501 C CA . ASN A 1 308 ? 48.376 106.699 16.498 1.00 32.26 308 ASN A CA 1
ATOM 2502 C C . ASN A 1 308 ? 49.542 105.850 16.971 1.00 33.04 308 ASN A C 1
ATOM 2503 O O . ASN A 1 308 ? 50.524 105.669 16.242 1.00 32.89 308 ASN A O 1
ATOM 2508 N N . VAL A 1 309 ? 49.431 105.315 18.183 1.00 32.10 309 VAL A N 1
ATOM 2509 C CA . VAL A 1 309 ? 50.548 104.608 18.788 1.00 32.52 309 VAL A CA 1
ATOM 2510 C C . VAL A 1 309 ? 51.121 103.514 17.885 1.00 32.15 309 VAL A C 1
ATOM 2511 O O . VAL A 1 309 ? 52.333 103.329 17.842 1.00 28.83 309 VAL A O 1
ATOM 2515 N N . ASP A 1 310 ? 50.256 102.800 17.168 1.00 34.84 310 ASP A N 1
ATOM 2516 C CA . ASP A 1 310 ? 50.695 101.714 16.286 1.00 37.71 310 ASP A CA 1
ATOM 2517 C C . ASP A 1 310 ? 51.672 102.194 15.222 1.00 38.41 310 ASP A C 1
ATOM 2518 O O . ASP A 1 310 ? 52.518 101.435 14.751 1.00 40.61 310 ASP A O 1
ATOM 2523 N N . PHE A 1 311 ? 51.552 103.459 14.842 1.00 39.12 311 PHE A N 1
ATOM 2524 C CA . PHE A 1 311 ? 52.384 104.029 13.791 1.00 38.63 311 PHE A CA 1
ATOM 2525 C C . PHE A 1 311 ? 53.868 103.979 14.136 1.00 38.71 311 PHE A C 1
ATOM 2526 O O . PHE A 1 311 ? 54.703 103.769 13.266 1.00 39.45 311 PHE A O 1
ATOM 2534 N N . PHE A 1 312 ? 54.202 104.174 15.403 1.00 38.80 312 PHE A N 1
ATOM 2535 C CA . PHE A 1 312 ? 55.591 104.101 15.805 1.00 39.47 312 PHE A CA 1
ATOM 2536 C C . PHE A 1 312 ? 55.905 102.824 16.570 1.00 40.89 312 PHE A C 1
ATOM 2537 O O . PHE A 1 312 ? 57.047 102.359 16.561 1.00 43.62 312 PHE A O 1
ATOM 2545 N N . SER A 1 313 ? 54.908 102.249 17.231 1.00 40.91 313 SER A N 1
ATOM 2546 C CA . SER A 1 313 ? 55.163 101.092 18.085 1.00 42.61 313 SER A CA 1
ATOM 2547 C C . SER A 1 313 ? 55.732 99.912 17.285 1.00 42.74 313 SER A C 1
ATOM 2548 O O . SER A 1 313 ? 56.483 99.091 17.821 1.00 42.77 313 SER A O 1
ATOM 2551 N N . SER A 1 314 ? 55.396 99.840 16.001 1.00 40.91 314 SER A N 1
ATOM 2552 C CA . SER A 1 314 ? 55.861 98.732 15.174 1.00 41.79 314 SER A CA 1
ATOM 2553 C C . SER A 1 314 ? 57.297 98.915 14.679 1.00 41.00 314 SER A C 1
ATOM 2554 O O . SER A 1 314 ? 57.997 97.939 14.408 1.00 40.11 314 SER A O 1
ATOM 2557 N N . ILE A 1 315 ? 57.743 100.160 14.556 1.00 38.42 315 ILE A N 1
ATOM 2558 C CA . ILE A 1 315 ? 59.160 100.398 14.317 1.00 37.08 315 ILE A CA 1
ATOM 2559 C C . ILE A 1 315 ? 59.940 100.010 15.568 1.00 34.72 315 ILE A C 1
ATOM 2560 O O . ILE A 1 315 ? 60.956 99.317 15.488 1.00 33.23 315 ILE A O 1
ATOM 2565 N N . VAL A 1 316 ? 59.452 100.460 16.721 1.00 31.45 316 VAL A N 1
ATOM 2566 C CA . VAL A 1 316 ? 60.129 100.224 17.986 1.00 31.16 316 VAL A CA 1
ATOM 2567 C C . VAL A 1 316 ? 60.261 98.732 18.301 1.00 32.31 316 VAL A C 1
ATOM 2568 O O . VAL A 1 316 ? 61.368 98.230 18.512 1.00 31.85 316 VAL A O 1
ATOM 2572 N N . PHE A 1 317 ? 59.131 98.029 18.328 1.00 31.47 317 PHE A N 1
ATOM 2573 C CA . PHE A 1 317 ? 59.130 96.593 18.561 1.00 33.36 317 PHE A CA 1
ATOM 2574 C C . PHE A 1 317 ? 60.143 95.908 17.638 1.00 34.74 317 PHE A C 1
ATOM 2575 O O . PHE A 1 317 ? 60.844 94.969 18.031 1.00 35.55 317 PHE A O 1
ATOM 2583 N N . TYR A 1 318 ? 60.212 96.387 16.402 1.00 35.30 318 TYR A N 1
ATOM 2584 C CA . TYR A 1 318 ? 61.128 95.852 15.408 1.00 35.17 318 TYR A CA 1
ATOM 2585 C C . TYR A 1 318 ? 62.564 96.133 15.849 1.00 35.02 318 TYR A C 1
ATOM 2586 O O . TYR A 1 318 ? 63.356 95.209 16.011 1.00 35.25 318 TYR A O 1
ATOM 2595 N N . SER A 1 319 ? 62.890 97.403 16.070 1.00 34.31 319 SER A N 1
ATOM 2596 C CA . SER A 1 319 ? 64.224 97.765 16.528 1.00 36.76 319 SER A CA 1
ATOM 2597 C C . SER A 1 319 ? 64.643 97.005 17.770 1.00 37.72 319 SER A C 1
ATOM 2598 O O . SER A 1 319 ? 65.833 96.809 18.003 1.00 40.96 319 SER A O 1
ATOM 2601 N N . LEU A 1 320 ? 63.676 96.597 18.582 1.00 36.69 320 LEU A N 1
ATOM 2602 C CA . LEU A 1 320 ? 63.993 96.004 19.873 1.00 34.31 320 LEU A CA 1
ATOM 2603 C C . LEU A 1 320 ? 64.195 94.490 19.754 1.00 35.29 320 LEU A C 1
ATOM 2604 O O . LEU A 1 320 ? 64.453 93.807 20.747 1.00 33.36 320 LEU A O 1
ATOM 2609 N N . GLY A 1 321 ? 64.080 93.971 18.536 1.00 34.80 321 GLY A N 1
ATOM 2610 C CA . GLY A 1 321 ? 64.452 92.591 18.296 1.00 33.95 321 GLY A CA 1
ATOM 2611 C C . GLY A 1 321 ? 63.293 91.612 18.264 1.00 35.55 321 GLY A C 1
ATOM 2612 O O . GLY A 1 321 ? 63.504 90.399 18.282 1.00 36.72 321 GLY A O 1
ATOM 2613 N N . PHE A 1 322 ? 62.067 92.120 18.221 1.00 36.28 322 PHE A N 1
ATOM 2614 C CA . PHE A 1 322 ? 60.911 91.241 18.128 1.00 36.37 322 PHE A CA 1
ATOM 2615 C C . PHE A 1 322 ? 60.526 91.047 16.680 1.00 38.57 322 PHE A C 1
ATOM 2616 O O . PHE A 1 322 ? 60.733 91.922 15.841 1.00 40.32 322 PHE A O 1
ATOM 2624 N N . GLU A 1 323 ? 59.950 89.892 16.390 1.00 41.97 323 GLU A N 1
ATOM 2625 C CA . GLU A 1 323 ? 59.404 89.656 15.071 1.00 42.65 323 GLU A CA 1
ATOM 2626 C C . GLU A 1 323 ? 57.937 90.057 15.092 1.00 41.32 323 GLU A C 1
ATOM 2627 O O . GLU A 1 323 ? 57.254 89.963 16.119 1.00 38.40 323 GLU A O 1
ATOM 2633 N N . PRO A 1 324 ? 57.442 90.555 13.955 1.00 41.24 324 PRO A N 1
ATOM 2634 C CA . PRO A 1 324 ? 56.110 91.154 13.846 1.00 39.67 324 PRO A CA 1
ATOM 2635 C C . PRO A 1 324 ? 54.945 90.377 14.432 1.00 39.46 324 PRO A C 1
ATOM 2636 O O . PRO A 1 324 ? 53.964 90.982 14.855 1.00 41.88 324 PRO A O 1
ATOM 2640 N N . ASP A 1 325 ? 55.014 89.054 14.471 1.00 40.66 325 ASP A N 1
ATOM 2641 C CA . ASP A 1 325 ? 53.859 88.326 14.991 1.00 43.07 325 ASP A CA 1
ATOM 2642 C C . ASP A 1 325 ? 53.945 88.144 16.497 1.00 40.81 325 ASP A C 1
ATOM 2643 O O . ASP A 1 325 ? 53.080 87.526 17.120 1.00 41.46 325 ASP A O 1
ATOM 2648 N N . PHE A 1 326 ? 54.988 88.717 17.084 1.00 38.41 326 PHE A N 1
ATOM 2649 C CA . PHE A 1 326 ? 55.111 88.787 18.535 1.00 35.12 326 PHE A CA 1
ATOM 2650 C C . PHE A 1 326 ? 54.599 90.114 19.077 1.00 31.67 326 PHE A C 1
ATOM 2651 O O . PHE A 1 326 ? 54.427 90.269 20.281 1.00 29.99 326 PHE A O 1
ATOM 2659 N N . PHE A 1 327 ? 54.365 91.070 18.185 1.00 31.37 327 PHE A N 1
ATOM 2660 C CA . PHE A 1 327 ? 53.979 92.416 18.604 1.00 34.04 327 PHE A CA 1
ATOM 2661 C C . PHE A 1 327 ? 52.730 92.410 19.499 1.00 32.97 327 PHE A C 1
ATOM 2662 O O . PHE A 1 327 ? 52.739 92.985 20.587 1.00 30.49 327 PHE A O 1
ATOM 2670 N N . PRO A 1 328 ? 51.643 91.751 19.051 1.00 32.33 328 PRO A N 1
ATOM 2671 C CA . PRO A 1 328 ? 50.436 91.671 19.886 1.00 31.62 328 PRO A CA 1
ATOM 2672 C C . PRO A 1 328 ? 50.682 91.086 21.270 1.00 30.80 328 PRO A C 1
ATOM 2673 O O . PRO A 1 328 ? 50.100 91.539 22.261 1.00 29.18 328 PRO A O 1
ATOM 2677 N N . ALA A 1 329 ? 51.543 90.073 21.339 1.00 29.67 329 ALA A N 1
ATOM 2678 C CA . ALA A 1 329 ? 51.852 89.418 22.611 1.00 27.55 329 ALA A CA 1
ATOM 2679 C C . ALA A 1 329 ? 52.644 90.310 23.582 1.00 27.79 329 ALA A C 1
ATOM 2680 O O . ALA A 1 329 ? 52.447 90.223 24.795 1.00 25.09 329 ALA A O 1
ATOM 2682 N N . VAL A 1 330 ? 53.540 91.149 23.050 1.00 28.21 330 VAL A N 1
ATOM 2683 C CA . VAL A 1 330 ? 54.206 92.182 23.856 1.00 29.14 330 VAL A CA 1
ATOM 2684 C C . VAL A 1 330 ? 53.202 93.250 24.317 1.00 30.48 330 VAL A C 1
ATOM 2685 O O . VAL A 1 330 ? 53.270 93.730 25.451 1.00 30.48 330 VAL A O 1
ATOM 2689 N N . PHE A 1 331 ? 52.277 93.610 23.430 1.00 30.81 331 PHE A N 1
ATOM 2690 C CA . PHE A 1 331 ? 51.106 94.396 23.792 1.00 31.84 331 PHE A CA 1
ATOM 2691 C C . PHE A 1 331 ? 50.439 93.763 25.022 1.00 32.56 331 PHE A C 1
ATOM 2692 O O . PHE A 1 331 ? 50.191 94.430 26.036 1.00 31.55 331 PHE A O 1
ATOM 2700 N N . ALA A 1 332 ? 50.159 92.466 24.925 1.00 31.59 332 ALA A N 1
ATOM 2701 C CA . ALA A 1 332 ? 49.427 91.753 25.971 1.00 30.76 332 ALA A CA 1
ATOM 2702 C C . ALA A 1 332 ? 50.156 91.821 27.313 1.00 31.19 332 ALA A C 1
ATOM 2703 O O . ALA A 1 332 ? 49.520 91.942 28.374 1.00 29.90 332 ALA A O 1
ATOM 2705 N N . SER A 1 333 ? 51.485 91.738 27.259 1.00 30.14 333 SER A N 1
ATOM 2706 C CA . SER A 1 333 ? 52.312 91.847 28.456 1.00 32.58 333 SER A CA 1
ATOM 2707 C C . SER A 1 333 ? 51.966 93.109 29.216 1.00 32.36 333 SER A C 1
ATOM 2708 O O . SER A 1 333 ? 51.858 93.101 30.441 1.00 32.32 333 SER A O 1
ATOM 2711 N N . ALA A 1 334 ? 51.813 94.201 28.479 1.00 31.77 334 ALA A N 1
ATOM 2712 C CA . ALA A 1 334 ? 51.481 95.476 29.090 1.00 31.59 334 ALA A CA 1
ATOM 2713 C C . ALA A 1 334 ? 50.025 95.461 29.544 1.00 31.43 334 ALA A C 1
ATOM 2714 O O . ALA A 1 334 ? 49.718 95.777 30.693 1.00 30.54 334 ALA A O 1
ATOM 2716 N N . ARG A 1 335 ? 49.134 95.081 28.637 1.00 30.32 335 ARG A N 1
ATOM 2717 C CA . ARG A 1 335 ? 47.720 95.307 28.856 1.00 31.63 335 ARG A CA 1
ATOM 2718 C C . ARG A 1 335 ? 47.174 94.425 29.982 1.00 31.90 335 ARG A C 1
ATOM 2719 O O . ARG A 1 335 ? 46.175 94.759 30.613 1.00 30.19 335 ARG A O 1
ATOM 2727 N N . VAL A 1 336 ? 47.832 93.303 30.249 1.00 33.12 336 VAL A N 1
ATOM 2728 C CA . VAL A 1 336 ? 47.328 92.398 31.278 1.00 33.30 336 VAL A CA 1
ATOM 2729 C C . VAL A 1 336 ? 47.292 93.093 32.651 1.00 32.91 336 VAL A C 1
ATOM 2730 O O . VAL A 1 336 ? 46.465 92.761 33.509 1.00 32.56 336 VAL A O 1
ATOM 2734 N N . VAL A 1 337 ? 48.183 94.060 32.848 1.00 30.94 337 VAL A N 1
ATOM 2735 C CA . VAL A 1 337 ? 48.138 94.875 34.047 1.00 31.44 337 VAL A CA 1
ATOM 2736 C C . VAL A 1 337 ? 46.819 95.630 34.092 1.00 31.08 337 VAL A C 1
ATOM 2737 O O . VAL A 1 337 ? 46.148 95.657 35.123 1.00 31.83 337 VAL A O 1
ATOM 2741 N N . GLY A 1 338 ? 46.447 96.236 32.968 1.00 28.33 338 GLY A N 1
ATOM 2742 C CA . GLY A 1 338 ? 45.149 96.879 32.881 1.00 29.29 338 GLY A CA 1
ATOM 2743 C C . GLY A 1 338 ? 43.983 95.935 33.146 1.00 30.05 338 GLY A C 1
ATOM 2744 O O . GLY A 1 338 ? 43.049 96.275 33.863 1.00 32.16 338 GLY A O 1
ATOM 2745 N N . TRP A 1 339 ? 44.031 94.746 32.558 1.00 29.36 339 TRP A N 1
ATOM 2746 C CA . TRP A 1 339 ? 42.973 93.769 32.750 1.00 29.16 339 TRP A CA 1
ATOM 2747 C C . TRP A 1 339 ? 42.803 93.419 34.232 1.00 30.42 339 TRP A C 1
ATOM 2748 O O . TRP A 1 339 ? 41.684 93.365 34.748 1.00 29.51 339 TRP A O 1
ATOM 2759 N N . VAL A 1 340 ? 43.917 93.168 34.911 1.00 30.75 340 VAL A N 1
ATOM 2760 C CA . VAL A 1 340 ? 43.869 92.779 36.313 1.00 29.61 340 VAL A CA 1
ATOM 2761 C C . VAL A 1 340 ? 43.243 93.905 37.117 1.00 29.25 340 VAL A C 1
ATOM 2762 O O . VAL A 1 340 ? 42.395 93.670 37.971 1.00 30.98 340 VAL A O 1
ATOM 2766 N N . ALA A 1 341 ? 43.658 95.132 36.817 1.00 29.44 341 ALA A N 1
ATOM 2767 C CA . ALA A 1 341 ? 43.165 96.322 37.509 1.00 30.11 341 ALA A CA 1
ATOM 2768 C C . ALA A 1 341 ? 41.652 96.437 37.401 1.00 30.15 341 ALA A C 1
ATOM 2769 O O . ALA A 1 341 ? 40.963 96.636 38.401 1.00 31.16 341 ALA A O 1
ATOM 2771 N N . HIS A 1 342 ? 41.142 96.328 36.180 1.00 29.41 342 HIS A N 1
ATOM 2772 C CA . HIS A 1 342 ? 39.715 96.493 35.935 1.00 30.41 342 HIS A CA 1
ATOM 2773 C C . HIS A 1 342 ? 38.902 95.432 36.655 1.00 32.28 342 HIS A C 1
ATOM 2774 O O . HIS A 1 342 ? 37.854 95.741 37.233 1.00 32.43 342 HIS A O 1
ATOM 2781 N N . ILE A 1 343 ? 39.395 94.193 36.624 1.00 31.36 343 ILE A N 1
ATOM 2782 C CA . ILE A 1 343 ? 38.767 93.082 37.329 1.00 30.61 343 ILE A CA 1
ATOM 2783 C C . ILE A 1 343 ? 38.725 93.370 38.833 1.00 33.50 343 ILE A C 1
ATOM 2784 O O . ILE A 1 343 ? 37.686 93.201 39.483 1.00 33.06 343 ILE A O 1
ATOM 2789 N N . MET A 1 344 ? 39.858 93.814 39.374 1.00 33.61 344 MET A N 1
ATOM 2790 C CA . MET A 1 344 ? 39.923 94.215 40.774 1.00 33.92 344 MET A CA 1
ATOM 2791 C C . MET A 1 344 ? 38.860 95.271 41.058 1.00 35.44 344 MET A C 1
ATOM 2792 O O . MET A 1 344 ? 38.118 95.175 42.035 1.00 38.36 344 MET A O 1
ATOM 2797 N N . GLU A 1 345 ? 38.785 96.273 40.191 1.00 34.65 345 GLU A N 1
ATOM 2798 C CA . GLU A 1 345 ? 37.856 97.376 40.368 1.00 34.27 345 GLU A CA 1
ATOM 2799 C C . GLU A 1 345 ? 36.404 96.929 40.188 1.00 35.50 345 GLU A C 1
ATOM 2800 O O . GLU A 1 345 ? 35.524 97.362 40.924 1.00 36.92 345 GLU A O 1
ATOM 2806 N N . TYR A 1 346 ? 36.161 96.068 39.207 1.00 34.73 346 TYR A N 1
ATOM 2807 C CA . TYR A 1 346 ? 34.805 95.664 38.875 1.00 34.40 346 TYR A CA 1
ATOM 2808 C C . TYR A 1 346 ? 34.187 94.807 39.974 1.00 36.21 346 TYR A C 1
ATOM 2809 O O . TYR A 1 346 ? 32.986 94.898 40.241 1.00 32.22 346 TYR A O 1
ATOM 2818 N N . ILE A 1 347 ? 34.993 93.967 40.617 1.00 39.92 347 ILE A N 1
ATOM 2819 C CA . ILE A 1 347 ? 34.429 92.998 41.559 1.00 41.42 347 ILE A CA 1
ATOM 2820 C C . ILE A 1 347 ? 34.337 93.486 43.009 1.00 43.65 347 ILE A C 1
ATOM 2821 O O . ILE A 1 347 ? 33.995 92.705 43.890 1.00 44.86 347 ILE A O 1
ATOM 2826 N N . LYS A 1 348 ? 34.617 94.758 43.268 1.00 46.02 348 LYS A N 1
ATOM 2827 C CA . LYS A 1 348 ? 34.318 95.274 44.576 1.00 47.44 348 LYS A CA 1
ATOM 2828 C C . LYS A 1 348 ? 32.800 95.260 44.753 1.00 49.43 348 LYS A C 1
ATOM 2829 O O . LYS A 1 348 ? 32.296 94.806 45.772 1.00 53.04 348 LYS A O 1
ATOM 2835 N N . ASP A 1 349 ? 32.079 95.703 43.727 1.00 49.48 349 ASP A N 1
ATOM 2836 C CA . ASP A 1 349 ? 30.617 95.549 43.665 1.00 48.56 349 ASP A CA 1
ATOM 2837 C C . ASP A 1 349 ? 30.258 94.628 42.527 1.00 46.99 349 ASP A C 1
ATOM 2838 O O . ASP A 1 349 ? 29.723 95.101 41.529 1.00 49.31 349 ASP A O 1
ATOM 2843 N N . ASN A 1 350 ? 30.542 93.337 42.622 1.00 42.84 350 ASN A N 1
ATOM 2844 C CA . ASN A 1 350 ? 30.361 92.546 41.416 1.00 39.10 350 ASN A CA 1
ATOM 2845 C C . ASN A 1 350 ? 28.903 92.513 40.969 1.00 37.70 350 ASN A C 1
ATOM 2846 O O . ASN A 1 350 ? 27.984 92.488 41.783 1.00 34.72 350 ASN A O 1
ATOM 2851 N N . LYS A 1 351 ? 28.714 92.558 39.661 1.00 37.68 351 LYS A N 1
ATOM 2852 C CA . LYS A 1 351 ? 27.476 92.164 39.045 1.00 35.60 351 LYS A CA 1
ATOM 2853 C C . LYS A 1 351 ? 27.802 91.247 37.861 1.00 33.86 351 LYS A C 1
ATOM 2854 O O . LYS A 1 351 ? 28.490 91.650 36.921 1.00 33.38 351 LYS A O 1
ATOM 2860 N N . ILE A 1 352 ? 27.328 90.009 37.928 1.00 31.59 352 ILE A N 1
ATOM 2861 C CA . ILE A 1 352 ? 27.512 89.066 36.842 1.00 30.15 352 ILE A CA 1
ATOM 2862 C C . ILE A 1 352 ? 26.911 89.666 35.573 1.00 28.01 352 ILE A C 1
ATOM 2863 O O . ILE A 1 352 ? 25.801 90.193 35.590 1.00 30.25 352 ILE A O 1
ATOM 2868 N N . ILE A 1 353 ? 27.652 89.620 34.475 1.00 24.26 353 ILE A N 1
ATOM 2869 C CA . ILE A 1 353 ? 27.204 90.277 33.264 1.00 22.67 353 ILE A CA 1
ATOM 2870 C C . ILE A 1 353 ? 26.411 89.285 32.440 1.00 24.87 353 ILE A C 1
ATOM 2871 O O . ILE A 1 353 ? 26.981 88.430 31.771 1.00 25.09 353 ILE A O 1
ATOM 2876 N N . ARG A 1 354 ? 25.091 89.388 32.497 1.00 25.84 354 ARG A N 1
ATOM 2877 C CA . ARG A 1 354 ? 24.259 88.549 31.643 1.00 31.25 354 ARG A CA 1
ATOM 2878 C C . ARG A 1 354 ? 23.230 89.378 30.886 1.00 32.58 354 ARG A C 1
ATOM 2879 O O . ARG A 1 354 ? 22.155 89.693 31.397 1.00 33.96 354 ARG A O 1
ATOM 2887 N N . PRO A 1 355 ? 23.562 89.752 29.646 1.00 32.05 355 PRO A N 1
ATOM 2888 C CA . PRO A 1 355 ? 22.647 90.515 28.798 1.00 31.12 355 PRO A CA 1
ATOM 2889 C C . PRO A 1 355 ? 21.452 89.674 28.368 1.00 31.98 355 PRO A C 1
ATOM 2890 O O . PRO A 1 355 ? 21.378 88.486 28.676 1.00 33.61 355 PRO A O 1
ATOM 2894 N N . LYS A 1 356 ? 20.519 90.295 27.658 1.00 34.83 356 LYS A N 1
ATOM 2895 C CA . LYS A 1 356 ? 19.390 89.579 27.073 1.00 36.61 356 LYS A CA 1
ATOM 2896 C C . LYS A 1 356 ? 19.555 89.483 25.572 1.00 36.47 356 LYS A C 1
ATOM 2897 O O . LYS A 1 356 ? 20.315 90.239 24.964 1.00 35.94 356 LYS A O 1
ATOM 2903 N N . ALA A 1 357 ? 18.817 88.555 24.977 1.00 37.66 357 ALA A N 1
ATOM 2904 C CA . ALA A 1 357 ? 18.706 88.474 23.524 1.00 36.13 357 ALA A CA 1
ATOM 2905 C C . ALA A 1 357 ? 17.229 88.526 23.118 1.00 37.07 357 ALA A C 1
ATOM 2906 O O . ALA A 1 357 ? 16.357 88.019 23.834 1.00 36.96 357 ALA A O 1
ATOM 2908 N N . TYR A 1 358 ? 16.947 89.150 21.981 1.00 37.64 358 TYR A N 1
ATOM 2909 C CA . TYR A 1 358 ? 15.569 89.302 21.552 1.00 39.47 358 TYR A CA 1
ATOM 2910 C C . TYR A 1 358 ? 15.221 88.255 20.510 1.00 39.54 358 TYR A C 1
ATOM 2911 O O . TYR A 1 358 ? 15.787 88.241 19.418 1.00 39.81 358 TYR A O 1
ATOM 2920 N N . TYR A 1 359 ? 14.282 87.381 20.855 1.00 38.25 359 TYR A N 1
ATOM 2921 C CA . TYR A 1 359 ? 13.873 86.308 19.964 1.00 38.02 359 TYR A CA 1
ATOM 2922 C C . TYR A 1 359 ? 12.926 86.829 18.899 1.00 40.88 359 TYR A C 1
ATOM 2923 O O . TYR A 1 359 ? 11.847 87.336 19.203 1.00 40.71 359 TYR A O 1
ATOM 2932 N N . LYS A 1 360 ? 13.329 86.711 17.641 1.00 44.57 360 LYS A N 1
ATOM 2933 C CA . LYS A 1 360 ? 12.483 87.178 16.552 1.00 47.42 360 LYS A CA 1
ATOM 2934 C C . LYS A 1 360 ? 12.166 86.037 15.608 1.00 48.74 360 LYS A C 1
ATOM 2935 O O . LYS A 1 360 ? 12.129 86.209 14.393 1.00 51.15 360 LYS A O 1
ATOM 2941 N N . GLY A 1 361 ? 11.918 84.866 16.182 1.00 49.08 361 GLY A N 1
ATOM 2942 C CA . GLY A 1 361 ? 11.581 83.704 15.378 1.00 50.46 361 GLY A CA 1
ATOM 2943 C C . GLY A 1 361 ? 10.130 83.277 15.510 1.00 51.03 361 GLY A C 1
ATOM 2944 O O . GLY A 1 361 ? 9.261 84.084 15.845 1.00 51.87 361 GLY A O 1
ATOM 2945 N N . GLU A 1 362 ? 9.871 82.002 15.240 1.00 50.83 362 GLU A N 1
ATOM 2946 C CA . GLU A 1 362 ? 8.542 81.428 15.401 1.00 52.52 362 GLU A CA 1
ATOM 2947 C C . GLU A 1 362 ? 8.557 80.379 16.508 1.00 50.46 362 GLU A C 1
ATOM 2948 O O . GLU A 1 362 ? 9.614 79.865 16.874 1.00 50.12 362 GLU A O 1
ATOM 2954 N N . ILE A 1 363 ? 7.386 80.067 17.048 1.00 47.39 363 ILE A N 1
ATOM 2955 C CA . ILE A 1 363 ? 7.289 78.975 18.000 1.00 44.36 363 ILE A CA 1
ATOM 2956 C C . ILE A 1 363 ? 6.057 78.121 17.708 1.00 43.59 363 ILE A C 1
ATOM 2957 O O . ILE A 1 363 ? 5.208 78.513 16.917 1.00 44.19 363 ILE A O 1
ATOM 2962 N N . GLY A 1 364 ? 5.987 76.941 18.314 1.00 42.95 364 GLY A N 1
ATOM 2963 C CA . GLY A 1 364 ? 4.845 76.075 18.110 1.00 43.39 364 GLY A CA 1
ATOM 2964 C C . GLY A 1 364 ? 4.860 75.324 16.791 1.00 44.55 364 GLY A C 1
ATOM 2965 O O . GLY A 1 364 ? 3.822 74.842 16.330 1.00 45.99 364 GLY A O 1
ATOM 2966 N N . LYS A 1 365 ? 6.033 75.222 16.176 1.00 44.85 365 LYS A N 1
ATOM 2967 C CA . LYS A 1 365 ? 6.193 74.420 14.973 1.00 43.32 365 LYS A CA 1
ATOM 2968 C C . LYS A 1 365 ? 5.904 72.958 15.304 1.00 43.41 365 LYS A C 1
ATOM 2969 O O . LYS A 1 365 ? 6.233 72.485 16.387 1.00 43.23 365 LYS A O 1
ATOM 2975 N N . LYS A 1 366 ? 5.281 72.252 14.367 1.00 43.71 366 LYS A N 1
ATOM 2976 C CA . LYS A 1 366 ? 5.024 70.834 14.539 1.00 42.99 366 LYS A CA 1
ATOM 2977 C C . LYS A 1 366 ? 6.257 70.010 14.133 1.00 41.37 366 LYS A C 1
ATOM 2978 O O . LYS A 1 366 ? 6.844 70.246 13.079 1.00 41.46 366 LYS A O 1
ATOM 2984 N N . TYR A 1 367 ? 6.654 69.062 14.983 1.00 40.23 367 TYR A N 1
ATOM 2985 C CA . TYR A 1 367 ? 7.826 68.236 14.700 1.00 39.94 367 TYR A CA 1
ATOM 2986 C C . TYR A 1 367 ? 7.514 67.282 13.574 1.00 41.10 367 TYR A C 1
ATOM 2987 O O . TYR A 1 367 ? 6.712 66.365 13.741 1.00 42.57 367 TYR A O 1
ATOM 2996 N N . ILE A 1 368 ? 8.147 67.478 12.429 1.00 42.10 368 ILE A N 1
ATOM 2997 C CA . ILE A 1 368 ? 7.842 66.637 11.290 1.00 44.76 368 ILE A CA 1
ATOM 2998 C C . ILE A 1 368 ? 8.851 65.503 11.190 1.00 47.09 368 ILE A C 1
ATOM 2999 O O . ILE A 1 368 ? 10.057 65.717 11.310 1.00 49.64 368 ILE A O 1
ATOM 3004 N N . PRO A 1 369 ? 8.359 64.266 10.997 1.00 48.54 369 PRO A N 1
ATOM 3005 C CA . PRO A 1 369 ? 9.195 63.066 10.863 1.00 48.16 369 PRO A CA 1
ATOM 3006 C C . PRO A 1 369 ? 10.131 63.167 9.674 1.00 49.10 369 PRO A C 1
ATOM 3007 O O . PRO A 1 369 ? 9.810 63.803 8.669 1.00 48.59 369 PRO A O 1
ATOM 3011 N N . ILE A 1 370 ? 11.285 62.527 9.787 1.00 50.49 370 ILE A N 1
ATOM 3012 C CA . ILE A 1 370 ? 12.361 62.790 8.856 1.00 52.47 370 ILE A CA 1
ATOM 3013 C C . ILE A 1 370 ? 12.032 62.346 7.424 1.00 54.68 370 ILE A C 1
ATOM 3014 O O . ILE A 1 370 ? 12.410 63.029 6.479 1.00 55.92 370 ILE A O 1
ATOM 3019 N N . ASP A 1 371 ? 11.304 61.243 7.241 1.00 58.11 371 ASP A N 1
ATOM 3020 C CA . ASP A 1 371 ? 10.912 60.908 5.877 1.00 60.83 371 ASP A CA 1
ATOM 3021 C C . ASP A 1 371 ? 9.957 61.943 5.264 1.00 60.30 371 ASP A C 1
ATOM 3022 O O . ASP A 1 371 ? 10.060 62.240 4.075 1.00 60.19 371 ASP A O 1
ATOM 3027 N N . SER A 1 372 ? 9.065 62.527 6.061 1.00 60.55 372 SER A N 1
ATOM 3028 C CA . SER A 1 372 ? 8.162 63.555 5.541 1.00 60.62 372 SER A CA 1
ATOM 3029 C C . SER A 1 372 ? 8.848 64.885 5.229 1.00 60.55 372 SER A C 1
ATOM 3030 O O . SER A 1 372 ? 8.193 65.841 4.810 1.00 60.79 372 SER A O 1
ATOM 3033 N N . ARG A 1 373 ? 10.161 64.945 5.431 1.00 60.05 373 ARG A N 1
ATOM 3034 C CA . ARG A 1 373 ? 10.902 66.199 5.294 1.00 59.17 373 ARG A CA 1
ATOM 3035 C C . ARG A 1 373 ? 11.431 66.401 3.874 1.00 61.12 373 ARG A C 1
ATOM 3036 O O . ARG A 1 373 ? 11.404 67.557 3.394 1.00 61.36 373 ARG A O 1
#